Protein 2OVQ (pdb70)

Structure (mmCIF, N/CA/C/O backbone):
data_2OVQ
#
_entry.id   2OVQ
#
_cell.length_a   233.066
_cell.length_b   233.066
_cell.length_c   107.563
_cell.angle_alpha   90.000
_cell.angle_beta   90.000
_cell.angle_gamma   90.000
#
_symmetry.space_group_name_H-M   'I 41 2 2'
#
loop_
_entity.id
_entity.type
_entity.pdbx_description
1 polymer 'S-phase kinase-associated protein 1A'
2 polymer 'F-box/WD repeat protein 7'
3 polymer 'cyclinE C-terminal degron'
4 non-polymer 'SULFATE ION'
5 water water
#
loop_
_atom_site.group_PDB
_atom_site.id
_atom_site.type_symbol
_atom_site.label_atom_id
_atom_site.label_alt_id
_atom_site.label_comp_id
_atom_site.label_asym_id
_atom_site.label_entity_id
_atom_site.label_seq_id
_atom_site.pdbx_PDB_ins_code
_atom_site.Cartn_x
_atom_site.Cartn_y
_atom_site.Cartn_z
_atom_site.occupancy
_atom_site.B_iso_or_equiv
_atom_site.auth_seq_id
_atom_site.auth_comp_id
_atom_site.auth_asym_id
_atom_site.auth_atom_id
_atom_site.pdbx_PDB_model_num
ATOM 1 N N . PRO A 1 2 ? 37.266 -13.967 49.869 1.00 89.23 1002 PRO A N 1
ATOM 2 C CA . PRO A 1 2 ? 36.189 -14.835 50.396 1.00 88.76 1002 PRO A CA 1
ATOM 3 C C . PRO A 1 2 ? 34.975 -14.796 49.476 1.00 88.12 1002 PRO A C 1
ATOM 4 O O . PRO A 1 2 ? 35.056 -14.299 48.351 1.00 88.07 1002 PRO A O 1
ATOM 8 N N . SER A 1 3 ? 33.848 -15.306 49.965 1.00 86.60 1003 SER A N 1
ATOM 9 C CA . SER A 1 3 ? 32.628 -15.343 49.169 1.00 84.91 1003 SER A CA 1
ATOM 10 C C . SER A 1 3 ? 31.388 -15.553 50.030 1.00 83.52 1003 SER A C 1
ATOM 11 O O . SER A 1 3 ? 31.370 -16.435 50.887 1.00 83.64 1003 SER A O 1
ATOM 14 N N . ILE A 1 4 ? 30.355 -14.745 49.802 1.00 81.23 1004 ILE A N 1
ATOM 15 C CA . ILE A 1 4 ? 29.111 -14.881 50.556 1.00 79.13 1004 ILE A CA 1
ATOM 16 C C . ILE A 1 4 ? 27.980 -15.356 49.657 1.00 77.89 1004 ILE A C 1
ATOM 17 O O . ILE A 1 4 ? 28.026 -15.195 48.435 1.00 77.65 1004 ILE A O 1
ATOM 22 N N . LYS A 1 5 ? 26.959 -15.938 50.274 1.00 76.26 1005 LYS A N 1
ATOM 23 C CA . LYS A 1 5 ? 25.819 -16.455 49.531 1.00 75.06 1005 LYS A CA 1
ATOM 24 C C . LYS A 1 5 ? 24.529 -15.700 49.820 1.00 73.00 1005 LYS A C 1
ATOM 25 O O . LYS A 1 5 ? 24.213 -15.391 50.970 1.00 72.45 1005 LYS A O 1
ATOM 31 N N . LEU A 1 6 ? 23.793 -15.390 48.760 1.00 71.15 1006 LEU A N 1
ATOM 32 C CA . LEU A 1 6 ? 22.533 -14.681 48.900 1.00 70.08 1006 LEU A CA 1
ATOM 33 C C . LEU A 1 6 ? 21.398 -15.366 48.123 1.00 69.19 1006 LEU A C 1
ATOM 34 O O . LEU A 1 6 ? 21.569 -15.794 46.982 1.00 69.38 1006 LEU A O 1
ATOM 39 N N . GLN A 1 7 ? 20.243 -15.467 48.778 1.00 67.42 1007 GLN A N 1
ATOM 40 C CA . GLN A 1 7 ? 19.048 -16.119 48.247 1.00 64.47 1007 GLN A CA 1
ATOM 41 C C . GLN A 1 7 ? 18.008 -15.156 47.697 1.00 63.06 1007 GLN A C 1
ATOM 42 O O . GLN A 1 7 ? 17.490 -14.316 48.428 1.00 62.21 1007 GLN A O 1
ATOM 48 N N . SER A 1 8 ? 17.689 -15.289 46.414 1.00 63.03 1008 SER A N 1
ATOM 49 C CA . SER A 1 8 ? 16.689 -14.424 45.792 1.00 63.34 1008 SER A CA 1
ATOM 50 C C . SER A 1 8 ? 15.317 -14.770 46.362 1.00 63.26 1008 SER A C 1
ATOM 51 O O . SER A 1 8 ? 15.194 -15.668 47.195 1.00 63.68 1008 SER A O 1
ATOM 54 N N . SER A 1 9 ? 14.288 -14.057 45.918 1.00 62.92 1009 SER A N 1
ATOM 55 C CA . SER A 1 9 ? 12.933 -14.315 46.391 1.00 63.16 1009 SER A CA 1
ATOM 56 C C . SER A 1 9 ? 12.473 -15.651 45.818 1.00 64.09 1009 SER A C 1
ATOM 57 O O . SER A 1 9 ? 11.737 -16.393 46.467 1.00 62.90 1009 SER A O 1
ATOM 60 N N . ASP A 1 10 ? 12.928 -15.936 44.597 1.00 65.54 1010 ASP A N 1
ATOM 61 C CA . ASP A 1 10 ? 12.615 -17.171 43.881 1.00 66.71 1010 ASP A CA 1
ATOM 62 C C . ASP A 1 10 ? 12.955 -18.404 44.700 1.00 67.41 1010 ASP A C 1
ATOM 63 O O . ASP A 1 10 ? 12.256 -19.413 44.635 1.00 68.84 1010 ASP A O 1
ATOM 68 N N . GLY A 1 11 ? 14.051 -18.319 45.449 1.00 67.24 1011 GLY A N 1
ATOM 69 C CA . GLY A 1 11 ? 14.495 -19.432 46.265 1.00 66.18 1011 GLY A CA 1
ATOM 70 C C . GLY A 1 11 ? 15.843 -19.923 45.774 1.00 66.01 1011 GLY A C 1
ATOM 71 O O . GLY A 1 11 ? 16.392 -20.890 46.301 1.00 65.32 1011 GLY A O 1
ATOM 72 N N . GLU A 1 12 ? 16.371 -19.239 44.762 1.00 65.82 1012 GLU A N 1
ATOM 73 C CA . GLU A 1 12 ? 17.656 -19.577 44.160 1.00 67.01 1012 GLU A CA 1
ATOM 74 C C . GLU A 1 12 ? 18.834 -18.945 44.909 1.00 68.03 1012 GLU A C 1
ATOM 75 O O . GLU A 1 12 ? 18.816 -17.754 45.221 1.00 68.80 1012 GLU A O 1
ATOM 81 N N . ILE A 1 13 ? 19.856 -19.750 45.193 1.00 68.62 1013 ILE A N 1
ATOM 82 C CA . ILE A 1 13 ? 21.048 -19.278 45.895 1.00 68.73 1013 ILE A CA 1
ATOM 83 C C . ILE A 1 13 ? 22.145 -18.817 44.941 1.00 69.83 1013 ILE A C 1
ATOM 84 O O . ILE A 1 13 ? 22.447 -19.481 43.947 1.00 69.70 1013 ILE A O 1
ATOM 89 N N . PHE A 1 14 ? 22.734 -17.668 45.254 1.00 70.99 1014 PHE A N 1
ATOM 90 C CA . PHE A 1 14 ? 23.809 -17.108 44.449 1.00 72.31 1014 PHE A CA 1
ATOM 91 C C . PHE A 1 14 ? 25.083 -16.982 45.265 1.00 74.65 1014 PHE A C 1
ATOM 92 O O . PHE A 1 14 ? 25.051 -16.570 46.428 1.00 74.32 1014 PHE A O 1
ATOM 100 N N . GLU A 1 15 ? 26.201 -17.346 44.644 1.00 77.51 1015 GLU A N 1
ATOM 101 C CA . GLU A 1 15 ? 27.513 -17.252 45.270 1.00 79.60 1015 GLU A CA 1
ATOM 102 C C . GLU A 1 15 ? 28.140 -16.020 44.654 1.00 80.66 1015 GLU A C 1
ATOM 103 O O . GLU A 1 15 ? 28.211 -15.904 43.431 1.00 80.74 1015 GLU A O 1
ATOM 109 N N . VAL A 1 16 ? 28.575 -15.088 45.488 1.00 81.73 1016 VAL A N 1
ATOM 110 C CA . VAL A 1 16 ? 29.191 -13.881 44.966 1.00 83.54 1016 VAL A CA 1
ATOM 111 C C . VAL A 1 16 ? 30.322 -13.413 45.864 1.00 84.32 1016 VAL A C 1
ATOM 112 O O . VAL A 1 16 ? 30.217 -13.460 47.092 1.00 84.23 1016 VAL A O 1
ATOM 116 N N . ASP A 1 17 ? 31.411 -12.978 45.241 1.00 85.42 1017 ASP A N 1
ATOM 117 C CA . ASP A 1 17 ? 32.563 -12.491 45.981 1.00 86.08 1017 ASP A CA 1
ATOM 118 C C . ASP A 1 17 ? 32.129 -11.276 46.776 1.00 85.81 1017 ASP A C 1
ATOM 119 O O . ASP A 1 17 ? 31.562 -10.329 46.219 1.00 85.23 1017 ASP A O 1
ATOM 124 N N . VAL A 1 18 ? 32.374 -11.307 48.080 1.00 85.70 1018 VAL A N 1
ATOM 125 C CA . VAL A 1 18 ? 32.031 -10.169 48.913 1.00 85.59 1018 VAL A CA 1
ATOM 126 C C . VAL A 1 18 ? 32.741 -9.000 48.230 1.00 85.95 1018 VAL A C 1
ATOM 127 O O . VAL A 1 18 ? 33.616 -9.219 47.389 1.00 86.98 1018 VAL A O 1
ATOM 131 N N . GLU A 1 19 ? 32.372 -7.773 48.575 1.00 85.27 1019 GLU A N 1
ATOM 132 C CA . GLU A 1 19 ? 32.976 -6.591 47.963 1.00 84.87 1019 GLU A CA 1
ATOM 133 C C . GLU A 1 19 ? 32.218 -6.288 46.683 1.00 83.76 1019 GLU A C 1
ATOM 134 O O . GLU A 1 19 ? 31.910 -5.131 46.396 1.00 84.56 1019 GLU A O 1
ATOM 140 N N . ILE A 1 20 ? 31.926 -7.322 45.902 1.00 81.55 1020 ILE A N 1
ATOM 141 C CA . ILE A 1 20 ? 31.151 -7.109 44.692 1.00 79.86 1020 ILE A CA 1
ATOM 142 C C . ILE A 1 20 ? 29.726 -6.991 45.209 1.00 78.62 1020 ILE A C 1
ATOM 143 O O . ILE A 1 20 ? 28.949 -6.138 44.777 1.00 78.27 1020 ILE A O 1
ATOM 148 N N . ALA A 1 21 ? 29.404 -7.866 46.155 1.00 76.24 1021 ALA A N 1
ATOM 149 C CA . ALA A 1 21 ? 28.089 -7.891 46.762 1.00 74.42 1021 ALA A CA 1
ATOM 150 C C . ALA A 1 21 ? 27.914 -6.702 47.694 1.00 73.20 1021 ALA A C 1
ATOM 151 O O . ALA A 1 21 ? 26.824 -6.135 47.786 1.00 73.36 1021 ALA A O 1
ATOM 153 N N . LYS A 1 22 ? 28.986 -6.319 48.381 1.00 71.63 1022 LYS A N 1
ATOM 154 C CA . LYS A 1 22 ? 28.906 -5.198 49.306 1.00 69.50 1022 LYS A CA 1
ATOM 155 C C . LYS A 1 22 ? 28.717 -3.860 48.604 1.00 68.53 1022 LYS A C 1
ATOM 156 O O . LYS A 1 22 ? 28.706 -2.813 49.246 1.00 68.44 1022 LYS A O 1
ATOM 162 N N . GLN A 1 23 ? 28.568 -3.895 47.284 1.00 67.79 1023 GLN A N 1
ATOM 163 C CA . GLN A 1 23 ? 28.321 -2.672 46.535 1.00 68.06 1023 GLN A CA 1
ATOM 164 C C . GLN A 1 23 ? 26.883 -2.287 46.847 1.00 67.79 1023 GLN A C 1
ATOM 165 O O . GLN A 1 23 ? 26.457 -1.156 46.619 1.00 68.45 1023 GLN A O 1
ATOM 171 N N . SER A 1 24 ? 26.136 -3.265 47.350 1.00 67.44 1024 SER A N 1
ATOM 172 C CA . SER A 1 24 ? 24.746 -3.083 47.753 1.00 65.50 1024 SER A CA 1
ATOM 173 C C . SER A 1 24 ? 24.814 -2.862 49.257 1.00 64.04 1024 SER A C 1
ATOM 174 O O . SER A 1 24 ? 25.168 -3.777 50.008 1.00 62.83 1024 SER A O 1
ATOM 177 N N . VAL A 1 25 ? 24.497 -1.652 49.704 1.00 62.38 1025 VAL A N 1
ATOM 178 C CA . VAL A 1 25 ? 24.567 -1.372 51.130 1.00 62.04 1025 VAL A CA 1
ATOM 179 C C . VAL A 1 25 ? 23.532 -2.160 51.923 1.00 60.70 1025 VAL A C 1
ATOM 180 O O . VAL A 1 25 ? 23.740 -2.447 53.105 1.00 60.01 1025 VAL A O 1
ATOM 184 N N . THR A 1 26 ? 22.428 -2.531 51.280 1.00 60.16 1026 THR A N 1
ATOM 185 C CA . THR A 1 26 ? 21.412 -3.327 51.965 1.00 59.02 1026 THR A CA 1
ATOM 186 C C . THR A 1 26 ? 22.039 -4.681 52.290 1.00 59.14 1026 THR A C 1
ATOM 187 O O . THR A 1 26 ? 21.974 -5.148 53.430 1.00 59.18 1026 THR A O 1
ATOM 191 N N . ILE A 1 27 ? 22.653 -5.302 51.285 1.00 59.05 1027 ILE A N 1
ATOM 192 C CA . ILE A 1 27 ? 23.306 -6.597 51.471 1.00 60.35 1027 ILE A CA 1
ATOM 193 C C . ILE A 1 27 ? 24.463 -6.440 52.457 1.00 62.09 1027 ILE A C 1
ATOM 194 O O . ILE A 1 27 ? 24.681 -7.284 53.333 1.00 62.00 1027 ILE A O 1
ATOM 199 N N . LYS A 1 28 ? 25.201 -5.346 52.301 1.00 64.04 1028 LYS A N 1
ATOM 200 C CA . LYS A 1 28 ? 26.336 -5.049 53.163 1.00 65.34 1028 LYS A CA 1
ATOM 201 C C . LYS A 1 28 ? 25.888 -5.021 54.622 1.00 64.89 1028 LYS A C 1
ATOM 202 O O . LYS A 1 28 ? 26.497 -5.660 55.478 1.00 64.13 1028 LYS A O 1
ATOM 208 N N . THR A 1 29 ? 24.809 -4.290 54.893 1.00 65.12 1029 THR A N 1
ATOM 209 C CA . THR A 1 29 ? 24.275 -4.162 56.246 1.00 65.57 1029 THR A CA 1
ATOM 210 C C . THR A 1 29 ? 23.911 -5.504 56.881 1.00 67.24 1029 THR A C 1
ATOM 211 O O . THR A 1 29 ? 24.262 -5.775 58.029 1.00 66.75 1029 THR A O 1
ATOM 215 N N . MET A 1 30 ? 23.205 -6.346 56.136 1.00 69.27 1030 MET A N 1
ATOM 216 C CA . MET A 1 30 ? 22.796 -7.637 56.671 1.00 71.09 1030 MET A CA 1
ATOM 217 C C . MET A 1 30 ? 23.961 -8.580 56.912 1.00 71.37 1030 MET A C 1
ATOM 218 O O . MET A 1 30 ? 23.916 -9.402 57.826 1.00 71.76 1030 MET A O 1
ATOM 223 N N . LEU A 1 31 ? 25.007 -8.455 56.101 1.00 71.47 1031 LEU A N 1
ATOM 224 C CA . LEU A 1 31 ? 26.196 -9.290 56.253 1.00 71.27 1031 LEU A CA 1
ATOM 225 C C . LEU A 1 31 ? 27.041 -8.888 57.465 1.00 72.34 1031 LEU A C 1
ATOM 226 O O . LEU A 1 31 ? 27.326 -9.708 58.339 1.00 71.76 1031 LEU A O 1
ATOM 231 N N . GLU A 1 32 ? 27.428 -7.618 57.516 1.00 73.42 1032 GLU A N 1
ATOM 232 C CA . GLU A 1 32 ? 28.272 -7.117 58.594 1.00 74.77 1032 GLU A CA 1
ATOM 233 C C . GLU A 1 32 ? 27.563 -6.809 59.907 1.00 74.90 1032 GLU A C 1
ATOM 234 O O . GLU A 1 32 ? 28.176 -6.892 60.973 1.00 75.18 1032 GLU A O 1
ATOM 240 N N . ASP A 1 33 ? 26.281 -6.462 59.841 1.00 75.14 1033 ASP A N 1
ATOM 241 C CA . ASP A 1 33 ? 25.529 -6.111 61.046 1.00 74.97 1033 ASP A CA 1
ATOM 242 C C . ASP A 1 33 ? 24.623 -7.200 61.611 1.00 74.79 1033 ASP A C 1
ATOM 243 O O . ASP A 1 33 ? 24.772 -7.601 62.766 1.00 74.96 1033 ASP A O 1
ATOM 248 N N . LEU A 1 34 ? 23.677 -7.673 60.807 1.00 74.42 1034 LEU A N 1
ATOM 249 C CA . LEU A 1 34 ? 22.759 -8.704 61.270 1.00 73.43 1034 LEU A CA 1
ATOM 250 C C . LEU A 1 34 ? 23.365 -10.102 61.178 1.00 73.45 1034 LEU A C 1
ATOM 251 O O . LEU A 1 34 ? 23.002 -10.990 61.945 1.00 73.64 1034 LEU A O 1
ATOM 256 N N . GLY A 1 35 ? 24.288 -10.290 60.240 1.00 73.12 1035 GLY A N 1
ATOM 257 C CA . GLY A 1 35 ? 24.941 -11.579 60.083 1.00 73.19 1035 GLY A CA 1
ATOM 258 C C . GLY A 1 35 ? 24.084 -12.697 59.518 1.00 73.07 1035 GLY A C 1
ATOM 259 O O . GLY A 1 35 ? 23.973 -13.767 60.120 1.00 73.17 1035 GLY A O 1
ATOM 260 N N . MET A 1 36 ? 23.489 -12.458 58.356 1.00 73.04 1036 MET A N 1
ATOM 261 C CA . MET A 1 36 ? 22.637 -13.449 57.710 1.00 73.75 1036 MET A CA 1
ATOM 262 C C . MET A 1 36 ? 23.491 -14.436 56.917 1.00 74.43 1036 MET A C 1
ATOM 263 O O . MET A 1 36 ? 24.148 -14.038 55.954 1.00 74.95 1036 MET A O 1
ATOM 268 N N . ASP A 1 37 ? 23.486 -15.711 57.324 1.00 75.39 1037 ASP A N 1
ATOM 269 C CA . ASP A 1 37 ? 24.270 -16.755 56.644 1.00 75.66 1037 ASP A CA 1
ATOM 270 C C . ASP A 1 37 ? 23.897 -16.655 55.174 1.00 74.27 1037 ASP A C 1
ATOM 271 O O . ASP A 1 37 ? 24.743 -16.325 54.339 1.00 77.07 1037 ASP A O 1
ATOM 276 N N . PRO A 1 38 ? 22.639 -16.977 54.827 1.00 70.61 1044 PRO A N 1
ATOM 277 C CA . PRO A 1 38 ? 22.270 -16.852 53.417 1.00 67.04 1044 PRO A CA 1
ATOM 278 C C . PRO A 1 38 ? 21.505 -15.534 53.452 1.00 64.41 1044 PRO A C 1
ATOM 279 O O . PRO A 1 38 ? 20.636 -15.357 54.303 1.00 63.87 1044 PRO A O 1
ATOM 283 N N . VAL A 1 39 ? 21.830 -14.596 52.574 1.00 61.98 1045 VAL A N 1
ATOM 284 C CA . VAL A 1 39 ? 21.132 -13.316 52.592 1.00 59.74 1045 VAL A CA 1
ATOM 285 C C . VAL A 1 39 ? 19.815 -13.351 51.822 1.00 58.53 1045 VAL A C 1
ATOM 286 O O . VAL A 1 39 ? 19.805 -13.400 50.594 1.00 58.93 1045 VAL A O 1
ATOM 290 N N . PRO A 1 40 ? 18.681 -13.324 52.541 1.00 56.54 1046 PRO A N 1
ATOM 291 C CA . PRO A 1 40 ? 17.360 -13.352 51.905 1.00 54.76 1046 PRO A CA 1
ATOM 292 C C . PRO A 1 40 ? 16.997 -12.026 51.243 1.00 53.41 1046 PRO A C 1
ATOM 293 O O . PRO A 1 40 ? 17.011 -10.978 51.888 1.00 52.62 1046 PRO A O 1
ATOM 297 N N . LEU A 1 41 ? 16.664 -12.081 49.956 1.00 53.09 1047 LEU A N 1
ATOM 298 C CA . LEU A 1 41 ? 16.297 -10.888 49.195 1.00 52.45 1047 LEU A CA 1
ATOM 299 C C . LEU A 1 41 ? 14.882 -11.005 48.624 1.00 52.07 1047 LEU A C 1
ATOM 300 O O . LEU A 1 41 ? 14.695 -11.094 47.408 1.00 52.74 1047 LEU A O 1
ATOM 305 N N . PRO A 1 42 ? 13.865 -10.972 49.500 1.00 50.76 1048 PRO A N 1
ATOM 306 C CA . PRO A 1 42 ? 12.447 -11.078 49.139 1.00 51.93 1048 PRO A CA 1
ATOM 307 C C . PRO A 1 42 ? 11.936 -10.217 47.990 1.00 53.63 1048 PRO A C 1
ATOM 308 O O . PRO A 1 42 ? 11.007 -10.615 47.284 1.00 54.73 1048 PRO A O 1
ATOM 312 N N . ASN A 1 43 ? 12.527 -9.047 47.785 1.00 54.72 1049 ASN A N 1
ATOM 313 C CA . ASN A 1 43 ? 12.054 -8.182 46.713 1.00 55.71 1049 ASN A CA 1
ATOM 314 C C . ASN A 1 43 ? 12.797 -8.326 45.391 1.00 55.65 1049 ASN A C 1
ATOM 315 O O . ASN A 1 43 ? 12.526 -7.589 44.444 1.00 54.75 1049 ASN A O 1
ATOM 320 N N . VAL A 1 44 ? 13.721 -9.276 45.314 1.00 55.71 1050 VAL A N 1
ATOM 321 C CA . VAL A 1 44 ? 14.480 -9.464 44.083 1.00 56.63 1050 VAL A CA 1
ATOM 322 C C . VAL A 1 44 ? 14.475 -10.926 43.684 1.00 57.08 1050 VAL A C 1
ATOM 323 O O . VAL A 1 44 ? 14.853 -11.792 44.471 1.00 57.24 1050 VAL A O 1
ATOM 327 N N . ASN A 1 45 ? 14.055 -11.204 42.457 1.00 58.36 1051 ASN A N 1
ATOM 328 C CA . ASN A 1 45 ? 14.012 -12.581 41.988 1.00 60.42 1051 ASN A CA 1
ATOM 329 C C . ASN A 1 45 ? 15.281 -12.975 41.247 1.00 61.36 1051 ASN A C 1
ATOM 330 O O . ASN A 1 45 ? 15.975 -12.130 40.680 1.00 62.72 1051 ASN A O 1
ATOM 335 N N . ALA A 1 46 ? 15.564 -14.273 41.255 1.00 62.07 1052 ALA A N 1
ATOM 336 C CA . ALA A 1 46 ? 16.739 -14.833 40.599 1.00 61.67 1052 ALA A CA 1
ATOM 337 C C . ALA A 1 46 ? 17.098 -14.133 39.299 1.00 61.15 1052 ALA A C 1
ATOM 338 O O . ALA A 1 46 ? 18.266 -13.847 39.049 1.00 61.36 1052 ALA A O 1
ATOM 340 N N . ALA A 1 47 ? 16.096 -13.859 38.472 1.00 60.64 1053 ALA A N 1
ATOM 341 C CA . ALA A 1 47 ? 16.334 -13.213 37.186 1.00 61.14 1053 ALA A CA 1
ATOM 342 C C . ALA A 1 47 ? 16.999 -11.853 37.318 1.00 62.14 1053 ALA A C 1
ATOM 343 O O . ALA A 1 47 ? 18.090 -11.634 36.793 1.00 63.14 1053 ALA A O 1
ATOM 345 N N . ILE A 1 48 ? 16.344 -10.932 38.012 1.00 62.32 1054 ILE A N 1
ATOM 346 C CA . ILE A 1 48 ? 16.912 -9.606 38.178 1.00 62.80 1054 ILE A CA 1
ATOM 347 C C . ILE A 1 48 ? 18.180 -9.645 39.029 1.00 63.00 1054 ILE A C 1
ATOM 348 O O . ILE A 1 48 ? 19.184 -9.038 38.665 1.00 62.62 1054 ILE A O 1
ATOM 353 N N . LEU A 1 49 ? 18.145 -10.361 40.149 1.00 63.12 1055 LEU A N 1
ATOM 354 C CA . LEU A 1 49 ? 19.318 -10.441 41.013 1.00 64.87 1055 LEU A CA 1
ATOM 355 C C . LEU A 1 49 ? 20.534 -10.813 40.179 1.00 66.97 1055 LEU A C 1
ATOM 356 O O . LEU A 1 49 ? 21.612 -10.244 40.334 1.00 68.05 1055 LEU A O 1
ATOM 361 N N . LYS A 1 50 ? 20.348 -11.778 39.290 1.00 68.96 1056 LYS A N 1
ATOM 362 C CA . LYS A 1 50 ? 21.418 -12.253 38.422 1.00 70.55 1056 LYS A CA 1
ATOM 363 C C . LYS A 1 50 ? 21.962 -11.119 37.555 1.00 70.29 1056 LYS A C 1
ATOM 364 O O . LYS A 1 50 ? 23.140 -11.105 37.194 1.00 70.67 1056 LYS A O 1
ATOM 370 N N . LYS A 1 51 ? 21.095 -10.165 37.240 1.00 69.97 1057 LYS A N 1
ATOM 371 C CA . LYS A 1 51 ? 21.460 -9.024 36.413 1.00 69.31 1057 LYS A CA 1
ATOM 372 C C . LYS A 1 51 ? 22.270 -7.987 37.201 1.00 68.80 1057 LYS A C 1
ATOM 373 O O . LYS A 1 51 ? 23.287 -7.494 36.714 1.00 69.29 1057 LYS A O 1
ATOM 379 N N . VAL A 1 52 ? 21.827 -7.657 38.413 1.00 67.88 1058 VAL A N 1
ATOM 380 C CA . VAL A 1 52 ? 22.541 -6.675 39.224 1.00 67.15 1058 VAL A CA 1
ATOM 381 C C . VAL A 1 52 ? 23.933 -7.185 39.556 1.00 67.28 1058 VAL A C 1
ATOM 382 O O . VAL A 1 52 ? 24.893 -6.424 39.533 1.00 68.07 1058 VAL A O 1
ATOM 386 N N . ILE A 1 53 ? 24.042 -8.474 39.861 1.00 68.05 1059 ILE A N 1
ATOM 387 C CA . ILE A 1 53 ? 25.332 -9.077 40.176 1.00 68.61 1059 ILE A CA 1
ATOM 388 C C . ILE A 1 53 ? 26.262 -8.846 38.990 1.00 69.90 1059 ILE A C 1
ATOM 389 O O . ILE A 1 53 ? 27.437 -8.519 39.153 1.00 69.86 1059 ILE A O 1
ATOM 394 N N . GLN A 1 54 ? 25.716 -9.022 37.793 1.00 70.76 1060 GLN A N 1
ATOM 395 C CA . GLN A 1 54 ? 26.464 -8.833 36.560 1.00 71.78 1060 GLN A CA 1
ATOM 396 C C . GLN A 1 54 ? 26.925 -7.382 36.437 1.00 72.26 1060 GLN A C 1
ATOM 397 O O . GLN A 1 54 ? 28.054 -7.110 36.031 1.00 72.35 1060 GLN A O 1
ATOM 403 N N . TRP A 1 55 ? 26.047 -6.450 36.789 1.00 72.29 1061 TRP A N 1
ATOM 404 C CA . TRP A 1 55 ? 26.385 -5.037 36.714 1.00 72.35 1061 TRP A CA 1
ATOM 405 C C . TRP A 1 55 ? 27.454 -4.690 37.747 1.00 73.21 1061 TRP A C 1
ATOM 406 O O . TRP A 1 55 ? 28.397 -3.961 37.451 1.00 73.34 1061 TRP A O 1
ATOM 417 N N . CYS A 1 56 ? 27.303 -5.213 38.959 1.00 73.70 1062 CYS A N 1
ATOM 418 C CA . CYS A 1 56 ? 28.253 -4.941 40.028 1.00 75.21 1062 CYS A CA 1
ATOM 419 C C . CYS A 1 56 ? 29.641 -5.505 39.780 1.00 76.72 1062 CYS A C 1
ATOM 420 O O . CYS A 1 56 ? 30.636 -4.813 39.988 1.00 77.48 1062 CYS A O 1
ATOM 423 N N . THR A 1 57 ? 29.713 -6.760 39.345 1.00 78.10 1063 THR A N 1
ATOM 424 C CA . THR A 1 57 ? 31.003 -7.391 39.077 1.00 79.82 1063 THR A CA 1
ATOM 425 C C . THR A 1 57 ? 31.750 -6.652 37.969 1.00 80.06 1063 THR A C 1
ATOM 426 O O . THR A 1 57 ? 32.910 -6.940 37.689 1.00 80.93 1063 THR A O 1
ATOM 430 N N . HIS A 1 58 ? 31.075 -5.694 37.345 1.00 79.81 1064 HIS A N 1
ATOM 431 C CA . HIS A 1 58 ? 31.666 -4.908 36.274 1.00 79.42 1064 HIS A CA 1
ATOM 432 C C . HIS A 1 58 ? 32.224 -3.585 36.809 1.00 79.12 1064 HIS A C 1
ATOM 433 O O . HIS A 1 58 ? 32.862 -2.833 36.076 1.00 79.45 1064 HIS A O 1
ATOM 440 N N . HIS A 1 59 ? 31.970 -3.299 38.083 1.00 78.12 1065 HIS A N 1
ATOM 441 C CA . HIS A 1 59 ? 32.445 -2.070 38.710 1.00 77.18 1065 HIS A CA 1
ATOM 442 C C . HIS A 1 59 ? 33.189 -2.394 39.998 1.00 76.35 1065 HIS A C 1
ATOM 443 O O . HIS A 1 59 ? 33.792 -3.461 40.122 1.00 75.01 1065 HIS A O 1
ATOM 450 N N . ASP A 1 70 ? 26.301 11.676 32.730 1.00 100.24 1084 ASP A N 1
ATOM 451 C CA . ASP A 1 70 ? 27.122 11.127 31.656 1.00 100.49 1084 ASP A CA 1
ATOM 452 C C . ASP A 1 70 ? 27.122 9.597 31.737 1.00 100.47 1084 ASP A C 1
ATOM 453 O O . ASP A 1 70 ? 27.893 9.010 32.498 1.00 100.41 1084 ASP A O 1
ATOM 458 N N . ILE A 1 71 ? 26.258 8.960 30.946 1.00 100.19 1085 ILE A N 1
ATOM 459 C CA . ILE A 1 71 ? 26.133 7.501 30.944 1.00 99.59 1085 ILE A CA 1
ATOM 460 C C . ILE A 1 71 ? 27.240 6.765 30.212 1.00 99.23 1085 ILE A C 1
ATOM 461 O O . ILE A 1 71 ? 27.359 6.854 28.991 1.00 98.94 1085 ILE A O 1
ATOM 466 N N . PRO A 1 72 ? 28.049 5.998 30.955 1.00 99.33 1086 PRO A N 1
ATOM 467 C CA . PRO A 1 72 ? 29.155 5.234 30.375 1.00 99.57 1086 PRO A CA 1
ATOM 468 C C . PRO A 1 72 ? 28.704 4.366 29.207 1.00 99.88 1086 PRO A C 1
ATOM 469 O O . PRO A 1 72 ? 27.529 4.015 29.095 1.00 100.14 1086 PRO A O 1
ATOM 473 N N . VAL A 1 73 ? 29.646 4.036 28.332 1.00 100.41 1087 VAL A N 1
ATOM 474 C CA . VAL A 1 73 ? 29.356 3.185 27.190 1.00 100.46 1087 VAL A CA 1
ATOM 475 C C . VAL A 1 73 ? 29.546 1.744 27.645 1.00 100.28 1087 VAL A C 1
ATOM 476 O O . VAL A 1 73 ? 30.668 1.276 27.844 1.00 100.00 1087 VAL A O 1
ATOM 480 N N . TRP A 1 74 ? 28.419 1.068 27.833 1.00 99.96 1088 TRP A N 1
ATOM 481 C CA . TRP A 1 74 ? 28.348 -0.321 28.274 1.00 99.60 1088 TRP A CA 1
ATOM 482 C C . TRP A 1 74 ? 27.075 -0.409 29.084 1.00 99.28 1088 TRP A C 1
ATOM 483 O O . TRP A 1 74 ? 26.208 -1.238 28.815 1.00 99.87 1088 TRP A O 1
ATOM 494 N N . ASP A 1 75 ? 26.980 0.454 30.093 1.00 98.02 1089 ASP A N 1
ATOM 495 C CA . ASP A 1 75 ? 25.801 0.511 30.941 1.00 96.52 1089 ASP A CA 1
ATOM 496 C C . ASP A 1 75 ? 24.676 0.900 29.995 1.00 95.98 1089 ASP A C 1
ATOM 497 O O . ASP A 1 75 ? 23.510 0.577 30.217 1.00 96.63 1089 ASP A O 1
ATOM 502 N N . GLN A 1 76 ? 25.057 1.586 28.923 1.00 95.15 1090 GLN A N 1
ATOM 503 C CA . GLN A 1 76 ? 24.124 2.043 27.906 1.00 94.47 1090 GLN A CA 1
ATOM 504 C C . GLN A 1 76 ? 23.696 0.849 27.060 1.00 93.38 1090 GLN A C 1
ATOM 505 O O . GLN A 1 76 ? 22.572 0.791 26.566 1.00 93.29 1090 GLN A O 1
ATOM 511 N N . GLU A 1 77 ? 24.608 -0.102 26.903 1.00 92.24 1091 GLU A N 1
ATOM 512 C CA . GLU A 1 77 ? 24.341 -1.310 26.134 1.00 91.54 1091 GLU A CA 1
ATOM 513 C C . GLU A 1 77 ? 23.682 -2.338 27.053 1.00 89.93 1091 GLU A C 1
ATOM 514 O O . GLU A 1 77 ? 22.753 -3.045 26.664 1.00 89.38 1091 GLU A O 1
ATOM 520 N N . PHE A 1 78 ? 24.182 -2.406 28.281 1.00 87.90 1092 PHE A N 1
ATOM 521 C CA . PHE A 1 78 ? 23.680 -3.325 29.290 1.00 85.98 1092 PHE A CA 1
ATOM 522 C C . PHE A 1 78 ? 22.223 -3.044 29.625 1.00 85.34 1092 PHE A C 1
ATOM 523 O O . PHE A 1 78 ? 21.483 -3.949 30.006 1.00 85.07 1092 PHE A O 1
ATOM 531 N N . LEU A 1 79 ? 21.811 -1.789 29.478 1.00 84.63 1093 LEU A N 1
ATOM 532 C CA . LEU A 1 79 ? 20.438 -1.403 29.773 1.00 84.12 1093 LEU A CA 1
ATOM 533 C C . LEU A 1 79 ? 19.611 -1.278 28.504 1.00 84.43 1093 LEU A C 1
ATOM 534 O O . LEU A 1 79 ? 18.532 -0.691 28.516 1.00 84.23 1093 LEU A O 1
ATOM 539 N N . LYS A 1 80 ? 20.120 -1.833 27.408 1.00 85.25 1094 LYS A N 1
ATOM 540 C CA . LYS A 1 80 ? 19.416 -1.780 26.131 1.00 86.13 1094 LYS A CA 1
ATOM 541 C C . LYS A 1 80 ? 18.228 -2.747 26.181 1.00 85.98 1094 LYS A C 1
ATOM 542 O O . LYS A 1 80 ? 17.663 -3.118 25.153 1.00 86.27 1094 LYS A O 1
ATOM 548 N N . VAL A 1 81 ? 17.851 -3.139 27.394 1.00 85.57 1095 VAL A N 1
ATOM 549 C CA . VAL A 1 81 ? 16.742 -4.063 27.612 1.00 84.37 1095 VAL A CA 1
ATOM 550 C C . VAL A 1 81 ? 15.401 -3.371 27.384 1.00 83.87 1095 VAL A C 1
ATOM 551 O O . VAL A 1 81 ? 15.357 -2.197 27.014 1.00 83.61 1095 VAL A O 1
ATOM 555 N N . ASP A 1 82 ? 14.314 -4.106 27.611 1.00 83.33 1096 ASP A N 1
ATOM 556 C CA . ASP A 1 82 ? 12.962 -3.578 27.450 1.00 82.82 1096 ASP A CA 1
ATOM 557 C C . ASP A 1 82 ? 12.502 -2.921 28.746 1.00 81.57 1096 ASP A C 1
ATOM 558 O O . ASP A 1 82 ? 13.011 -3.233 29.824 1.00 81.70 1096 ASP A O 1
ATOM 563 N N . GLN A 1 83 ? 11.526 -2.025 28.632 1.00 79.99 1097 GLN A N 1
ATOM 564 C CA . GLN A 1 83 ? 11.006 -1.284 29.778 1.00 78.15 1097 GLN A CA 1
ATOM 565 C C . GLN A 1 83 ? 10.733 -2.121 31.019 1.00 76.09 1097 GLN A C 1
ATOM 566 O O . GLN A 1 83 ? 11.118 -1.741 32.125 1.00 75.15 1097 GLN A O 1
ATOM 572 N N . GLY A 1 84 ? 10.065 -3.254 30.841 1.00 74.01 1098 GLY A N 1
ATOM 573 C CA . GLY A 1 84 ? 9.765 -4.103 31.979 1.00 72.86 1098 GLY A CA 1
ATOM 574 C C . GLY A 1 84 ? 10.979 -4.363 32.852 1.00 71.71 1098 GLY A C 1
ATOM 575 O O . GLY A 1 84 ? 10.916 -4.269 34.079 1.00 71.63 1098 GLY A O 1
ATOM 576 N N . THR A 1 85 ? 12.093 -4.687 32.211 1.00 70.33 1099 THR A N 1
ATOM 577 C CA . THR A 1 85 ? 13.331 -4.968 32.921 1.00 70.11 1099 THR A CA 1
ATOM 578 C C . THR A 1 85 ? 13.887 -3.731 33.616 1.00 69.96 1099 THR A C 1
ATOM 579 O O . THR A 1 85 ? 14.270 -3.779 34.785 1.00 69.96 1099 THR A O 1
ATOM 583 N N . LEU A 1 86 ? 13.941 -2.627 32.881 1.00 69.25 1100 LEU A N 1
ATOM 584 C CA . LEU A 1 86 ? 14.452 -1.373 33.409 1.00 68.59 1100 LEU A CA 1
ATOM 585 C C . LEU A 1 86 ? 13.721 -1.027 34.704 1.00 68.19 1100 LEU A C 1
ATOM 586 O O . LEU A 1 86 ? 14.343 -0.686 35.715 1.00 67.80 1100 LEU A O 1
ATOM 591 N N . PHE A 1 87 ? 12.396 -1.129 34.656 1.00 67.77 1101 PHE A N 1
ATOM 592 C CA . PHE A 1 87 ? 11.526 -0.862 35.801 1.00 66.63 1101 PHE A CA 1
ATOM 593 C C . PHE A 1 87 ? 11.957 -1.762 36.967 1.00 66.11 1101 PHE A C 1
ATOM 594 O O . PHE A 1 87 ? 11.974 -1.346 38.128 1.00 65.77 1101 PHE A O 1
ATOM 602 N N . GLU A 1 88 ? 12.308 -3.001 36.639 1.00 65.42 1102 GLU A N 1
ATOM 603 C CA . GLU A 1 88 ? 12.749 -3.976 37.629 1.00 65.00 1102 GLU A CA 1
ATOM 604 C C . GLU A 1 88 ? 14.069 -3.554 38.257 1.00 62.48 1102 GLU A C 1
ATOM 605 O O . GLU A 1 88 ? 14.243 -3.615 39.476 1.00 62.12 1102 GLU A O 1
ATOM 611 N N . LEU A 1 89 ? 15.001 -3.136 37.408 1.00 59.77 1103 LEU A N 1
ATOM 612 C CA . LEU A 1 89 ? 16.314 -2.700 37.859 1.00 56.79 1103 LEU A CA 1
ATOM 613 C C . LEU A 1 89 ? 16.243 -1.466 38.756 1.00 55.05 1103 LEU A C 1
ATOM 614 O O . LEU A 1 89 ? 16.992 -1.358 39.727 1.00 52.72 1103 LEU A O 1
ATOM 619 N N . ILE A 1 90 ? 15.339 -0.544 38.432 1.00 53.81 1104 ILE A N 1
ATOM 620 C CA . ILE A 1 90 ? 15.164 0.663 39.230 1.00 53.87 1104 ILE A CA 1
ATOM 621 C C . ILE A 1 90 ? 14.882 0.239 40.666 1.00 55.35 1104 ILE A C 1
ATOM 622 O O . ILE A 1 90 ? 15.524 0.697 41.614 1.00 56.45 1104 ILE A O 1
ATOM 627 N N . LEU A 1 91 ? 13.911 -0.653 40.814 1.00 56.05 1105 LEU A N 1
ATOM 628 C CA . LEU A 1 91 ? 13.504 -1.134 42.126 1.00 55.61 1105 LEU A CA 1
ATOM 629 C C . LEU A 1 91 ? 14.537 -2.000 42.830 1.00 55.34 1105 LEU A C 1
ATOM 630 O O . LEU A 1 91 ? 14.755 -1.842 44.029 1.00 55.83 1105 LEU A O 1
ATOM 635 N N . ALA A 1 92 ? 15.171 -2.917 42.106 1.00 54.65 1106 ALA A N 1
ATOM 636 C CA . ALA A 1 92 ? 16.173 -3.778 42.728 1.00 54.76 1106 ALA A CA 1
ATOM 637 C C . ALA A 1 92 ? 17.289 -2.899 43.267 1.00 55.26 1106 ALA A C 1
ATOM 638 O O . ALA A 1 92 ? 17.786 -3.102 44.378 1.00 54.64 1106 ALA A O 1
ATOM 640 N N . ALA A 1 93 ? 17.668 -1.909 42.465 1.00 55.37 1107 ALA A N 1
ATOM 641 C CA . ALA A 1 93 ? 18.724 -0.982 42.840 1.00 55.57 1107 ALA A CA 1
ATOM 642 C C . ALA A 1 93 ? 18.308 -0.190 44.076 1.00 56.00 1107 ALA A C 1
ATOM 643 O O . ALA A 1 93 ? 19.076 -0.071 45.028 1.00 55.92 1107 ALA A O 1
ATOM 645 N N . ASN A 1 94 ? 17.091 0.345 44.066 1.00 55.67 1108 ASN A N 1
ATOM 646 C CA . ASN A 1 94 ? 16.612 1.109 45.209 1.00 56.02 1108 ASN A CA 1
ATOM 647 C C . ASN A 1 94 ? 16.527 0.218 46.449 1.00 56.66 1108 ASN A C 1
ATOM 648 O O . ASN A 1 94 ? 17.024 0.576 47.521 1.00 56.46 1108 ASN A O 1
ATOM 653 N N . TYR A 1 95 ? 15.893 -0.944 46.296 1.00 56.41 1109 TYR A N 1
ATOM 654 C CA . TYR A 1 95 ? 15.740 -1.897 47.392 1.00 54.15 1109 TYR A CA 1
ATOM 655 C C . TYR A 1 95 ? 17.101 -2.348 47.918 1.00 53.43 1109 TYR A C 1
ATOM 656 O O . TYR A 1 95 ? 17.325 -2.382 49.126 1.00 51.42 1109 TYR A O 1
ATOM 665 N N . LEU A 1 96 ? 18.000 -2.700 47.003 1.00 54.42 1110 LEU A N 1
ATOM 666 C CA . LEU A 1 96 ? 19.349 -3.141 47.361 1.00 57.28 1110 LEU A CA 1
ATOM 667 C C . LEU A 1 96 ? 20.232 -1.957 47.747 1.00 58.62 1110 LEU A C 1
ATOM 668 O O . LEU A 1 96 ? 21.271 -2.128 48.384 1.00 58.45 1110 LEU A O 1
ATOM 673 N N . ASP A 1 97 ? 19.795 -0.763 47.357 1.00 60.14 1111 ASP A N 1
ATOM 674 C CA . ASP A 1 97 ? 20.516 0.485 47.605 1.00 62.22 1111 ASP A CA 1
ATOM 675 C C . ASP A 1 97 ? 21.892 0.475 46.940 1.00 61.41 1111 ASP A C 1
ATOM 676 O O . ASP A 1 97 ? 22.930 0.354 47.593 1.00 60.47 1111 ASP A O 1
ATOM 681 N N . ILE A 1 98 ? 21.872 0.600 45.622 1.00 61.59 1112 ILE A N 1
ATOM 682 C CA . ILE A 1 98 ? 23.076 0.617 44.812 1.00 62.55 1112 ILE A CA 1
ATOM 683 C C . ILE A 1 98 ? 23.007 1.912 44.011 1.00 62.13 1112 ILE A C 1
ATOM 684 O O . ILE A 1 98 ? 22.543 1.925 42.866 1.00 59.88 1112 ILE A O 1
ATOM 689 N N . LYS A 1 99 ? 23.455 2.997 44.646 1.00 63.07 1113 LYS A N 1
ATOM 690 C CA . LYS A 1 99 ? 23.451 4.341 44.058 1.00 64.16 1113 LYS A CA 1
ATOM 691 C C . LYS A 1 99 ? 23.894 4.386 42.602 1.00 62.78 1113 LYS A C 1
ATOM 692 O O . LYS A 1 99 ? 23.287 5.076 41.781 1.00 61.22 1113 LYS A O 1
ATOM 698 N N . GLY A 1 100 ? 24.951 3.652 42.283 1.00 61.79 1114 GLY A N 1
ATOM 699 C CA . GLY A 1 100 ? 25.429 3.637 40.919 1.00 62.60 1114 GLY A CA 1
ATOM 700 C C . GLY A 1 100 ? 24.356 3.143 39.972 1.00 63.05 1114 GLY A C 1
ATOM 701 O O . GLY A 1 100 ? 23.878 3.879 39.105 1.00 64.20 1114 GLY A O 1
ATOM 702 N N . LEU A 1 101 ? 23.966 1.887 40.149 1.00 62.71 1115 LEU A N 1
ATOM 703 C CA . LEU A 1 101 ? 22.954 1.267 39.307 1.00 61.66 1115 LEU A CA 1
ATOM 704 C C . LEU A 1 101 ? 21.680 2.102 39.241 1.00 60.52 1115 LEU A C 1
ATOM 705 O O . LEU A 1 101 ? 21.135 2.331 38.162 1.00 60.71 1115 LEU A O 1
ATOM 710 N N . LEU A 1 102 ? 21.205 2.549 40.400 1.00 59.69 1116 LEU A N 1
ATOM 711 C CA . LEU A 1 102 ? 19.997 3.358 40.472 1.00 60.01 1116 LEU A CA 1
ATOM 712 C C . LEU A 1 102 ? 20.064 4.562 39.540 1.00 61.15 1116 LEU A C 1
ATOM 713 O O . LEU A 1 102 ? 19.136 4.796 38.753 1.00 60.51 1116 LEU A O 1
ATOM 718 N N . ASP A 1 103 ? 21.159 5.320 39.638 1.00 62.35 1117 ASP A N 1
ATOM 719 C CA . ASP A 1 103 ? 21.381 6.523 38.831 1.00 63.88 1117 ASP A CA 1
ATOM 720 C C . ASP A 1 103 ? 21.340 6.261 37.359 1.00 63.66 1117 ASP A C 1
ATOM 721 O O . ASP A 1 103 ? 20.605 6.921 36.621 1.00 64.02 1117 ASP A O 1
ATOM 726 N N . VAL A 1 104 ? 22.144 5.291 36.945 1.00 62.51 1118 VAL A N 1
ATOM 727 C CA . VAL A 1 104 ? 22.261 4.911 35.554 1.00 62.09 1118 VAL A CA 1
ATOM 728 C C . VAL A 1 104 ? 20.948 4.500 34.903 1.00 62.36 1118 VAL A C 1
ATOM 729 O O . VAL A 1 104 ? 20.671 4.887 33.766 1.00 62.05 1118 VAL A O 1
ATOM 733 N N . THR A 1 105 ? 20.150 3.707 35.613 1.00 61.47 1119 THR A N 1
ATOM 734 C CA . THR A 1 105 ? 18.877 3.239 35.079 1.00 60.56 1119 THR A CA 1
ATOM 735 C C . THR A 1 105 ? 17.839 4.348 35.057 1.00 58.60 1119 THR A C 1
ATOM 736 O O . THR A 1 105 ? 17.136 4.525 34.068 1.00 56.49 1119 THR A O 1
ATOM 740 N N . CYS A 1 106 ? 17.744 5.099 36.148 1.00 58.96 1120 CYS A N 1
ATOM 741 C CA . CYS A 1 106 ? 16.781 6.193 36.210 1.00 61.16 1120 CYS A CA 1
ATOM 742 C C . CYS A 1 106 ? 17.133 7.218 35.150 1.00 62.34 1120 CYS A C 1
ATOM 743 O O . CYS A 1 106 ? 16.253 7.801 34.517 1.00 63.06 1120 CYS A O 1
ATOM 746 N N . LYS A 1 107 ? 18.431 7.424 34.957 1.00 63.52 1121 LYS A N 1
ATOM 747 C CA . LYS A 1 107 ? 18.916 8.375 33.969 1.00 64.35 1121 LYS A CA 1
ATOM 748 C C . LYS A 1 107 ? 18.542 7.878 32.573 1.00 63.85 1121 LYS A C 1
ATOM 749 O O . LYS A 1 107 ? 18.178 8.666 31.700 1.00 63.34 1121 LYS A O 1
ATOM 755 N N . THR A 1 108 ? 18.617 6.566 32.371 1.00 63.13 1122 THR A N 1
ATOM 756 C CA . THR A 1 108 ? 18.282 5.987 31.079 1.00 62.80 1122 THR A CA 1
ATOM 757 C C . THR A 1 108 ? 16.816 6.233 30.744 1.00 63.51 1122 THR A C 1
ATOM 758 O O . THR A 1 108 ? 16.453 6.368 29.572 1.00 63.78 1122 THR A O 1
ATOM 762 N N . VAL A 1 109 ? 15.975 6.289 31.772 1.00 63.71 1123 VAL A N 1
ATOM 763 C CA . VAL A 1 109 ? 14.552 6.531 31.566 1.00 63.69 1123 VAL A CA 1
ATOM 764 C C . VAL A 1 109 ? 14.354 8.005 31.251 1.00 64.50 1123 VAL A C 1
ATOM 765 O O . VAL A 1 109 ? 13.597 8.363 30.349 1.00 64.30 1123 VAL A O 1
ATOM 769 N N . ALA A 1 110 ? 15.047 8.859 31.997 1.00 65.90 1124 ALA A N 1
ATOM 770 C CA . ALA A 1 110 ? 14.956 10.299 31.791 1.00 67.29 1124 ALA A CA 1
ATOM 771 C C . ALA A 1 110 ? 15.281 10.632 30.342 1.00 68.30 1124 ALA A C 1
ATOM 772 O O . ALA A 1 110 ? 14.536 11.357 29.684 1.00 68.24 1124 ALA A O 1
ATOM 774 N N . ASN A 1 111 ? 16.392 10.091 29.847 1.00 69.45 1125 ASN A N 1
ATOM 775 C CA . ASN A 1 111 ? 16.810 10.335 28.469 1.00 71.58 1125 ASN A CA 1
ATOM 776 C C . ASN A 1 111 ? 15.718 9.971 27.469 1.00 72.09 1125 ASN A C 1
ATOM 777 O O . ASN A 1 111 ? 15.714 10.452 26.336 1.00 72.16 1125 ASN A O 1
ATOM 782 N N . MET A 1 112 ? 14.787 9.125 27.890 1.00 73.20 1126 MET A N 1
ATOM 783 C CA . MET A 1 112 ? 13.696 8.722 27.016 1.00 73.91 1126 MET A CA 1
ATOM 784 C C . MET A 1 112 ? 12.683 9.859 26.882 1.00 74.10 1126 MET A C 1
ATOM 785 O O . MET A 1 112 ? 11.882 9.878 25.945 1.00 73.26 1126 MET A O 1
ATOM 790 N N . ILE A 1 113 ? 12.724 10.804 27.822 1.00 73.61 1127 ILE A N 1
ATOM 791 C CA . ILE A 1 113 ? 11.811 11.947 27.811 1.00 72.73 1127 ILE A CA 1
ATOM 792 C C . ILE A 1 113 ? 12.448 13.162 27.127 1.00 73.03 1127 ILE A C 1
ATOM 793 O O . ILE A 1 113 ? 11.788 13.864 26.355 1.00 72.40 1127 ILE A O 1
ATOM 798 N N . LYS A 1 114 ? 13.726 13.409 27.418 1.00 73.69 1128 LYS A N 1
ATOM 799 C CA . LYS A 1 114 ? 14.459 14.523 26.809 1.00 74.03 1128 LYS A CA 1
ATOM 800 C C . LYS A 1 114 ? 14.209 14.445 25.315 1.00 75.63 1128 LYS A C 1
ATOM 801 O O . LYS A 1 114 ? 14.730 13.556 24.647 1.00 77.41 1128 LYS A O 1
ATOM 807 N N . GLY A 1 115 ? 13.417 15.362 24.782 1.00 76.33 1129 GLY A N 1
ATOM 808 C CA . GLY A 1 115 ? 13.137 15.306 23.364 1.00 77.97 1129 GLY A CA 1
ATOM 809 C C . GLY A 1 115 ? 11.907 16.119 23.083 1.00 79.26 1129 GLY A C 1
ATOM 810 O O . GLY A 1 115 ? 11.476 16.248 21.940 1.00 79.32 1129 GLY A O 1
ATOM 811 N N . LYS A 1 116 ? 11.319 16.640 24.152 1.00 81.27 1130 LYS A N 1
ATOM 812 C CA . LYS A 1 116 ? 10.154 17.499 24.033 1.00 83.04 1130 LYS A CA 1
ATOM 813 C C . LYS A 1 116 ? 8.940 16.820 23.396 1.00 81.76 1130 LYS A C 1
ATOM 814 O O . LYS A 1 116 ? 8.986 15.651 23.013 1.00 80.50 1130 LYS A O 1
ATOM 820 N N . THR A 1 117 ? 7.859 17.592 23.307 1.00 82.04 1131 THR A N 1
ATOM 821 C CA . THR A 1 117 ? 6.580 17.183 22.731 1.00 82.01 1131 THR A CA 1
ATOM 822 C C . THR A 1 117 ? 5.760 16.252 23.596 1.00 82.16 1131 THR A C 1
ATOM 823 O O . THR A 1 117 ? 6.108 15.087 23.779 1.00 81.76 1131 THR A O 1
ATOM 827 N N . PRO A 1 118 ? 4.647 16.758 24.137 1.00 82.61 1132 PRO A N 1
ATOM 828 C CA . PRO A 1 118 ? 3.775 15.946 24.984 1.00 83.16 1132 PRO A CA 1
ATOM 829 C C . PRO A 1 118 ? 3.324 14.701 24.221 1.00 84.02 1132 PRO A C 1
ATOM 830 O O . PRO A 1 118 ? 3.459 13.577 24.703 1.00 84.54 1132 PRO A O 1
ATOM 834 N N . GLU A 1 119 ? 2.805 14.919 23.016 1.00 84.84 1133 GLU A N 1
ATOM 835 C CA . GLU A 1 119 ? 2.313 13.837 22.173 1.00 86.11 1133 GLU A CA 1
ATOM 836 C C . GLU A 1 119 ? 3.357 12.751 21.918 1.00 85.30 1133 GLU A C 1
ATOM 837 O O . GLU A 1 119 ? 3.023 11.568 21.841 1.00 85.62 1133 GLU A O 1
ATOM 843 N N . GLU A 1 120 ? 4.617 13.151 21.786 1.00 84.17 1134 GLU A N 1
ATOM 844 C CA . GLU A 1 120 ? 5.689 12.196 21.525 1.00 82.89 1134 GLU A CA 1
ATOM 845 C C . GLU A 1 120 ? 6.090 11.412 22.765 1.00 81.07 1134 GLU A C 1
ATOM 846 O O . GLU A 1 120 ? 6.472 10.247 22.674 1.00 80.19 1134 GLU A O 1
ATOM 852 N N . ILE A 1 121 ? 6.008 12.054 23.924 1.00 79.86 1135 ILE A N 1
ATOM 853 C CA . ILE A 1 121 ? 6.374 11.398 25.172 1.00 78.88 1135 ILE A CA 1
ATOM 854 C C . ILE A 1 121 ? 5.381 10.286 25.475 1.00 78.71 1135 ILE A C 1
ATOM 855 O O . ILE A 1 121 ? 5.716 9.305 26.142 1.00 78.68 1135 ILE A O 1
ATOM 860 N N . ARG A 1 122 ? 4.159 10.443 24.976 1.00 77.88 1136 ARG A N 1
ATOM 861 C CA . ARG A 1 122 ? 3.118 9.449 25.186 1.00 77.75 1136 ARG A CA 1
ATOM 862 C C . ARG A 1 122 ? 3.414 8.203 24.362 1.00 79.05 1136 ARG A C 1
ATOM 863 O O . ARG A 1 122 ? 3.479 7.102 24.899 1.00 79.68 1136 ARG A O 1
ATOM 871 N N . LYS A 1 123 ? 3.605 8.378 23.060 1.00 79.71 1137 LYS A N 1
ATOM 872 C CA . LYS A 1 123 ? 3.904 7.253 22.182 1.00 80.21 1137 LYS A CA 1
ATOM 873 C C . LYS A 1 123 ? 5.008 6.375 22.764 1.00 79.78 1137 LYS A C 1
ATOM 874 O O . LYS A 1 123 ? 5.068 5.180 22.483 1.00 80.14 1137 LYS A O 1
ATOM 880 N N . THR A 1 124 ? 5.870 6.967 23.585 1.00 79.15 1138 THR A N 1
ATOM 881 C CA . THR A 1 124 ? 6.977 6.235 24.195 1.00 79.23 1138 THR A CA 1
ATOM 882 C C . THR A 1 124 ? 6.604 5.538 25.504 1.00 79.23 1138 THR A C 1
ATOM 883 O O . THR A 1 124 ? 7.130 4.470 25.815 1.00 79.41 1138 THR A O 1
ATOM 887 N N . PHE A 1 125 ? 5.700 6.142 26.268 1.00 79.28 1139 PHE A N 1
ATOM 888 C CA . PHE A 1 125 ? 5.269 5.586 27.553 1.00 79.67 1139 PHE A CA 1
ATOM 889 C C . PHE A 1 125 ? 3.787 5.211 27.527 1.00 80.81 1139 PHE A C 1
ATOM 890 O O . PHE A 1 125 ? 3.190 4.923 28.565 1.00 80.83 1139 PHE A O 1
ATOM 898 N N . ASN A 1 126 ? 3.212 5.198 26.329 1.00 82.06 1140 ASN A N 1
ATOM 899 C CA . ASN A 1 126 ? 1.793 4.924 26.130 1.00 83.08 1140 ASN A CA 1
ATOM 900 C C . ASN A 1 126 ? 1.070 6.178 26.625 1.00 82.87 1140 ASN A C 1
ATOM 901 O O . ASN A 1 126 ? 1.019 7.188 25.918 1.00 84.31 1140 ASN A O 1
ATOM 906 N N . ILE A 1 127 ? 0.528 6.128 27.835 1.00 81.05 1141 ILE A N 1
ATOM 907 C CA . ILE A 1 127 ? -0.157 7.286 28.405 1.00 79.80 1141 ILE A CA 1
ATOM 908 C C . ILE A 1 127 ? -1.319 7.810 27.569 1.00 79.45 1141 ILE A C 1
ATOM 909 O O . ILE A 1 127 ? -1.194 8.013 26.363 1.00 79.03 1141 ILE A O 1
ATOM 914 N N . LYS A 1 128 ? -2.450 8.042 28.219 1.00 79.55 1142 LYS A N 1
ATOM 915 C CA . LYS A 1 128 ? -3.607 8.574 27.523 1.00 80.52 1142 LYS A CA 1
ATOM 916 C C . LYS A 1 128 ? -3.791 10.021 27.939 1.00 79.50 1142 LYS A C 1
ATOM 917 O O . LYS A 1 128 ? -3.612 10.366 29.107 1.00 79.35 1142 LYS A O 1
ATOM 923 N N . ASN A 1 129 ? -4.136 10.864 26.974 1.00 78.06 1143 ASN A N 1
ATOM 924 C CA . ASN A 1 129 ? -4.357 12.280 27.235 1.00 77.37 1143 ASN A CA 1
ATOM 925 C C . ASN A 1 129 ? -5.679 12.463 27.978 1.00 76.71 1143 ASN A C 1
ATOM 926 O O . ASN A 1 129 ? -6.717 12.701 27.363 1.00 77.24 1143 ASN A O 1
ATOM 931 N N . ASP A 1 130 ? -5.637 12.363 29.301 1.00 75.91 1144 ASP A N 1
ATOM 932 C CA . ASP A 1 130 ? -6.840 12.504 30.108 1.00 75.50 1144 ASP A CA 1
ATOM 933 C C . ASP A 1 130 ? -7.182 13.942 30.466 1.00 76.00 1144 ASP A C 1
ATOM 934 O O . ASP A 1 130 ? -7.782 14.202 31.507 1.00 76.09 1144 ASP A O 1
ATOM 939 N N . PHE A 1 131 ? -6.803 14.877 29.603 1.00 76.38 1145 PHE A N 1
ATOM 940 C CA . PHE A 1 131 ? -7.090 16.287 29.847 1.00 77.34 1145 PHE A CA 1
ATOM 941 C C . PHE A 1 131 ? -8.343 16.703 29.088 1.00 78.72 1145 PHE A C 1
ATOM 942 O O . PHE A 1 131 ? -8.519 16.339 27.925 1.00 78.35 1145 PHE A O 1
ATOM 950 N N . THR A 1 132 ? -9.210 17.466 29.747 1.00 80.48 1146 THR A N 1
ATOM 951 C CA . THR A 1 132 ? -10.436 17.940 29.117 1.00 83.25 1146 THR A CA 1
ATOM 952 C C . THR A 1 132 ? -10.139 19.204 28.317 1.00 85.85 1146 THR A C 1
ATOM 953 O O . THR A 1 132 ? -9.161 19.896 28.590 1.00 87.10 1146 THR A O 1
ATOM 957 N N . GLU A 1 133 ? -10.982 19.496 27.330 1.00 88.45 1147 GLU A N 1
ATOM 958 C CA . GLU A 1 133 ? -10.828 20.680 26.484 1.00 90.71 1147 GLU A CA 1
ATOM 959 C C . GLU A 1 133 ? -10.076 21.827 27.153 1.00 91.30 1147 GLU A C 1
ATOM 960 O O . GLU A 1 133 ? -8.945 22.143 26.781 1.00 90.49 1147 GLU A O 1
ATOM 966 N N . GLU A 1 134 ? -10.713 22.443 28.144 1.00 92.40 1148 GLU A N 1
ATOM 967 C CA . GLU A 1 134 ? -10.123 23.567 28.863 1.00 93.95 1148 GLU A CA 1
ATOM 968 C C . GLU A 1 134 ? -8.836 23.223 29.606 1.00 93.81 1148 GLU A C 1
ATOM 969 O O . GLU A 1 134 ? -7.872 23.987 29.565 1.00 93.74 1148 GLU A O 1
ATOM 975 N N . GLU A 1 135 ? -8.821 22.081 30.287 1.00 93.33 1149 GLU A N 1
ATOM 976 C CA . GLU A 1 135 ? -7.640 21.670 31.036 1.00 92.88 1149 GLU A CA 1
ATOM 977 C C . GLU A 1 135 ? -6.367 21.652 30.199 1.00 91.76 1149 GLU A C 1
ATOM 978 O O . GLU A 1 135 ? -5.362 22.238 30.592 1.00 91.77 1149 GLU A O 1
ATOM 984 N N . GLU A 1 136 ? -6.400 20.983 29.052 1.00 90.93 1150 GLU A N 1
ATOM 985 C CA . GLU A 1 136 ? -5.215 20.915 28.208 1.00 90.29 1150 GLU A CA 1
ATOM 986 C C . GLU A 1 136 ? -4.782 22.302 27.756 1.00 90.84 1150 GLU A C 1
ATOM 987 O O . GLU A 1 136 ? -3.595 22.633 27.791 1.00 91.11 1150 GLU A O 1
ATOM 993 N N . ALA A 1 137 ? -5.745 23.114 27.334 1.00 91.08 1151 ALA A N 1
ATOM 994 C CA . ALA A 1 137 ? -5.449 24.469 26.889 1.00 90.92 1151 ALA A CA 1
ATOM 995 C C . ALA A 1 137 ? -4.721 25.217 28.005 1.00 90.68 1151 ALA A C 1
ATOM 996 O O . ALA A 1 137 ? -3.703 25.868 27.771 1.00 90.73 1151 ALA A O 1
ATOM 998 N N . GLN A 1 138 ? -5.248 25.110 29.221 1.00 90.16 1152 GLN A N 1
ATOM 999 C CA . GLN A 1 138 ? -4.652 25.762 30.379 1.00 90.12 1152 GLN A CA 1
ATOM 1000 C C . GLN A 1 138 ? -3.252 25.215 30.657 1.00 89.50 1152 GLN A C 1
ATOM 1001 O O . GLN A 1 138 ? -2.323 25.977 30.918 1.00 89.83 1152 GLN A O 1
ATOM 1007 N N . VAL A 1 139 ? -3.101 23.897 30.598 1.00 88.61 1153 VAL A N 1
ATOM 1008 C CA . VAL A 1 139 ? -1.809 23.278 30.860 1.00 88.41 1153 VAL A CA 1
ATOM 1009 C C . VAL A 1 139 ? -0.743 23.739 29.875 1.00 88.63 1153 VAL A C 1
ATOM 1010 O O . VAL A 1 139 ? 0.424 23.878 30.239 1.00 88.66 1153 VAL A O 1
ATOM 1014 N N . ARG A 1 140 ? -1.140 23.976 28.629 1.00 88.74 1154 ARG A N 1
ATOM 1015 C CA . ARG A 1 140 ? -0.196 24.427 27.613 1.00 88.98 1154 ARG A CA 1
ATOM 1016 C C . ARG A 1 140 ? 0.209 25.876 27.876 1.00 88.17 1154 ARG A C 1
ATOM 1017 O O . ARG A 1 140 ? 1.339 26.278 27.595 1.00 87.56 1154 ARG A O 1
ATOM 1025 N N . LYS A 1 141 ? -0.725 26.648 28.424 1.00 87.37 1155 LYS A N 1
ATOM 1026 C CA . LYS A 1 141 ? -0.496 28.057 28.724 1.00 86.03 1155 LYS A CA 1
ATOM 1027 C C . LYS A 1 141 ? 0.506 28.224 29.856 1.00 85.65 1155 LYS A C 1
ATOM 1028 O O . LYS A 1 141 ? 1.430 29.027 29.758 1.00 86.50 1155 LYS A O 1
ATOM 1034 N N . GLU A 1 142 ? 0.320 27.456 30.925 1.00 84.43 1156 GLU A N 1
ATOM 1035 C CA . GLU A 1 142 ? 1.198 27.517 32.088 1.00 83.77 1156 GLU A CA 1
ATOM 1036 C C . GLU A 1 142 ? 2.629 27.081 31.827 1.00 82.76 1156 GLU A C 1
ATOM 1037 O O . GLU A 1 142 ? 3.570 27.704 32.310 1.00 82.49 1156 GLU A O 1
ATOM 1043 N N . ASN A 1 143 ? 2.786 25.998 31.077 1.00 82.37 1157 ASN A N 1
ATOM 1044 C CA . ASN A 1 143 ? 4.104 25.460 30.784 1.00 82.36 1157 ASN A CA 1
ATOM 1045 C C . ASN A 1 143 ? 4.630 25.854 29.405 1.00 83.19 1157 ASN A C 1
ATOM 1046 O O . ASN A 1 143 ? 5.367 25.099 28.767 1.00 83.63 1157 ASN A O 1
ATOM 1051 N N . GLN A 1 144 ? 4.244 27.048 28.962 1.00 83.98 1158 GLN A N 1
ATOM 1052 C CA . GLN A 1 144 ? 4.666 27.607 27.677 1.00 83.93 1158 GLN A CA 1
ATOM 1053 C C . GLN A 1 144 ? 6.172 27.904 27.744 1.00 83.97 1158 GLN A C 1
ATOM 1054 O O . GLN A 1 144 ? 6.681 28.253 28.810 1.00 84.01 1158 GLN A O 1
ATOM 1060 N N . TRP A 1 145 ? 6.884 27.784 26.623 1.00 83.13 1159 TRP A N 1
ATOM 1061 C CA . TRP A 1 145 ? 8.332 28.036 26.620 1.00 83.12 1159 TRP A CA 1
ATOM 1062 C C . TRP A 1 145 ? 8.787 29.072 25.582 1.00 84.15 1159 TRP A C 1
ATOM 1063 O O . TRP A 1 145 ? 8.180 29.130 24.499 1.00 84.58 1159 TRP A O 1
ATOM 1074 N N . THR B 2 1 ? 4.087 14.532 50.689 1.00 92.34 2263 THR B N 1
ATOM 1075 C CA . THR B 2 1 ? 3.067 15.590 50.966 1.00 92.56 2263 THR B CA 1
ATOM 1076 C C . THR B 2 1 ? 2.912 16.486 49.739 1.00 92.60 2263 THR B C 1
ATOM 1077 O O . THR B 2 1 ? 3.770 16.489 48.857 1.00 92.62 2263 THR B O 1
ATOM 1081 N N . GLN B 2 2 ? 1.817 17.240 49.693 1.00 92.46 2264 GLN B N 1
ATOM 1082 C CA . GLN B 2 2 ? 1.536 18.157 48.591 1.00 92.63 2264 GLN B CA 1
ATOM 1083 C C . GLN B 2 2 ? 1.296 17.419 47.278 1.00 91.79 2264 GLN B C 1
ATOM 1084 O O . GLN B 2 2 ? 0.312 17.682 46.587 1.00 91.29 2264 GLN B O 1
ATOM 1090 N N . VAL B 2 3 ? 2.196 16.506 46.923 1.00 90.94 2265 VAL B N 1
ATOM 1091 C CA . VAL B 2 3 ? 2.033 15.725 45.702 1.00 90.08 2265 VAL B CA 1
ATOM 1092 C C . VAL B 2 3 ? 1.101 14.570 46.045 1.00 89.76 2265 VAL B C 1
ATOM 1093 O O . VAL B 2 3 ? 0.365 14.066 45.194 1.00 89.48 2265 VAL B O 1
ATOM 1097 N N . LYS B 2 4 ? 1.144 14.158 47.308 1.00 89.08 2266 LYS B N 1
ATOM 1098 C CA . LYS B 2 4 ? 0.290 13.088 47.797 1.00 88.51 2266 LYS B CA 1
ATOM 1099 C C . LYS B 2 4 ? -1.114 13.658 47.891 1.00 87.78 2266 LYS B C 1
ATOM 1100 O O . LYS B 2 4 ? -2.082 13.068 47.408 1.00 87.47 2266 LYS B O 1
ATOM 1106 N N . HIS B 2 5 ? -1.200 14.825 48.517 1.00 86.88 2267 HIS B N 1
ATOM 1107 C CA . HIS B 2 5 ? -2.458 15.528 48.710 1.00 85.71 2267 HIS B CA 1
ATOM 1108 C C . HIS B 2 5 ? -3.177 15.744 47.378 1.00 85.13 2267 HIS B C 1
ATOM 1109 O O . HIS B 2 5 ? -4.399 15.821 47.333 1.00 84.94 2267 HIS B O 1
ATOM 1116 N N . MET B 2 6 ? -2.411 15.828 46.295 1.00 85.31 2268 MET B N 1
ATOM 1117 C CA . MET B 2 6 ? -2.964 16.040 44.957 1.00 85.35 2268 MET B CA 1
ATOM 1118 C C . MET B 2 6 ? -3.541 14.772 44.341 1.00 84.66 2268 MET B C 1
ATOM 1119 O O . MET B 2 6 ? -4.577 14.803 43.673 1.00 83.83 2268 MET B O 1
ATOM 1124 N N . MET B 2 7 ? -2.854 13.658 44.559 1.00 84.27 2269 MET B N 1
ATOM 1125 C CA . MET B 2 7 ? -3.282 12.373 44.029 1.00 84.18 2269 MET B CA 1
ATOM 1126 C C . MET B 2 7 ? -4.608 11.929 44.645 1.00 85.04 2269 MET B C 1
ATOM 1127 O O . MET B 2 7 ? -5.467 11.373 43.959 1.00 85.14 2269 MET B O 1
ATOM 1132 N N . GLN B 2 8 ? -4.771 12.197 45.937 1.00 85.76 2270 GLN B N 1
ATOM 1133 C CA . GLN B 2 8 ? -5.967 11.803 46.671 1.00 86.98 2270 GLN B CA 1
ATOM 1134 C C . GLN B 2 8 ? -7.149 12.748 46.558 1.00 87.05 2270 GLN B C 1
ATOM 1135 O O . GLN B 2 8 ? -8.150 12.570 47.252 1.00 87.15 2270 GLN B O 1
ATOM 1141 N N . VAL B 2 9 ? -7.040 13.751 45.696 1.00 87.41 2271 VAL B N 1
ATOM 1142 C CA . VAL B 2 9 ? -8.122 14.713 45.524 1.00 87.68 2271 VAL B CA 1
ATOM 1143 C C . VAL B 2 9 ? -8.545 14.796 44.069 1.00 87.87 2271 VAL B C 1
ATOM 1144 O O . VAL B 2 9 ? -9.715 15.015 43.770 1.00 87.77 2271 VAL B O 1
ATOM 1148 N N . ILE B 2 10 ? -7.593 14.625 43.164 1.00 88.92 2272 ILE B N 1
ATOM 1149 C CA . ILE B 2 10 ? -7.906 14.666 41.746 1.00 90.77 2272 ILE B CA 1
ATOM 1150 C C . ILE B 2 10 ? -8.229 13.241 41.302 1.00 92.19 2272 ILE B C 1
ATOM 1151 O O . ILE B 2 10 ? -9.060 13.027 40.418 1.00 91.99 2272 ILE B O 1
ATOM 1156 N N . GLU B 2 11 ? -7.572 12.272 41.935 1.00 93.93 2273 GLU B N 1
ATOM 1157 C CA . GLU B 2 11 ? -7.779 10.855 41.639 1.00 95.84 2273 GLU B CA 1
ATOM 1158 C C . GLU B 2 11 ? -7.458 10.417 40.205 1.00 96.46 2273 GLU B C 1
ATOM 1159 O O . GLU B 2 11 ? -8.330 9.919 39.493 1.00 96.92 2273 GLU B O 1
ATOM 1165 N N . PRO B 2 12 ? -6.203 10.600 39.760 1.00 96.93 2274 PRO B N 1
ATOM 1166 C CA . PRO B 2 12 ? -5.826 10.195 38.397 1.00 97.02 2274 PRO B CA 1
ATOM 1167 C C . PRO B 2 12 ? -5.556 8.683 38.381 1.00 97.34 2274 PRO B C 1
ATOM 1168 O O . PRO B 2 12 ? -4.443 8.241 38.683 1.00 98.04 2274 PRO B O 1
ATOM 1172 N N . GLN B 2 13 ? -6.559 7.886 38.026 1.00 96.42 2275 GLN B N 1
ATOM 1173 C CA . GLN B 2 13 ? -6.377 6.438 38.036 1.00 95.33 2275 GLN B CA 1
ATOM 1174 C C . GLN B 2 13 ? -6.257 5.719 36.695 1.00 94.88 2275 GLN B C 1
ATOM 1175 O O . GLN B 2 13 ? -6.721 6.195 35.655 1.00 94.71 2275 GLN B O 1
ATOM 1181 N N . PHE B 2 14 ? -5.612 4.557 36.762 1.00 93.95 2276 PHE B N 1
ATOM 1182 C CA . PHE B 2 14 ? -5.358 3.685 35.623 1.00 93.24 2276 PHE B CA 1
ATOM 1183 C C . PHE B 2 14 ? -4.474 4.281 34.543 1.00 92.19 2276 PHE B C 1
ATOM 1184 O O . PHE B 2 14 ? -4.962 4.842 33.561 1.00 91.91 2276 PHE B O 1
ATOM 1192 N N . GLN B 2 15 ? -3.169 4.155 34.731 1.00 90.69 2277 GLN B N 1
ATOM 1193 C CA . GLN B 2 15 ? -2.213 4.640 33.753 1.00 89.54 2277 GLN B CA 1
ATOM 1194 C C . GLN B 2 15 ? -1.308 3.473 33.401 1.00 88.22 2277 GLN B C 1
ATOM 1195 O O . GLN B 2 15 ? -0.763 2.800 34.277 1.00 87.78 2277 GLN B O 1
ATOM 1201 N N . ARG B 2 16 ? -1.163 3.235 32.107 1.00 86.62 2278 ARG B N 1
ATOM 1202 C CA . ARG B 2 16 ? -0.357 2.135 31.611 1.00 85.27 2278 ARG B CA 1
ATOM 1203 C C . ARG B 2 16 ? 1.048 2.616 31.266 1.00 83.41 2278 ARG B C 1
ATOM 1204 O O . ARG B 2 16 ? 1.601 2.218 30.238 1.00 84.12 2278 ARG B O 1
ATOM 1212 N N . ASP B 2 17 ? 1.628 3.465 32.115 1.00 79.91 2279 ASP B N 1
ATOM 1213 C CA . ASP B 2 17 ? 2.966 3.988 31.846 1.00 76.05 2279 ASP B CA 1
ATOM 1214 C C . ASP B 2 17 ? 3.988 3.756 32.946 1.00 73.89 2279 ASP B C 1
ATOM 1215 O O . ASP B 2 17 ? 3.654 3.606 34.115 1.00 73.74 2279 ASP B O 1
ATOM 1220 N N . PHE B 2 18 ? 5.248 3.772 32.535 1.00 72.28 2280 PHE B N 1
ATOM 1221 C CA . PHE B 2 18 ? 6.405 3.556 33.397 1.00 70.58 2280 PHE B CA 1
ATOM 1222 C C . PHE B 2 18 ? 6.481 4.381 34.691 1.00 70.29 2280 PHE B C 1
ATOM 1223 O O . PHE B 2 18 ? 6.626 3.818 35.779 1.00 69.68 2280 PHE B O 1
ATOM 1231 N N . ILE B 2 19 ? 6.395 5.705 34.585 1.00 69.51 2281 ILE B N 1
ATOM 1232 C CA . ILE B 2 19 ? 6.525 6.538 35.776 1.00 68.69 2281 ILE B CA 1
ATOM 1233 C C . ILE B 2 19 ? 5.300 6.579 36.680 1.00 67.61 2281 ILE B C 1
ATOM 1234 O O . ILE B 2 19 ? 5.425 6.796 37.886 1.00 67.90 2281 ILE B O 1
ATOM 1239 N N . SER B 2 20 ? 4.117 6.382 36.113 1.00 65.97 2282 SER B N 1
ATOM 1240 C CA . SER B 2 20 ? 2.908 6.398 36.923 1.00 64.40 2282 SER B CA 1
ATOM 1241 C C . SER B 2 20 ? 2.864 5.195 37.859 1.00 63.66 2282 SER B C 1
ATOM 1242 O O . SER B 2 20 ? 2.186 5.223 38.887 1.00 63.14 2282 SER B O 1
ATOM 1245 N N . LEU B 2 21 ? 3.600 4.147 37.502 1.00 62.25 2283 LEU B N 1
ATOM 1246 C CA . LEU B 2 21 ? 3.626 2.920 38.289 1.00 61.60 2283 LEU B CA 1
ATOM 1247 C C . LEU B 2 21 ? 4.765 2.844 39.293 1.00 60.66 2283 LEU B C 1
ATOM 1248 O O . LEU B 2 21 ? 4.713 2.053 40.233 1.00 59.75 2283 LEU B O 1
ATOM 1253 N N . LEU B 2 22 ? 5.796 3.656 39.088 1.00 60.96 2284 LEU B N 1
ATOM 1254 C CA . LEU B 2 22 ? 6.942 3.674 39.991 1.00 60.43 2284 LEU B CA 1
ATOM 1255 C C . LEU B 2 22 ? 6.578 4.338 41.302 1.00 59.92 2284 LEU B C 1
ATOM 1256 O O . LEU B 2 22 ? 5.718 5.218 41.342 1.00 60.00 2284 LEU B O 1
ATOM 1261 N N . PRO B 2 23 ? 7.220 3.922 42.398 1.00 60.02 2285 PRO B N 1
ATOM 1262 C CA . PRO B 2 23 ? 6.901 4.561 43.676 1.00 61.35 2285 PRO B CA 1
ATOM 1263 C C . PRO B 2 23 ? 7.125 6.065 43.481 1.00 62.80 2285 PRO B C 1
ATOM 1264 O O . PRO B 2 23 ? 8.076 6.465 42.806 1.00 62.41 2285 PRO B O 1
ATOM 1268 N N . LYS B 2 24 ? 6.248 6.889 44.047 1.00 64.80 2286 LYS B N 1
ATOM 1269 C CA . LYS B 2 24 ? 6.362 8.339 43.913 1.00 66.31 2286 LYS B CA 1
ATOM 1270 C C . LYS B 2 24 ? 7.810 8.832 43.891 1.00 66.56 2286 LYS B C 1
ATOM 1271 O O . LYS B 2 24 ? 8.252 9.431 42.913 1.00 66.28 2286 LYS B O 1
ATOM 1277 N N . GLU B 2 25 ? 8.542 8.565 44.970 1.00 66.90 2287 GLU B N 1
ATOM 1278 C CA . GLU B 2 25 ? 9.927 9.003 45.101 1.00 67.92 2287 GLU B CA 1
ATOM 1279 C C . GLU B 2 25 ? 10.817 8.681 43.911 1.00 67.35 2287 GLU B C 1
ATOM 1280 O O . GLU B 2 25 ? 11.503 9.564 43.380 1.00 68.07 2287 GLU B O 1
ATOM 1286 N N . LEU B 2 26 ? 10.826 7.422 43.492 1.00 64.98 2288 LEU B N 1
ATOM 1287 C CA . LEU B 2 26 ? 11.655 7.036 42.369 1.00 62.85 2288 LEU B CA 1
ATOM 1288 C C . LEU B 2 26 ? 11.254 7.746 41.078 1.00 60.47 2288 LEU B C 1
ATOM 1289 O O . LEU B 2 26 ? 12.070 7.908 40.179 1.00 60.74 2288 LEU B O 1
ATOM 1294 N N . ALA B 2 27 ? 10.007 8.167 40.960 1.00 58.16 2289 ALA B N 1
ATOM 1295 C CA . ALA B 2 27 ? 9.598 8.876 39.764 1.00 57.61 2289 ALA B CA 1
ATOM 1296 C C . ALA B 2 27 ? 10.244 10.253 39.859 1.00 57.93 2289 ALA B C 1
ATOM 1297 O O . ALA B 2 27 ? 10.696 10.827 38.869 1.00 57.45 2289 ALA B O 1
ATOM 1299 N N . LEU B 2 28 ? 10.301 10.776 41.065 1.00 57.52 2290 LEU B N 1
ATOM 1300 C CA . LEU B 2 28 ? 10.859 12.087 41.239 1.00 58.24 2290 LEU B CA 1
ATOM 1301 C C . LEU B 2 28 ? 12.356 12.088 41.048 1.00 58.06 2290 LEU B C 1
ATOM 1302 O O . LEU B 2 28 ? 12.927 13.072 40.571 1.00 58.08 2290 LEU B O 1
ATOM 1307 N N . TYR B 2 29 ? 12.998 11.005 41.454 1.00 58.19 2291 TYR B N 1
ATOM 1308 C CA . TYR B 2 29 ? 14.425 10.890 41.292 1.00 57.98 2291 TYR B CA 1
ATOM 1309 C C . TYR B 2 29 ? 14.675 10.913 39.799 1.00 58.32 2291 TYR B C 1
ATOM 1310 O O . TYR B 2 29 ? 15.624 11.543 39.338 1.00 58.98 2291 TYR B O 1
ATOM 1319 N N . VAL B 2 30 ? 13.813 10.237 39.047 1.00 58.22 2292 VAL B N 1
ATOM 1320 C CA . VAL B 2 30 ? 13.949 10.190 37.598 1.00 59.20 2292 VAL B CA 1
ATOM 1321 C C . VAL B 2 30 ? 13.716 11.532 36.903 1.00 59.75 2292 VAL B C 1
ATOM 1322 O O . VAL B 2 30 ? 14.541 11.978 36.091 1.00 59.93 2292 VAL B O 1
ATOM 1326 N N . LEU B 2 31 ? 12.604 12.184 37.235 1.00 60.19 2293 LEU B N 1
ATOM 1327 C CA . LEU B 2 31 ? 12.285 13.480 36.633 1.00 61.24 2293 LEU B CA 1
ATOM 1328 C C . LEU B 2 31 ? 13.359 14.536 36.896 1.00 62.34 2293 LEU B C 1
ATOM 1329 O O . LEU B 2 31 ? 13.542 15.473 36.123 1.00 62.43 2293 LEU B O 1
ATOM 1334 N N . SER B 2 32 ? 14.122 14.330 37.958 1.00 62.71 2294 SER B N 1
ATOM 1335 C CA . SER B 2 32 ? 15.141 15.302 38.326 1.00 62.88 2294 SER B CA 1
ATOM 1336 C C . SER B 2 32 ? 16.253 15.377 37.301 1.00 63.13 2294 SER B C 1
ATOM 1337 O O . SER B 2 32 ? 16.917 16.406 37.169 1.00 64.90 2294 SER B O 1
ATOM 1340 N N . PHE B 2 33 ? 16.472 14.293 36.569 1.00 62.81 2295 PHE B N 1
ATOM 1341 C CA . PHE B 2 33 ? 17.512 14.265 35.553 1.00 62.80 2295 PHE B CA 1
ATOM 1342 C C . PHE B 2 33 ? 17.143 15.081 34.328 1.00 62.80 2295 PHE B C 1
ATOM 1343 O O . PHE B 2 33 ? 17.948 15.203 33.414 1.00 62.56 2295 PHE B O 1
ATOM 1351 N N . LEU B 2 34 ? 15.932 15.628 34.293 1.00 62.61 2296 LEU B N 1
ATOM 1352 C CA . LEU B 2 34 ? 15.500 16.422 33.148 1.00 64.24 2296 LEU B CA 1
ATOM 1353 C C . LEU B 2 34 ? 15.804 17.908 33.342 1.00 66.24 2296 LEU B C 1
ATOM 1354 O O . LEU B 2 34 ? 15.970 18.376 34.471 1.00 66.68 2296 LEU B O 1
ATOM 1359 N N . GLU B 2 35 ? 15.895 18.641 32.234 1.00 67.26 2297 GLU B N 1
ATOM 1360 C CA . GLU B 2 35 ? 16.150 20.074 32.289 1.00 67.59 2297 GLU B CA 1
ATOM 1361 C C . GLU B 2 35 ? 14.781 20.732 32.294 1.00 66.40 2297 GLU B C 1
ATOM 1362 O O . GLU B 2 35 ? 13.815 20.165 31.781 1.00 66.82 2297 GLU B O 1
ATOM 1368 N N . PRO B 2 36 ? 14.677 21.934 32.872 1.00 65.05 2298 PRO B N 1
ATOM 1369 C CA . PRO B 2 36 ? 13.399 22.646 32.927 1.00 64.72 2298 PRO B CA 1
ATOM 1370 C C . PRO B 2 36 ? 12.590 22.603 31.627 1.00 64.66 2298 PRO B C 1
ATOM 1371 O O . PRO B 2 36 ? 11.373 22.422 31.651 1.00 65.02 2298 PRO B O 1
ATOM 1375 N N . LYS B 2 37 ? 13.262 22.762 30.495 1.00 64.81 2299 LYS B N 1
ATOM 1376 C CA . LYS B 2 37 ? 12.572 22.742 29.212 1.00 65.75 2299 LYS B CA 1
ATOM 1377 C C . LYS B 2 37 ? 11.795 21.440 29.048 1.00 65.79 2299 LYS B C 1
ATOM 1378 O O . LYS B 2 37 ? 10.727 21.405 28.432 1.00 65.66 2299 LYS B O 1
ATOM 1384 N N . ASP B 2 38 ? 12.338 20.367 29.608 1.00 65.29 2300 ASP B N 1
ATOM 1385 C CA . ASP B 2 38 ? 11.701 19.065 29.518 1.00 64.49 2300 ASP B CA 1
ATOM 1386 C C . ASP B 2 38 ? 10.595 18.904 30.553 1.00 62.46 2300 ASP B C 1
ATOM 1387 O O . ASP B 2 38 ? 9.473 18.538 30.214 1.00 60.93 2300 ASP B O 1
ATOM 1392 N N . LEU B 2 39 ? 10.911 19.183 31.813 1.00 60.70 2301 LEU B N 1
ATOM 1393 C CA . LEU B 2 39 ? 9.916 19.078 32.865 1.00 59.18 2301 LEU B CA 1
ATOM 1394 C C . LEU B 2 39 ? 8.641 19.791 32.441 1.00 58.96 2301 LEU B C 1
ATOM 1395 O O . LEU B 2 39 ? 7.543 19.401 32.832 1.00 60.41 2301 LEU B O 1
ATOM 1400 N N . LEU B 2 40 ? 8.780 20.833 31.633 1.00 58.07 2302 LEU B N 1
ATOM 1401 C CA . LEU B 2 40 ? 7.614 21.583 31.200 1.00 58.08 2302 LEU B CA 1
ATOM 1402 C C . LEU B 2 40 ? 6.808 20.854 30.138 1.00 58.32 2302 LEU B C 1
ATOM 1403 O O . LEU B 2 40 ? 5.592 21.030 30.044 1.00 58.28 2302 LEU B O 1
ATOM 1408 N N . GLN B 2 41 ? 7.480 20.042 29.332 1.00 58.42 2303 GLN B N 1
ATOM 1409 C CA . GLN B 2 41 ? 6.786 19.282 28.303 1.00 59.68 2303 GLN B CA 1
ATOM 1410 C C . GLN B 2 41 ? 6.164 18.053 28.965 1.00 59.33 2303 GLN B C 1
ATOM 1411 O O . GLN B 2 41 ? 5.000 17.721 28.727 1.00 58.20 2303 GLN B O 1
ATOM 1417 N N . ALA B 2 42 ? 6.955 17.398 29.809 1.00 58.49 2304 ALA B N 1
ATOM 1418 C CA . ALA B 2 42 ? 6.518 16.211 30.529 1.00 58.22 2304 ALA B CA 1
ATOM 1419 C C . ALA B 2 42 ? 5.268 16.531 31.327 1.00 58.84 2304 ALA B C 1
ATOM 1420 O O . ALA B 2 42 ? 4.403 15.681 31.510 1.00 59.04 2304 ALA B O 1
ATOM 1422 N N . ALA B 2 43 ? 5.175 17.770 31.792 1.00 59.79 2305 ALA B N 1
ATOM 1423 C CA . ALA B 2 43 ? 4.036 18.201 32.587 1.00 60.66 2305 ALA B CA 1
ATOM 1424 C C . ALA B 2 43 ? 2.745 18.279 31.783 1.00 60.96 2305 ALA B C 1
ATOM 1425 O O . ALA B 2 43 ? 1.657 18.355 32.355 1.00 61.16 2305 ALA B O 1
ATOM 1427 N N . GLN B 2 44 ? 2.859 18.259 30.459 1.00 61.97 2306 GLN B N 1
ATOM 1428 C CA . GLN B 2 44 ? 1.678 18.342 29.606 1.00 63.55 2306 GLN B CA 1
ATOM 1429 C C . GLN B 2 44 ? 1.247 16.970 29.103 1.00 64.18 2306 GLN B C 1
ATOM 1430 O O . GLN B 2 44 ? 0.314 16.846 28.309 1.00 64.73 2306 GLN B O 1
ATOM 1436 N N . THR B 2 45 ? 1.936 15.941 29.579 1.00 64.03 2307 THR B N 1
ATOM 1437 C CA . THR B 2 45 ? 1.651 14.565 29.202 1.00 63.81 2307 THR B CA 1
ATOM 1438 C C . THR B 2 45 ? 0.253 14.123 29.646 1.00 62.78 2307 THR B C 1
ATOM 1439 O O . THR B 2 45 ? -0.580 13.750 28.821 1.00 61.79 2307 THR B O 1
ATOM 1443 N N . CYS B 2 46 ? 0.008 14.171 30.952 1.00 61.88 2308 CYS B N 1
ATOM 1444 C CA . CYS B 2 46 ? -1.275 13.764 31.522 1.00 61.43 2308 CYS B CA 1
ATOM 1445 C C . CYS B 2 46 ? -1.363 14.292 32.948 1.00 61.68 2308 CYS B C 1
ATOM 1446 O O . CYS B 2 46 ? -0.351 14.687 33.527 1.00 62.25 2308 CYS B O 1
ATOM 1449 N N . ARG B 2 47 ? -2.562 14.276 33.522 1.00 60.81 2309 ARG B N 1
ATOM 1450 C CA . ARG B 2 47 ? -2.758 14.775 34.879 1.00 61.32 2309 ARG B CA 1
ATOM 1451 C C . ARG B 2 47 ? -1.810 14.176 35.905 1.00 60.55 2309 ARG B C 1
ATOM 1452 O O . ARG B 2 47 ? -1.322 14.877 36.793 1.00 60.29 2309 ARG B O 1
ATOM 1460 N N . TYR B 2 48 ? -1.557 12.878 35.808 1.00 59.90 2310 TYR B N 1
ATOM 1461 C CA . TYR B 2 48 ? -0.677 12.259 36.781 1.00 58.69 2310 TYR B CA 1
ATOM 1462 C C . TYR B 2 48 ? 0.693 12.920 36.691 1.00 59.17 2310 TYR B C 1
ATOM 1463 O O . TYR B 2 48 ? 1.211 13.431 37.690 1.00 58.87 2310 TYR B O 1
ATOM 1472 N N . TRP B 2 49 ? 1.268 12.919 35.488 1.00 58.43 2311 TRP B N 1
ATOM 1473 C CA . TRP B 2 49 ? 2.576 13.530 35.261 1.00 56.93 2311 TRP B CA 1
ATOM 1474 C C . TRP B 2 49 ? 2.610 14.989 35.717 1.00 55.88 2311 TRP B C 1
ATOM 1475 O O . TRP B 2 49 ? 3.493 15.390 36.477 1.00 54.86 2311 TRP B O 1
ATOM 1486 N N . ARG B 2 50 ? 1.641 15.776 35.263 1.00 55.29 2312 ARG B N 1
ATOM 1487 C CA . ARG B 2 50 ? 1.574 17.181 35.639 1.00 55.55 2312 ARG B CA 1
ATOM 1488 C C . ARG B 2 50 ? 1.767 17.342 37.146 1.00 56.41 2312 ARG B C 1
ATOM 1489 O O . ARG B 2 50 ? 2.600 18.133 37.596 1.00 58.75 2312 ARG B O 1
ATOM 1497 N N . ILE B 2 51 ? 1.006 16.577 37.923 1.00 55.93 2313 ILE B N 1
ATOM 1498 C CA . ILE B 2 51 ? 1.085 16.637 39.379 1.00 54.51 2313 ILE B CA 1
ATOM 1499 C C . ILE B 2 51 ? 2.494 16.321 39.889 1.00 53.70 2313 ILE B C 1
ATOM 1500 O O . ILE B 2 51 ? 2.979 16.948 40.833 1.00 52.48 2313 ILE B O 1
ATOM 1505 N N . LEU B 2 52 ? 3.155 15.358 39.260 1.00 53.13 2314 LEU B N 1
ATOM 1506 C CA . LEU B 2 52 ? 4.501 15.000 39.675 1.00 54.21 2314 LEU B CA 1
ATOM 1507 C C . LEU B 2 52 ? 5.479 16.125 39.368 1.00 55.00 2314 LEU B C 1
ATOM 1508 O O . LEU B 2 52 ? 6.244 16.549 40.240 1.00 54.50 2314 LEU B O 1
ATOM 1513 N N . ALA B 2 53 ? 5.444 16.598 38.122 1.00 54.80 2315 ALA B N 1
ATOM 1514 C CA . ALA B 2 53 ? 6.323 17.663 37.662 1.00 53.80 2315 ALA B CA 1
ATOM 1515 C C . ALA B 2 53 ? 6.200 18.925 38.508 1.00 53.85 2315 ALA B C 1
ATOM 1516 O O . ALA B 2 53 ? 7.065 19.791 38.436 1.00 55.17 2315 ALA B O 1
ATOM 1518 N N . GLU B 2 54 ? 5.137 19.031 39.305 1.00 53.48 2316 GLU B N 1
ATOM 1519 C CA . GLU B 2 54 ? 4.937 20.205 40.155 1.00 53.86 2316 GLU B CA 1
ATOM 1520 C C . GLU B 2 54 ? 5.502 20.045 41.547 1.00 55.32 2316 GLU B C 1
ATOM 1521 O O . GLU B 2 54 ? 5.174 20.820 42.444 1.00 54.96 2316 GLU B O 1
ATOM 1527 N N . ASP B 2 55 ? 6.337 19.033 41.740 1.00 58.32 2317 ASP B N 1
ATOM 1528 C CA . ASP B 2 55 ? 6.942 18.823 43.043 1.00 62.07 2317 ASP B CA 1
ATOM 1529 C C . ASP B 2 55 ? 7.779 20.046 43.384 1.00 64.31 2317 ASP B C 1
ATOM 1530 O O . ASP B 2 55 ? 8.825 20.290 42.782 1.00 63.93 2317 ASP B O 1
ATOM 1535 N N . ASN B 2 56 ? 7.307 20.809 44.359 1.00 66.36 2318 ASN B N 1
ATOM 1536 C CA . ASN B 2 56 ? 7.978 22.025 44.790 1.00 67.92 2318 ASN B CA 1
ATOM 1537 C C . ASN B 2 56 ? 9.495 21.904 44.928 1.00 68.80 2318 ASN B C 1
ATOM 1538 O O . ASN B 2 56 ? 10.233 22.747 44.428 1.00 69.80 2318 ASN B O 1
ATOM 1543 N N . LEU B 2 57 ? 9.961 20.860 45.602 1.00 70.45 2319 LEU B N 1
ATOM 1544 C CA . LEU B 2 57 ? 11.395 20.678 45.815 1.00 72.38 2319 LEU B CA 1
ATOM 1545 C C . LEU B 2 57 ? 12.216 20.350 44.569 1.00 72.46 2319 LEU B C 1
ATOM 1546 O O . LEU B 2 57 ? 13.435 20.510 44.566 1.00 72.78 2319 LEU B O 1
ATOM 1551 N N . LEU B 2 58 ? 11.556 19.887 43.514 1.00 72.78 2320 LEU B N 1
ATOM 1552 C CA . LEU B 2 58 ? 12.248 19.567 42.270 1.00 72.38 2320 LEU B CA 1
ATOM 1553 C C . LEU B 2 58 ? 12.680 20.875 41.624 1.00 73.12 2320 LEU B C 1
ATOM 1554 O O . LEU B 2 58 ? 13.734 20.953 40.985 1.00 73.56 2320 LEU B O 1
ATOM 1559 N N . TRP B 2 59 ? 11.851 21.902 41.800 1.00 72.85 2321 TRP B N 1
ATOM 1560 C CA . TRP B 2 59 ? 12.119 23.216 41.238 1.00 73.18 2321 TRP B CA 1
ATOM 1561 C C . TRP B 2 59 ? 13.000 24.104 42.110 1.00 74.75 2321 TRP B C 1
ATOM 1562 O O . TRP B 2 59 ? 13.811 24.868 41.592 1.00 74.51 2321 TRP B O 1
ATOM 1573 N N . ARG B 2 60 ? 12.840 24.015 43.427 1.00 76.96 2322 ARG B N 1
ATOM 1574 C CA . ARG B 2 60 ? 13.656 24.822 44.329 1.00 79.01 2322 ARG B CA 1
ATOM 1575 C C . ARG B 2 60 ? 15.115 24.627 43.947 1.00 79.42 2322 ARG B C 1
ATOM 1576 O O . ARG B 2 60 ? 15.909 25.564 43.997 1.00 79.23 2322 ARG B O 1
ATOM 1584 N N . GLU B 2 61 ? 15.462 23.407 43.551 1.00 80.31 2323 GLU B N 1
ATOM 1585 C CA . GLU B 2 61 ? 16.830 23.118 43.158 1.00 81.74 2323 GLU B CA 1
ATOM 1586 C C . GLU B 2 61 ? 17.089 23.561 41.721 1.00 81.29 2323 GLU B C 1
ATOM 1587 O O . GLU B 2 61 ? 18.235 23.790 41.338 1.00 81.57 2323 GLU B O 1
ATOM 1593 N N . LYS B 2 62 ? 16.034 23.680 40.920 1.00 80.27 2324 LYS B N 1
ATOM 1594 C CA . LYS B 2 62 ? 16.208 24.121 39.541 1.00 79.40 2324 LYS B CA 1
ATOM 1595 C C . LYS B 2 62 ? 16.293 25.641 39.491 1.00 79.05 2324 LYS B C 1
ATOM 1596 O O . LYS B 2 62 ? 16.746 26.215 38.500 1.00 79.13 2324 LYS B O 1
ATOM 1602 N N . CYS B 2 63 ? 15.859 26.288 40.567 1.00 78.36 2325 CYS B N 1
ATOM 1603 C CA . CYS B 2 63 ? 15.910 27.738 40.651 1.00 78.28 2325 CYS B CA 1
ATOM 1604 C C . CYS B 2 63 ? 17.292 28.155 41.124 1.00 79.92 2325 CYS B C 1
ATOM 1605 O O . CYS B 2 63 ? 17.797 29.206 40.736 1.00 79.69 2325 CYS B O 1
ATOM 1608 N N . LYS B 2 64 ? 17.900 27.325 41.965 1.00 81.91 2326 LYS B N 1
ATOM 1609 C CA . LYS B 2 64 ? 19.240 27.599 42.470 1.00 83.55 2326 LYS B CA 1
ATOM 1610 C C . LYS B 2 64 ? 20.162 27.506 41.255 1.00 83.97 2326 LYS B C 1
ATOM 1611 O O . LYS B 2 64 ? 21.235 28.107 41.214 1.00 83.51 2326 LYS B O 1
ATOM 1617 N N . GLU B 2 65 ? 19.707 26.745 40.264 1.00 84.90 2327 GLU B N 1
ATOM 1618 C CA . GLU B 2 65 ? 20.430 26.536 39.015 1.00 85.95 2327 GLU B CA 1
ATOM 1619 C C . GLU B 2 65 ? 20.562 27.874 38.287 1.00 85.35 2327 GLU B C 1
ATOM 1620 O O . GLU B 2 65 ? 21.651 28.268 37.880 1.00 85.79 2327 GLU B O 1
ATOM 1626 N N . GLU B 2 66 ? 19.440 28.565 38.124 1.00 84.68 2328 GLU B N 1
ATOM 1627 C CA . GLU B 2 66 ? 19.421 29.862 37.456 1.00 83.97 2328 GLU B CA 1
ATOM 1628 C C . GLU B 2 66 ? 19.607 30.986 38.470 1.00 83.08 2328 GLU B C 1
ATOM 1629 O O . GLU B 2 66 ? 19.475 32.162 38.133 1.00 82.28 2328 GLU B O 1
ATOM 1635 N N . GLY B 2 67 ? 19.907 30.616 39.713 1.00 82.53 2329 GLY B N 1
ATOM 1636 C CA . GLY B 2 67 ? 20.099 31.603 40.763 1.00 81.27 2329 GLY B CA 1
ATOM 1637 C C . GLY B 2 67 ? 18.874 32.466 41.018 1.00 80.77 2329 GLY B C 1
ATOM 1638 O O . GLY B 2 67 ? 18.864 33.653 40.689 1.00 80.24 2329 GLY B O 1
ATOM 1639 N N . ILE B 2 68 ? 17.839 31.873 41.608 1.00 80.34 2330 ILE B N 1
ATOM 1640 C CA . ILE B 2 68 ? 16.609 32.595 41.905 1.00 79.51 2330 ILE B CA 1
ATOM 1641 C C . ILE B 2 68 ? 16.547 32.958 43.390 1.00 80.77 2330 ILE B C 1
ATOM 1642 O O . ILE B 2 68 ? 16.262 34.106 43.750 1.00 81.55 2330 ILE B O 1
ATOM 1647 N N . ASP B 2 69 ? 16.815 31.977 44.247 1.00 81.38 2331 ASP B N 1
ATOM 1648 C CA . ASP B 2 69 ? 16.831 32.185 45.696 1.00 82.28 2331 ASP B CA 1
ATOM 1649 C C . ASP B 2 69 ? 15.496 32.608 46.306 1.00 82.35 2331 ASP B C 1
ATOM 1650 O O . ASP B 2 69 ? 15.289 32.462 47.511 1.00 82.84 2331 ASP B O 1
ATOM 1655 N N . GLU B 2 70 ? 14.592 33.129 45.485 1.00 82.27 2332 GLU B N 1
ATOM 1656 C CA . GLU B 2 70 ? 13.308 33.592 45.989 1.00 82.17 2332 GLU B CA 1
ATOM 1657 C C . GLU B 2 70 ? 12.128 33.088 45.165 1.00 80.68 2332 GLU B C 1
ATOM 1658 O O . GLU B 2 70 ? 12.008 33.410 43.984 1.00 80.47 2332 GLU B O 1
ATOM 1664 N N . PRO B 2 71 ? 11.237 32.293 45.781 1.00 79.40 2333 PRO B N 1
ATOM 1665 C CA . PRO B 2 71 ? 10.060 31.752 45.097 1.00 78.34 2333 PRO B CA 1
ATOM 1666 C C . PRO B 2 71 ? 8.941 32.783 45.169 1.00 78.27 2333 PRO B C 1
ATOM 1667 O O . PRO B 2 71 ? 8.851 33.516 46.150 1.00 78.05 2333 PRO B O 1
ATOM 1671 N N . LEU B 2 72 ? 8.096 32.859 44.146 1.00 78.38 2334 LEU B N 1
ATOM 1672 C CA . LEU B 2 72 ? 7.006 33.821 44.203 1.00 78.91 2334 LEU B CA 1
ATOM 1673 C C . LEU B 2 72 ? 5.677 33.166 44.553 1.00 80.05 2334 LEU B C 1
ATOM 1674 O O . LEU B 2 72 ? 5.320 32.119 44.021 1.00 79.98 2334 LEU B O 1
ATOM 1679 N N . HIS B 2 73 ? 4.966 33.786 45.485 1.00 81.87 2335 HIS B N 1
ATOM 1680 C CA . HIS B 2 73 ? 3.666 33.306 45.930 1.00 84.38 2335 HIS B CA 1
ATOM 1681 C C . HIS B 2 73 ? 2.658 34.259 45.297 1.00 85.40 2335 HIS B C 1
ATOM 1682 O O . HIS B 2 73 ? 2.450 35.370 45.779 1.00 85.53 2335 HIS B O 1
ATOM 1689 N N . ILE B 2 74 ? 2.025 33.806 44.220 1.00 87.25 2336 ILE B N 1
ATOM 1690 C CA . ILE B 2 74 ? 1.107 34.648 43.463 1.00 89.82 2336 ILE B CA 1
ATOM 1691 C C . ILE B 2 74 ? -0.358 34.888 43.816 1.00 91.83 2336 ILE B C 1
ATOM 1692 O O . ILE B 2 74 ? -0.825 34.703 44.945 1.00 91.47 2336 ILE B O 1
ATOM 1697 N N . LYS B 2 75 ? -1.041 35.334 42.764 1.00 94.61 2337 LYS B N 1
ATOM 1698 C CA . LYS B 2 75 ? -2.446 35.710 42.717 1.00 97.17 2337 LYS B CA 1
ATOM 1699 C C . LYS B 2 75 ? -3.503 34.719 43.194 1.00 98.07 2337 LYS B C 1
ATOM 1700 O O . LYS B 2 75 ? -3.672 33.637 42.627 1.00 98.54 2337 LYS B O 1
ATOM 1706 N N . ARG B 2 76 ? -4.242 35.148 44.215 1.00 98.87 2338 ARG B N 1
ATOM 1707 C CA . ARG B 2 76 ? -5.334 34.396 44.855 1.00 99.78 2338 ARG B CA 1
ATOM 1708 C C . ARG B 2 76 ? -6.623 34.416 44.015 1.00 100.47 2338 ARG B C 1
ATOM 1709 O O . ARG B 2 76 ? -6.671 35.009 42.934 1.00 100.73 2338 ARG B O 1
ATOM 1717 N N . ARG B 2 77 ? -7.656 33.751 44.544 1.00 100.73 2339 ARG B N 1
ATOM 1718 C CA . ARG B 2 77 ? -9.024 33.749 44.007 1.00 100.73 2339 ARG B CA 1
ATOM 1719 C C . ARG B 2 77 ? -9.856 32.637 43.368 1.00 100.73 2339 ARG B C 1
ATOM 1720 O O . ARG B 2 77 ? -9.353 31.634 42.843 1.00 100.73 2339 ARG B O 1
ATOM 1728 N N . LYS B 2 78 ? -11.173 32.883 43.439 1.00 100.73 2340 LYS B N 1
ATOM 1729 C CA . LYS B 2 78 ? -12.220 31.974 42.972 1.00 100.73 2340 LYS B CA 1
ATOM 1730 C C . LYS B 2 78 ? -11.695 31.027 41.906 1.00 100.73 2340 LYS B C 1
ATOM 1731 O O . LYS B 2 78 ? -11.663 31.308 40.706 1.00 100.73 2340 LYS B O 1
ATOM 1737 N N . VAL B 2 79 ? -11.251 29.896 42.437 1.00 100.41 2341 VAL B N 1
ATOM 1738 C CA . VAL B 2 79 ? -10.664 28.767 41.740 1.00 99.93 2341 VAL B CA 1
ATOM 1739 C C . VAL B 2 79 ? -11.436 28.240 40.535 1.00 99.98 2341 VAL B C 1
ATOM 1740 O O . VAL B 2 79 ? -12.648 28.430 40.428 1.00 100.73 2341 VAL B O 1
ATOM 1744 N N . ILE B 2 80 ? -10.729 27.597 39.611 1.00 99.56 2342 ILE B N 1
ATOM 1745 C CA . ILE B 2 80 ? -11.427 26.959 38.505 1.00 99.37 2342 ILE B CA 1
ATOM 1746 C C . ILE B 2 80 ? -11.659 25.647 39.252 1.00 98.89 2342 ILE B C 1
ATOM 1747 O O . ILE B 2 80 ? -10.960 25.384 40.227 1.00 99.02 2342 ILE B O 1
ATOM 1752 N N . LYS B 2 81 ? -12.630 24.852 38.821 1.00 97.54 2343 LYS B N 1
ATOM 1753 C CA . LYS B 2 81 ? -12.981 23.587 39.467 1.00 95.59 2343 LYS B CA 1
ATOM 175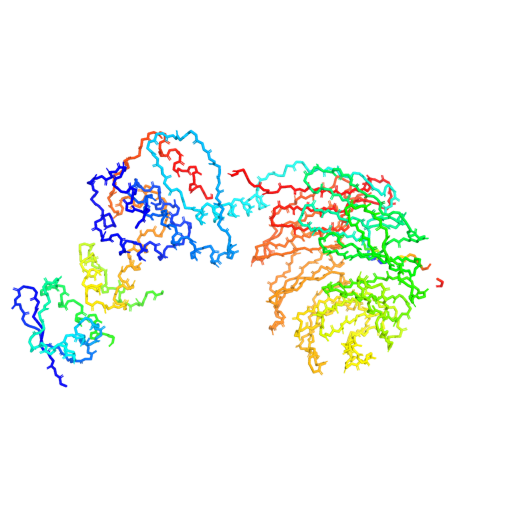4 C C . LYS B 2 81 ? -11.772 22.746 39.969 1.00 93.36 2343 LYS B C 1
ATOM 1755 O O . LYS B 2 81 ? -10.889 23.302 40.613 1.00 94.57 2343 LYS B O 1
ATOM 1761 N N . PRO B 2 82 ? -11.711 21.417 39.708 1.00 90.19 2344 PRO B N 1
ATOM 1762 C CA . PRO B 2 82 ? -10.543 20.682 40.215 1.00 87.30 2344 PRO B CA 1
ATOM 1763 C C . PRO B 2 82 ? -9.296 21.517 40.497 1.00 85.24 2344 PRO B C 1
ATOM 1764 O O . PRO B 2 82 ? -8.584 21.935 39.581 1.00 84.79 2344 PRO B O 1
ATOM 1768 N N . GLY B 2 83 ? -9.055 21.758 41.784 1.00 82.99 2345 GLY B N 1
ATOM 1769 C CA . GLY B 2 83 ? -7.920 22.555 42.209 1.00 79.96 2345 GLY B CA 1
ATOM 1770 C C . GLY B 2 83 ? -6.564 21.989 41.843 1.00 77.70 2345 GLY B C 1
ATOM 1771 O O . GLY B 2 83 ? -6.439 20.842 41.411 1.00 77.53 2345 GLY B O 1
ATOM 1772 N N . PHE B 2 84 ? -5.538 22.807 42.030 1.00 74.87 2346 PHE B N 1
ATOM 1773 C CA . PHE B 2 84 ? -4.180 22.408 41.714 1.00 72.05 2346 PHE B CA 1
ATOM 1774 C C . PHE B 2 84 ? -3.248 23.154 42.659 1.00 69.58 2346 PHE B C 1
ATOM 1775 O O . PHE B 2 84 ? -3.378 24.363 42.823 1.00 70.02 2346 PHE B O 1
ATOM 1783 N N . ILE B 2 85 ? -2.322 22.446 43.293 1.00 66.55 2347 ILE B N 1
ATOM 1784 C CA . ILE B 2 85 ? -1.390 23.105 44.198 1.00 64.77 2347 ILE B CA 1
ATOM 1785 C C . ILE B 2 85 ? -0.130 23.495 43.432 1.00 63.67 2347 ILE B C 1
ATOM 1786 O O . ILE B 2 85 ? 0.778 22.686 43.246 1.00 62.39 2347 ILE B O 1
ATOM 1791 N N . HIS B 2 86 ? -0.090 24.745 42.984 1.00 62.70 2348 HIS B N 1
ATOM 1792 C CA . HIS B 2 86 ? 1.048 25.252 42.231 1.00 61.98 2348 HIS B CA 1
ATOM 1793 C C . HIS B 2 86 ? 2.311 25.327 43.068 1.00 61.19 2348 HIS B C 1
ATOM 1794 O O . HIS B 2 86 ? 2.263 25.487 44.290 1.00 60.42 2348 HIS B O 1
ATOM 1801 N N . SER B 2 87 ? 3.447 25.202 42.395 1.00 60.43 2349 SER B N 1
ATOM 1802 C CA . SER B 2 87 ? 4.733 25.272 43.063 1.00 60.58 2349 SER B CA 1
ATOM 1803 C C . SER B 2 87 ? 5.285 26.687 42.968 1.00 60.51 2349 SER B C 1
ATOM 1804 O O . SER B 2 87 ? 5.497 27.209 41.871 1.00 60.55 2349 SER B O 1
ATOM 1807 N N . PRO B 2 88 ? 5.510 27.335 44.118 1.00 60.22 2350 PRO B N 1
ATOM 1808 C CA . PRO B 2 88 ? 6.044 28.699 44.140 1.00 60.89 2350 PRO B CA 1
ATOM 1809 C C . PRO B 2 88 ? 7.389 28.769 43.413 1.00 60.29 2350 PRO B C 1
ATOM 1810 O O . PRO B 2 88 ? 7.661 29.714 42.671 1.00 59.88 2350 PRO B O 1
ATOM 1814 N N . TRP B 2 89 ? 8.225 27.760 43.628 1.00 59.16 2351 TRP B N 1
ATOM 1815 C CA . TRP B 2 89 ? 9.520 27.729 42.974 1.00 58.37 2351 TRP B CA 1
ATOM 1816 C C . TRP B 2 89 ? 9.361 27.566 41.473 1.00 56.48 2351 TRP B C 1
ATOM 1817 O O . TRP B 2 89 ? 10.122 28.147 40.707 1.00 57.14 2351 TRP B O 1
ATOM 1828 N N . LYS B 2 90 ? 8.369 26.796 41.040 1.00 54.91 2352 LYS B N 1
ATOM 1829 C CA . LYS B 2 90 ? 8.186 26.617 39.606 1.00 53.35 2352 LYS B CA 1
ATOM 1830 C C . LYS B 2 90 ? 7.731 27.920 38.974 1.00 51.57 2352 LYS B C 1
ATOM 1831 O O . LYS B 2 90 ? 8.288 28.353 37.972 1.00 51.63 2352 LYS B O 1
ATOM 1837 N N . SER B 2 91 ? 6.718 28.549 39.553 1.00 49.99 2353 SER B N 1
ATOM 1838 C CA . SER B 2 91 ? 6.223 29.795 38.991 1.00 50.27 2353 SER B CA 1
ATOM 1839 C C . SER B 2 91 ? 7.322 30.856 39.025 1.00 49.56 2353 SER B C 1
ATOM 1840 O O . SER B 2 91 ? 7.412 31.703 38.135 1.00 48.73 2353 SER B O 1
ATOM 1843 N N . ALA B 2 92 ? 8.169 30.794 40.048 1.00 48.03 2354 ALA B N 1
ATOM 1844 C CA . ALA B 2 92 ? 9.273 31.729 40.165 1.00 45.95 2354 ALA B CA 1
ATOM 1845 C C . ALA B 2 92 ? 10.215 31.501 38.982 1.00 46.33 2354 ALA B C 1
ATOM 1846 O O . ALA B 2 92 ? 10.692 32.451 38.366 1.00 47.55 2354 ALA B O 1
ATOM 1848 N N . TYR B 2 93 ? 10.477 30.238 38.665 1.00 45.23 2355 TYR B N 1
ATOM 1849 C CA . TYR B 2 93 ? 11.353 29.906 37.549 1.00 44.86 2355 TYR B CA 1
ATOM 1850 C C . TYR B 2 93 ? 10.766 30.384 36.230 1.00 45.82 2355 TYR B C 1
ATOM 1851 O O . TYR B 2 93 ? 11.472 30.927 35.384 1.00 47.94 2355 TYR B O 1
ATOM 1860 N N . ILE B 2 94 ? 9.471 30.162 36.053 1.00 46.71 2356 ILE B N 1
ATOM 1861 C CA . ILE B 2 94 ? 8.791 30.551 34.829 1.00 47.20 2356 ILE B CA 1
ATOM 1862 C C . ILE B 2 94 ? 8.752 32.059 34.671 1.00 46.70 2356 ILE B C 1
ATOM 1863 O O . ILE B 2 94 ? 8.921 32.570 33.568 1.00 47.08 2356 ILE B O 1
ATOM 1868 N N . ARG B 2 95 ? 8.525 32.767 35.773 1.00 46.97 2357 ARG B N 1
ATOM 1869 C CA . ARG B 2 95 ? 8.479 34.224 35.740 1.00 47.73 2357 ARG B CA 1
ATOM 1870 C C . ARG B 2 95 ? 9.757 34.739 35.082 1.00 47.91 2357 ARG B C 1
ATOM 1871 O O . ARG B 2 95 ? 9.705 35.512 34.121 1.00 47.58 2357 ARG B O 1
ATOM 1879 N N . GLN B 2 96 ? 10.898 34.284 35.595 1.00 46.67 2358 GLN B N 1
ATOM 1880 C CA . GLN B 2 96 ? 12.198 34.694 35.079 1.00 46.57 2358 GLN B CA 1
ATOM 1881 C C . GLN B 2 96 ? 12.362 34.347 33.600 1.00 46.59 2358 GLN B C 1
ATOM 1882 O O . GLN B 2 96 ? 12.866 35.150 32.819 1.00 47.61 2358 GLN B O 1
ATOM 1888 N N . HIS B 2 97 ? 11.933 33.153 33.216 1.00 46.38 2359 HIS B N 1
ATOM 1889 C CA . HIS B 2 97 ? 12.034 32.728 31.827 1.00 46.57 2359 HIS B CA 1
ATOM 1890 C C . HIS B 2 97 ? 11.241 33.683 30.939 1.00 46.62 2359 HIS B C 1
ATOM 1891 O O . HIS B 2 97 ? 11.688 34.056 29.858 1.00 48.50 2359 HIS B O 1
ATOM 1898 N N . ARG B 2 98 ? 10.059 34.076 31.391 1.00 45.70 2360 ARG B N 1
ATOM 1899 C CA . ARG B 2 98 ? 9.240 34.985 30.606 1.00 45.75 2360 ARG B CA 1
ATOM 1900 C C . ARG B 2 98 ? 9.865 36.369 30.556 1.00 44.07 2360 ARG B C 1
ATOM 1901 O O . ARG B 2 98 ? 9.816 37.043 29.526 1.00 44.26 2360 ARG B O 1
ATOM 1909 N N . ILE B 2 99 ? 10.456 36.790 31.669 1.00 41.29 2361 ILE B N 1
ATOM 1910 C CA . ILE B 2 99 ? 11.117 38.080 31.718 1.00 38.02 2361 ILE B CA 1
ATOM 1911 C C . ILE B 2 99 ? 12.282 38.048 30.722 1.00 39.54 2361 ILE 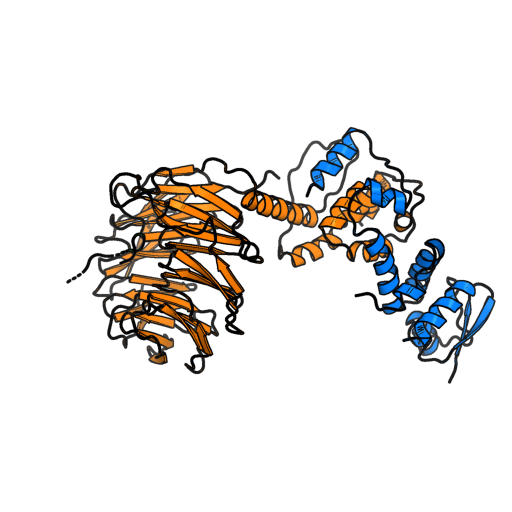B C 1
ATOM 1912 O O . ILE B 2 99 ? 12.417 38.934 29.880 1.00 39.39 2361 ILE B O 1
ATOM 1917 N N . ASP B 2 100 ? 13.116 37.018 30.799 1.00 39.03 2362 ASP B N 1
ATOM 1918 C CA . ASP B 2 100 ? 14.229 36.925 29.873 1.00 40.09 2362 ASP B CA 1
ATOM 1919 C C . ASP B 2 100 ? 13.703 36.996 28.450 1.00 39.79 2362 ASP B C 1
ATOM 1920 O O . ASP B 2 100 ? 14.249 37.699 27.603 1.00 40.96 2362 ASP B O 1
ATOM 1925 N N . THR B 2 101 ? 12.626 36.273 28.192 1.00 38.50 2363 THR B N 1
ATOM 1926 C CA . THR B 2 101 ? 12.044 36.260 26.865 1.00 37.70 2363 THR B CA 1
ATOM 1927 C C . THR B 2 101 ? 11.483 37.630 26.508 1.00 36.66 2363 THR B C 1
ATOM 1928 O O . THR B 2 101 ? 11.493 38.039 25.352 1.00 35.00 2363 THR B O 1
ATOM 1932 N N . ASN B 2 102 ? 11.006 38.358 27.502 1.00 37.19 2364 ASN B N 1
ATOM 1933 C CA . ASN B 2 102 ? 10.471 39.670 27.211 1.00 39.12 2364 ASN B CA 1
ATOM 1934 C C . ASN B 2 102 ? 11.608 40.574 26.695 1.00 39.72 2364 ASN B C 1
ATOM 1935 O O . ASN B 2 102 ? 11.462 41.234 25.663 1.00 39.84 2364 ASN B O 1
ATOM 1940 N N . TRP B 2 103 ? 12.742 40.585 27.398 1.00 37.92 2365 TRP B N 1
ATOM 1941 C CA . TRP B 2 103 ? 13.896 41.395 26.999 1.00 36.20 2365 TRP B CA 1
ATOM 1942 C C . TRP B 2 103 ? 14.367 41.024 25.604 1.00 37.52 2365 TRP B C 1
ATOM 1943 O O . TRP B 2 103 ? 14.595 41.876 24.749 1.00 38.43 2365 TRP B O 1
ATOM 1954 N N . ARG B 2 104 ? 14.528 39.725 25.399 1.00 39.39 2366 ARG B N 1
ATOM 1955 C CA . ARG B 2 104 ? 15.033 39.177 24.152 1.00 40.89 2366 ARG B CA 1
ATOM 1956 C C . ARG B 2 104 ? 14.204 39.441 22.901 1.00 42.64 2366 ARG B C 1
ATOM 1957 O O . ARG B 2 104 ? 14.725 39.960 21.918 1.00 43.67 2366 ARG B O 1
ATOM 1965 N N . ARG B 2 105 ? 12.922 39.101 22.924 1.00 44.66 2367 ARG B N 1
ATOM 1966 C CA . ARG B 2 105 ? 12.089 39.302 21.741 1.00 47.59 2367 ARG B CA 1
ATOM 1967 C C . ARG B 2 105 ? 10.699 39.777 22.088 1.00 47.71 2367 ARG B C 1
ATOM 1968 O O . ARG B 2 105 ? 9.828 39.795 21.234 1.00 46.92 2367 ARG B O 1
ATOM 1976 N N . GLY B 2 106 ? 10.506 40.160 23.345 1.00 50.44 2368 GLY B N 1
ATOM 1977 C CA . GLY B 2 106 ? 9.214 40.632 23.816 1.00 51.42 2368 GLY B CA 1
ATOM 1978 C C . GLY B 2 106 ? 8.377 41.432 22.837 1.00 53.05 2368 GLY B C 1
ATOM 1979 O O . GLY B 2 106 ? 7.652 40.866 22.031 1.00 56.51 2368 GLY B O 1
ATOM 1980 N N . GLU B 2 107 ? 8.464 42.751 22.917 1.00 53.12 2369 GLU B N 1
ATOM 1981 C CA . GLU B 2 107 ? 7.704 43.651 22.055 1.00 54.52 2369 GLU B CA 1
ATOM 1982 C C . GLU B 2 107 ? 7.773 44.963 22.799 1.00 54.95 2369 GLU B C 1
ATOM 1983 O O . GLU B 2 107 ? 7.027 45.189 23.752 1.00 55.23 2369 GLU B O 1
ATOM 1989 N N . LEU B 2 108 ? 8.678 45.826 22.368 1.00 54.16 2370 LEU B N 1
ATOM 1990 C CA . LEU B 2 108 ? 8.868 47.095 23.036 1.00 53.61 2370 LEU B CA 1
ATOM 1991 C C . LEU B 2 108 ? 7.595 47.879 23.336 1.00 53.68 2370 LEU B C 1
ATOM 1992 O O . LEU B 2 108 ? 6.921 48.361 22.428 1.00 53.87 2370 LEU B O 1
ATOM 1997 N N . LYS B 2 109 ? 7.268 47.990 24.620 1.00 53.45 2371 LYS B N 1
ATOM 1998 C CA . LYS B 2 109 ? 6.109 48.765 25.050 1.00 54.33 2371 LYS B CA 1
ATOM 1999 C C . LYS B 2 109 ? 6.648 50.195 25.138 1.00 53.28 2371 LYS B C 1
ATOM 2000 O O . LYS B 2 109 ? 7.684 50.419 25.765 1.00 53.31 2371 LYS B O 1
ATOM 2006 N N . SER B 2 110 ? 5.975 51.157 24.515 1.00 51.40 2372 SER B N 1
ATOM 2007 C CA . SER B 2 110 ? 6.458 52.540 24.567 1.00 50.92 2372 SER B CA 1
ATOM 2008 C C . SER B 2 110 ? 6.821 52.923 26.006 1.00 48.88 2372 SER B C 1
ATOM 2009 O O . SER B 2 110 ? 6.013 52.807 26.918 1.00 49.36 2372 SER B O 1
ATOM 2012 N N . PRO B 2 111 ? 8.054 53.394 26.219 1.00 47.57 2373 PRO B N 1
ATOM 2013 C CA . PRO B 2 111 ? 8.533 53.778 27.548 1.00 46.30 2373 PRO B CA 1
ATOM 2014 C C . PRO B 2 111 ? 7.985 55.059 28.149 1.00 45.48 2373 PRO B C 1
ATOM 2015 O O . PRO B 2 111 ? 7.590 55.978 27.434 1.00 45.57 2373 PRO B O 1
ATOM 2019 N N . LYS B 2 112 ? 7.980 55.106 29.476 1.00 43.73 2374 LYS B N 1
ATOM 2020 C CA . LYS B 2 112 ? 7.540 56.284 30.197 1.00 43.96 2374 LYS B CA 1
ATOM 2021 C C . LYS B 2 112 ? 8.595 57.338 29.916 1.00 45.12 2374 LYS B C 1
ATOM 2022 O O . LYS B 2 112 ? 9.790 57.085 30.066 1.00 47.32 2374 LYS B O 1
ATOM 2028 N N . VAL B 2 113 ? 8.156 58.512 29.492 1.00 43.90 2375 VAL B N 1
ATOM 2029 C CA . VAL B 2 113 ? 9.072 59.587 29.188 1.00 41.98 2375 VAL B CA 1
ATOM 2030 C C . VAL B 2 113 ? 9.101 60.515 30.380 1.00 42.45 2375 VAL B C 1
ATOM 2031 O O . VAL B 2 113 ? 8.054 60.929 30.860 1.00 44.93 2375 VAL B O 1
ATOM 2035 N N . LEU B 2 114 ? 10.295 60.820 30.878 1.00 42.98 2376 LEU B N 1
ATOM 2036 C CA . LEU B 2 114 ? 10.432 61.717 32.021 1.00 42.88 2376 LEU B CA 1
ATOM 2037 C C . LEU B 2 114 ? 11.220 62.950 31.588 1.00 43.77 2376 LEU B C 1
ATOM 2038 O O . LEU B 2 114 ? 12.447 62.922 31.550 1.00 44.55 2376 LEU B O 1
ATOM 2043 N N . LYS B 2 115 ? 10.511 64.026 31.255 1.00 44.20 2377 LYS B N 1
ATOM 2044 C CA . LYS B 2 115 ? 11.144 65.264 30.818 1.00 43.38 2377 LYS B CA 1
ATOM 2045 C C . LYS B 2 115 ? 11.786 65.990 31.983 1.00 43.03 2377 LYS B C 1
ATOM 2046 O O . LYS B 2 115 ? 11.193 66.106 33.049 1.00 43.63 2377 LYS B O 1
ATOM 2052 N N . GLY B 2 116 ? 13.001 66.484 31.775 1.00 42.59 2378 GLY B N 1
ATOM 2053 C CA . GLY B 2 116 ? 13.695 67.201 32.828 1.00 41.03 2378 GLY B CA 1
ATOM 2054 C C . GLY B 2 116 ? 15.091 67.604 32.399 1.00 42.71 2378 GLY B C 1
ATOM 2055 O O . GLY B 2 116 ? 15.630 67.056 31.440 1.00 43.87 2378 GLY B O 1
ATOM 2056 N N . HIS B 2 117 ? 15.676 68.567 33.103 1.00 42.39 2379 HIS B N 1
ATOM 2057 C CA . HIS B 2 117 ? 17.018 69.035 32.806 1.00 42.47 2379 HIS B CA 1
ATOM 2058 C C . HIS B 2 117 ? 17.116 69.714 31.445 1.00 43.24 2379 HIS B C 1
ATOM 2059 O O . HIS B 2 117 ? 18.154 69.664 30.786 1.00 43.19 2379 HIS B O 1
ATOM 2066 N N . ASP B 2 118 ? 16.035 70.377 31.049 1.00 44.75 2380 ASP B N 1
ATOM 2067 C CA . ASP B 2 118 ? 15.962 71.072 29.767 1.00 47.03 2380 ASP B CA 1
ATOM 2068 C C . ASP B 2 118 ? 17.275 71.679 29.274 1.00 46.89 2380 ASP B C 1
ATOM 2069 O O . ASP B 2 118 ? 18.001 72.333 30.024 1.00 46.38 2380 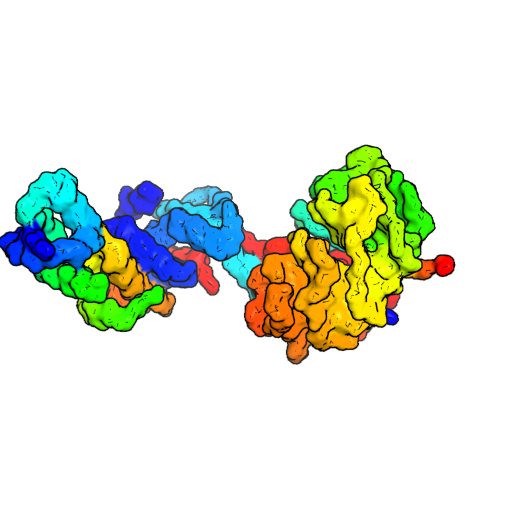ASP B O 1
ATOM 2074 N N . ASP B 2 119 ? 17.558 71.446 27.996 1.00 45.71 2381 ASP B N 1
ATOM 2075 C CA . ASP B 2 119 ? 18.750 71.958 27.330 1.00 45.74 2381 ASP B CA 1
ATOM 2076 C C . ASP B 2 119 ? 20.037 71.759 28.097 1.00 44.68 2381 ASP B C 1
ATOM 2077 O O . ASP B 2 119 ? 21.002 72.504 27.933 1.00 45.61 2381 ASP B O 1
ATOM 2082 N N . HIS B 2 120 ? 20.050 70.751 28.950 1.00 42.22 2382 HIS B N 1
ATOM 2083 C CA . HIS B 2 120 ? 21.245 70.446 29.700 1.00 40.05 2382 HIS B CA 1
ATOM 2084 C C . HIS B 2 120 ? 21.532 68.970 29.535 1.00 38.93 2382 HIS B C 1
ATOM 2085 O O . HIS B 2 120 ? 20.746 68.236 28.940 1.00 38.37 2382 HIS B O 1
ATOM 2092 N N . VAL B 2 121 ? 22.663 68.547 30.071 1.00 37.30 2383 VAL B N 1
ATOM 2093 C CA . VAL B 2 121 ? 23.113 67.176 29.971 1.00 37.13 2383 VAL B CA 1
ATOM 2094 C C . VAL B 2 121 ? 22.916 66.406 31.272 1.00 37.89 2383 VAL B C 1
ATOM 2095 O O . VAL B 2 121 ? 22.851 66.992 32.352 1.00 39.30 2383 VAL B O 1
ATOM 2099 N N . ILE B 2 122 ? 22.813 65.086 31.166 1.00 36.75 2384 ILE B N 1
ATOM 2100 C CA . ILE B 2 122 ? 22.685 64.243 32.347 1.00 33.51 2384 ILE B CA 1
ATOM 2101 C C . ILE B 2 122 ? 24.066 63.607 32.491 1.00 32.98 2384 ILE B C 1
ATOM 2102 O O . ILE B 2 122 ? 24.485 62.839 31.636 1.00 33.21 2384 ILE B O 1
ATOM 2107 N N . THR B 2 123 ? 24.774 63.959 33.561 1.00 32.12 2385 THR B N 1
ATOM 2108 C CA . THR B 2 123 ? 26.129 63.473 33.805 1.00 31.66 2385 THR B CA 1
ATOM 2109 C C . THR B 2 123 ? 26.255 62.168 34.573 1.00 31.66 2385 THR B C 1
ATOM 2110 O O . THR B 2 123 ? 27.271 61.484 34.482 1.00 31.37 2385 THR B O 1
ATOM 2114 N N . CYS B 2 124 ? 25.240 61.834 35.356 1.00 31.43 2386 CYS B N 1
ATOM 2115 C CA . CYS B 2 124 ? 25.276 60.613 36.137 1.00 29.53 2386 CYS B CA 1
ATOM 2116 C C . CYS B 2 124 ? 23.871 60.102 36.364 1.00 27.46 2386 CYS B C 1
ATOM 2117 O O . CYS B 2 124 ? 22.921 60.877 36.449 1.00 23.84 2386 CYS B O 1
ATOM 2120 N N . LEU B 2 125 ? 23.747 58.783 36.451 1.00 28.16 2387 LEU B N 1
ATOM 2121 C CA . LEU B 2 125 ? 22.446 58.152 36.638 1.00 29.43 2387 LEU B CA 1
ATOM 2122 C C . LEU B 2 125 ? 22.517 57.099 37.737 1.00 30.07 2387 LEU B C 1
ATOM 2123 O O . LEU B 2 125 ? 23.504 56.378 37.867 1.00 31.88 2387 LEU B O 1
ATOM 2128 N N . GLN B 2 126 ? 21.470 57.008 38.536 1.00 31.03 2388 GLN B N 1
ATOM 2129 C CA . GLN B 2 126 ? 21.460 56.028 39.612 1.00 33.01 2388 GLN B CA 1
ATOM 2130 C C . GLN B 2 126 ? 20.082 55.370 39.633 1.00 32.78 2388 GLN B C 1
ATOM 2131 O O . GLN B 2 126 ? 19.065 56.043 39.458 1.00 33.49 2388 GLN B O 1
ATOM 2137 N N . PHE B 2 127 ? 20.052 54.054 39.813 1.00 34.31 2389 PHE B N 1
ATOM 2138 C CA . PHE B 2 127 ? 18.793 53.301 39.836 1.00 36.09 2389 PHE B CA 1
ATOM 2139 C C . PHE B 2 127 ? 18.803 52.333 41.016 1.00 37.75 2389 PHE B C 1
ATOM 2140 O O . PHE B 2 127 ? 19.615 51.415 41.076 1.00 36.66 2389 PHE B O 1
ATOM 2148 N N . CYS B 2 128 ? 17.894 52.555 41.956 1.00 41.88 2390 CYS B N 1
ATOM 2149 C CA . CYS B 2 128 ? 17.820 51.734 43.165 1.00 46.96 2390 CYS B CA 1
ATOM 2150 C C . CYS B 2 128 ? 16.370 51.410 43.531 1.00 46.74 2390 CYS B C 1
ATOM 2151 O O . CYS B 2 128 ? 15.624 52.279 43.991 1.00 45.89 2390 CYS B O 1
ATOM 2154 N N . GLY B 2 129 ? 15.989 50.156 43.309 1.00 47.08 2391 GLY B N 1
ATOM 2155 C CA . GLY B 2 129 ? 14.642 49.698 43.594 1.00 47.71 2391 GLY B CA 1
ATOM 2156 C C . GLY B 2 129 ? 13.528 50.730 43.561 1.00 49.59 2391 GLY B C 1
ATOM 2157 O O . GLY B 2 129 ? 13.108 51.214 44.617 1.00 53.14 2391 GLY B O 1
ATOM 2158 N N . ASN B 2 130 ? 13.041 51.073 42.371 1.00 47.38 2392 ASN B N 1
ATOM 2159 C CA . ASN B 2 130 ? 11.940 52.044 42.230 1.00 46.55 2392 ASN B CA 1
ATOM 2160 C C . ASN B 2 130 ? 12.302 53.532 42.191 1.00 44.98 2392 ASN B C 1
ATOM 2161 O O . ASN B 2 130 ? 11.505 54.354 41.733 1.00 44.60 2392 ASN B O 1
ATOM 2166 N N . ARG B 2 131 ? 13.490 53.883 42.663 1.00 42.62 2393 ARG B N 1
ATOM 2167 C CA . ARG B 2 131 ? 13.912 55.272 42.630 1.00 41.88 2393 ARG B CA 1
ATOM 2168 C C . ARG B 2 131 ? 15.014 55.507 41.589 1.00 40.81 2393 ARG B C 1
ATOM 2169 O O . ARG B 2 131 ? 15.954 54.722 41.471 1.00 41.27 2393 ARG B O 1
ATOM 2177 N N . ILE B 2 132 ? 14.889 56.592 40.834 1.00 38.52 2394 ILE B N 1
ATOM 2178 C CA . ILE B 2 132 ? 15.877 56.946 39.820 1.00 35.75 2394 ILE B CA 1
ATOM 2179 C C . ILE B 2 132 ? 16.427 58.339 40.141 1.00 35.30 2394 ILE B C 1
ATOM 2180 O O . ILE B 2 132 ? 15.674 59.257 40.448 1.00 34.84 2394 ILE B O 1
ATOM 2185 N N . VAL B 2 133 ? 17.741 58.492 40.081 1.00 35.47 2395 VAL B N 1
ATOM 2186 C CA . VAL B 2 133 ? 18.345 59.789 40.335 1.00 35.39 2395 VAL B CA 1
ATOM 2187 C C . VAL B 2 133 ? 19.187 60.235 39.146 1.00 35.54 2395 VAL B C 1
ATOM 2188 O O . VAL B 2 133 ? 20.135 59.557 38.756 1.00 35.88 2395 VAL B O 1
ATOM 2192 N N . SER B 2 134 ? 18.831 61.377 38.569 1.00 36.33 2396 SER B N 1
ATOM 2193 C CA . SER B 2 134 ? 19.570 61.932 37.443 1.00 36.45 2396 SER B CA 1
ATOM 2194 C C . SER B 2 134 ? 20.406 63.113 37.915 1.00 36.95 2396 SER B C 1
ATOM 2195 O O . SER B 2 134 ? 19.960 63.907 38.738 1.00 38.51 2396 SER B O 1
ATOM 2198 N N . GLY B 2 135 ? 21.629 63.202 37.410 1.00 37.98 2397 GLY B N 1
ATOM 2199 C CA . GLY B 2 135 ? 22.529 64.286 37.769 1.00 38.35 2397 GLY B CA 1
ATOM 2200 C C . GLY B 2 135 ? 22.765 65.120 36.525 1.00 39.45 2397 GLY B C 1
ATOM 2201 O O . GLY B 2 135 ? 22.886 64.570 35.427 1.00 39.22 2397 GLY B O 1
ATOM 2202 N N . SER B 2 136 ? 22.843 66.439 36.679 1.00 40.68 2398 SER B N 1
ATOM 2203 C CA . SER B 2 136 ? 23.025 67.307 35.523 1.00 41.24 2398 SER B CA 1
ATOM 2204 C C . SER B 2 136 ? 23.985 68.480 35.712 1.00 42.56 2398 SER B C 1
ATOM 2205 O O . SER B 2 136 ? 24.369 68.823 36.835 1.00 42.22 2398 SER B O 1
ATOM 2208 N N . ASP B 2 137 ? 24.385 69.078 34.590 1.00 42.32 2399 ASP B N 1
ATOM 2209 C CA . ASP B 2 137 ? 25.259 70.233 34.625 1.00 41.32 2399 ASP B CA 1
ATOM 2210 C C . ASP B 2 137 ? 24.410 71.498 34.740 1.00 42.21 2399 ASP B C 1
ATOM 2211 O O . ASP B 2 137 ? 24.910 72.608 34.585 1.00 45.00 2399 ASP B O 1
ATOM 2216 N N . ASP B 2 138 ? 23.118 71.325 35.009 1.00 41.11 2400 ASP B N 1
ATOM 2217 C CA . ASP B 2 138 ? 22.232 72.462 35.207 1.00 42.50 2400 ASP B CA 1
ATOM 2218 C C . ASP B 2 138 ? 22.273 72.751 36.718 1.00 44.89 2400 ASP B C 1
ATOM 2219 O O . ASP B 2 138 ? 21.478 73.542 37.242 1.00 45.43 2400 ASP B O 1
ATOM 2224 N N . ASN B 2 139 ? 23.209 72.076 37.395 1.00 45.64 2401 ASN B N 1
ATOM 2225 C CA . ASN B 2 139 ? 23.456 72.190 38.840 1.00 46.56 2401 ASN B CA 1
ATOM 2226 C C . ASN B 2 139 ? 22.492 71.420 39.748 1.00 45.37 2401 ASN B C 1
ATOM 2227 O O . ASN B 2 139 ? 22.551 71.565 40.967 1.00 45.46 2401 ASN B O 1
ATOM 2232 N N . THR B 2 140 ? 21.622 70.597 39.179 1.00 42.07 2402 THR B N 1
ATOM 2233 C CA . THR B 2 140 ? 20.676 69.875 40.006 1.00 40.20 2402 THR B CA 1
ATOM 2234 C C . THR B 2 140 ? 20.661 68.370 39.799 1.00 40.80 2402 THR B C 1
ATOM 2235 O O . THR B 2 140 ? 21.339 67.834 38.926 1.00 42.03 2402 THR B O 1
ATOM 2239 N N . LEU B 2 141 ? 19.877 67.700 40.635 1.00 38.68 2403 LEU B N 1
ATOM 2240 C CA . LEU B 2 141 ? 19.692 66.262 40.564 1.00 37.37 2403 LEU B CA 1
ATOM 2241 C C . LEU B 2 141 ? 18.203 66.109 40.741 1.00 37.13 2403 LEU B C 1
ATOM 2242 O O . LEU B 2 141 ? 17.583 66.912 41.428 1.00 38.92 2403 LEU B O 1
ATOM 2247 N N . LYS B 2 142 ? 17.614 65.104 40.117 1.00 36.47 2404 LYS B N 1
ATOM 2248 C CA . LYS B 2 142 ? 16.192 64.898 40.290 1.00 37.83 2404 LYS B CA 1
ATOM 2249 C C . LYS B 2 142 ? 15.919 63.444 40.661 1.00 38.70 2404 LYS B C 1
ATOM 2250 O O . LYS B 2 142 ? 16.411 62.518 40.021 1.00 40.29 2404 LYS B O 1
ATOM 2256 N N . VAL B 2 143 ? 15.154 63.249 41.726 1.00 38.88 2405 VAL B N 1
ATOM 2257 C CA . VAL B 2 143 ? 14.814 61.909 42.171 1.00 37.89 2405 VAL B CA 1
ATOM 2258 C C . VAL B 2 143 ? 13.509 61.572 41.460 1.00 38.67 2405 VAL B C 1
ATOM 2259 O O . VAL B 2 143 ? 12.567 62.352 41.530 1.00 41.09 2405 VAL B O 1
ATOM 2263 N N . TRP B 2 144 ? 13.460 60.439 40.759 1.00 36.99 2406 TRP B N 1
ATOM 2264 C CA . TRP B 2 144 ? 12.250 60.041 40.040 1.00 37.06 2406 TRP B CA 1
ATOM 2265 C C . TRP B 2 144 ? 11.686 58.715 40.541 1.00 38.32 2406 TRP B C 1
ATOM 2266 O O . TRP B 2 144 ? 12.351 57.982 41.276 1.00 38.50 2406 TRP B O 1
ATOM 2277 N N . SER B 2 145 ? 10.458 58.411 40.135 1.00 38.27 2407 SER B N 1
ATOM 2278 C CA . SER B 2 145 ? 9.840 57.137 40.483 1.00 39.78 2407 SER B CA 1
ATOM 2279 C C . SER B 2 145 ? 9.817 56.298 39.219 1.00 40.59 2407 SER B C 1
ATOM 2280 O O . SER B 2 145 ? 9.147 56.657 38.245 1.00 39.49 2407 SER B O 1
ATOM 2283 N N . ALA B 2 146 ? 10.547 55.188 39.230 1.00 41.78 2408 ALA B N 1
ATOM 2284 C CA . ALA B 2 146 ? 10.595 54.309 38.062 1.00 43.58 2408 ALA B CA 1
ATOM 2285 C C . ALA B 2 146 ? 9.230 53.687 37.838 1.00 43.78 2408 ALA B C 1
ATOM 2286 O O . ALA B 2 146 ? 8.915 53.232 36.739 1.00 44.38 2408 ALA B O 1
ATOM 2288 N N . VAL B 2 147 ? 8.418 53.681 38.886 1.00 44.83 2409 VAL B N 1
ATOM 2289 C CA . VAL B 2 147 ? 7.094 53.090 38.804 1.00 47.11 2409 VAL B CA 1
ATOM 2290 C C . VAL B 2 147 ? 6.049 53.970 38.124 1.00 48.08 2409 VAL B C 1
ATOM 2291 O O . VAL B 2 147 ? 5.380 53.527 37.196 1.00 48.72 2409 VAL B O 1
ATOM 2295 N N . THR B 2 148 ? 5.904 55.210 38.576 1.00 49.34 2410 THR B N 1
ATOM 2296 C CA . THR B 2 148 ? 4.906 56.107 37.992 1.00 51.08 2410 THR B CA 1
ATOM 2297 C C . THR B 2 148 ? 5.463 56.849 36.794 1.00 51.87 2410 THR B C 1
ATOM 2298 O O . THR B 2 148 ? 4.976 56.720 35.676 1.00 54.06 2410 THR B O 1
ATOM 2302 N N . GLY B 2 149 ? 6.491 57.640 37.041 1.00 52.58 2411 GLY B N 1
ATOM 2303 C CA . GLY B 2 149 ? 7.100 58.397 35.974 1.00 53.27 2411 GLY B CA 1
ATOM 2304 C C . GLY B 2 149 ? 7.560 59.709 36.555 1.00 54.44 2411 GLY B C 1
ATOM 2305 O O . GLY B 2 149 ? 8.660 60.177 36.295 1.00 55.85 2411 GLY B O 1
ATOM 2306 N N . LYS B 2 150 ? 6.702 60.271 37.390 1.00 55.92 2412 LYS B N 1
ATOM 2307 C CA . LYS B 2 150 ? 6.914 61.549 38.065 1.00 56.10 2412 LYS B CA 1
ATOM 2308 C C . LYS B 2 150 ? 8.222 61.854 38.767 1.00 53.99 2412 LYS B C 1
ATOM 2309 O O . LYS B 2 150 ? 8.907 60.970 39.288 1.00 54.02 2412 LYS B O 1
ATOM 2315 N N . CYS B 2 151 ? 8.536 63.145 38.788 1.00 51.71 2413 CYS B N 1
ATOM 2316 C CA . CYS B 2 151 ? 9.712 63.639 39.471 1.00 50.95 2413 CYS B CA 1
ATOM 2317 C C . CYS B 2 151 ? 9.214 63.778 40.902 1.00 51.02 2413 CYS B C 1
ATOM 2318 O O . CYS B 2 151 ? 8.154 64.354 41.139 1.00 51.52 2413 CYS B O 1
ATOM 2321 N N . LEU B 2 152 ? 9.958 63.240 41.854 1.00 50.37 2414 LEU B N 1
ATOM 2322 C CA . LEU B 2 152 ? 9.543 63.315 43.242 1.00 50.31 2414 LEU B CA 1
ATOM 2323 C C . LEU B 2 152 ? 10.184 64.488 43.947 1.00 49.50 2414 LEU B C 1
ATOM 2324 O O . LEU B 2 152 ? 9.584 65.096 44.826 1.00 50.33 2414 LEU B O 1
ATOM 2329 N N . ARG B 2 153 ? 11.404 64.807 43.550 1.00 49.79 2415 ARG B N 1
ATOM 2330 C CA . ARG B 2 153 ? 12.147 65.893 44.169 1.00 50.64 2415 ARG B CA 1
ATOM 2331 C C . ARG B 2 153 ? 13.277 66.387 43.266 1.00 50.15 2415 ARG B C 1
ATOM 2332 O O . ARG B 2 153 ? 13.768 65.652 42.402 1.00 50.39 2415 ARG B O 1
ATOM 2340 N N . THR B 2 154 ? 13.683 67.633 43.475 1.00 47.89 2416 THR B N 1
ATOM 2341 C CA . THR B 2 154 ? 14.769 68.227 42.715 1.00 47.52 2416 THR B CA 1
ATOM 2342 C C . THR B 2 154 ? 15.740 68.789 43.737 1.00 48.28 2416 THR B C 1
ATOM 2343 O O . THR B 2 154 ? 15.426 69.739 44.440 1.00 50.04 2416 THR B O 1
ATOM 2347 N N . LEU B 2 155 ? 16.923 68.200 43.818 1.00 47.91 2417 LEU B N 1
ATOM 2348 C CA . LEU B 2 155 ? 17.910 68.634 44.782 1.00 47.24 2417 LEU B CA 1
ATOM 2349 C C . LEU B 2 155 ? 18.651 69.889 44.345 1.00 48.31 2417 LEU B C 1
ATOM 2350 O O . LEU B 2 155 ? 19.655 69.817 43.629 1.00 48.71 2417 LEU B O 1
ATOM 2355 N N . VAL B 2 156 ? 18.157 71.045 44.780 1.00 48.09 2418 VAL B N 1
ATOM 2356 C CA . VAL B 2 156 ? 18.797 72.312 44.436 1.00 46.86 2418 VAL B CA 1
ATOM 2357 C C . VAL B 2 156 ? 19.716 72.718 45.578 1.00 44.62 2418 VAL B C 1
ATOM 2358 O O . VAL B 2 156 ? 19.336 72.633 46.742 1.00 45.41 2418 VAL B O 1
ATOM 2362 N N . GLY B 2 157 ? 20.929 73.141 45.242 1.00 42.91 2419 GLY B N 1
ATOM 2363 C CA . GLY B 2 157 ? 21.871 73.540 46.264 1.00 42.45 2419 GLY B CA 1
ATOM 2364 C C . GLY B 2 157 ? 23.262 73.804 45.724 1.00 44.76 2419 GLY B C 1
ATOM 2365 O O . GLY B 2 157 ? 23.943 74.737 46.170 1.00 45.02 2419 GLY B O 1
ATOM 2366 N N . HIS B 2 158 ? 23.698 72.992 44.765 1.00 45.14 2420 HIS B N 1
ATOM 2367 C CA . HIS B 2 158 ? 25.024 73.168 44.178 1.00 45.46 2420 HIS B CA 1
ATOM 2368 C C . HIS B 2 158 ? 25.102 74.463 43.353 1.00 45.83 2420 HIS B C 1
ATOM 2369 O O . HIS B 2 158 ? 24.097 74.913 42.808 1.00 44.92 2420 HIS B O 1
ATOM 2376 N N . THR B 2 159 ? 26.288 75.062 43.265 1.00 46.65 2421 THR B N 1
ATOM 2377 C CA . THR B 2 159 ? 26.456 76.291 42.481 1.00 48.34 2421 THR B CA 1
ATOM 2378 C C . THR B 2 159 ? 27.300 76.034 41.241 1.00 49.49 2421 THR B C 1
ATOM 2379 O O . THR B 2 159 ? 27.816 76.962 40.622 1.00 50.43 2421 THR B O 1
ATOM 2383 N N . GLY B 2 160 ? 27.453 74.760 40.906 1.00 50.62 2422 GLY B N 1
ATOM 2384 C CA . GLY B 2 160 ? 28.212 74.366 39.735 1.00 50.76 2422 GLY B CA 1
ATOM 2385 C C . GLY B 2 160 ? 27.490 73.171 39.149 1.00 51.21 2422 GLY B C 1
ATOM 2386 O O . GLY B 2 160 ? 26.433 72.780 39.653 1.00 52.61 2422 GLY B O 1
ATOM 2387 N N . GLY B 2 161 ? 28.029 72.583 38.091 1.00 50.53 2423 GLY B N 1
ATOM 2388 C CA . GLY B 2 161 ? 27.364 71.428 37.518 1.00 48.86 2423 GLY B CA 1
ATOM 2389 C C . GLY B 2 161 ? 27.634 70.163 38.317 1.00 47.29 2423 GLY B C 1
ATOM 2390 O O . GLY B 2 161 ? 28.702 70.014 38.914 1.00 46.62 2423 GLY B O 1
ATOM 2391 N N . VAL B 2 162 ? 26.661 69.257 38.349 1.00 46.31 2424 VAL B N 1
ATOM 2392 C CA . VAL B 2 162 ? 26.830 67.988 39.053 1.00 44.39 2424 VAL B CA 1
ATOM 2393 C C . VAL B 2 162 ? 27.485 67.022 38.069 1.00 43.92 2424 VAL B C 1
ATOM 2394 O O . VAL B 2 162 ? 27.061 66.919 36.927 1.00 43.45 2424 VAL B O 1
ATOM 2398 N N . TRP B 2 163 ? 28.516 66.312 38.501 1.00 42.79 2425 TRP B N 1
ATOM 2399 C CA . TRP B 2 163 ? 29.176 65.392 37.600 1.00 41.39 2425 TRP B CA 1
ATOM 2400 C C . TRP B 2 163 ? 29.376 63.982 38.123 1.00 41.11 2425 TRP B C 1
ATOM 2401 O O . TRP B 2 163 ? 29.729 63.080 37.362 1.00 41.87 2425 TRP B O 1
ATOM 2412 N N . SER B 2 164 ? 29.165 63.789 39.419 1.00 41.14 2426 SER B N 1
ATOM 2413 C CA . SER B 2 164 ? 29.305 62.464 40.009 1.00 41.34 2426 SER B CA 1
ATOM 2414 C C . SER B 2 164 ? 28.129 62.189 40.936 1.00 40.13 2426 SER B C 1
ATOM 2415 O O . SER B 2 164 ? 27.472 63.104 41.435 1.00 39.33 2426 SER B O 1
ATOM 2418 N N . SER B 2 165 ? 27.863 60.916 41.165 1.00 40.40 2427 SER B N 1
ATOM 2419 C CA . SER B 2 165 ? 26.726 60.546 41.970 1.00 38.93 2427 SER B CA 1
ATOM 2420 C C . SER B 2 165 ? 26.877 59.145 42.544 1.00 38.34 2427 SER B C 1
ATOM 2421 O O . SER B 2 165 ? 27.652 58.343 42.039 1.00 37.64 2427 SER B O 1
ATOM 2424 N N . GLN B 2 166 ? 26.138 58.877 43.617 1.00 38.39 2428 GLN B N 1
ATOM 2425 C CA . GLN B 2 166 ? 26.118 57.582 44.293 1.00 38.05 2428 GLN B CA 1
ATOM 2426 C C . GLN B 2 166 ? 24.826 57.577 45.086 1.00 39.44 2428 GLN B C 1
ATOM 2427 O O . GLN B 2 166 ? 24.281 58.634 45.389 1.00 37.08 2428 GLN B O 1
ATOM 2433 N N . MET B 2 167 ? 24.339 56.385 45.421 1.00 42.46 2429 MET B N 1
ATOM 2434 C CA . MET B 2 167 ? 23.099 56.250 46.173 1.00 45.57 2429 MET B CA 1
ATOM 2435 C C . MET B 2 167 ? 22.958 54.880 46.835 1.00 47.10 2429 MET B C 1
ATOM 2436 O O . MET B 2 167 ? 23.541 53.895 46.383 1.00 48.92 2429 MET B O 1
ATOM 2441 N N . ARG B 2 168 ? 22.202 54.839 47.925 1.00 48.86 2430 ARG B N 1
ATOM 2442 C CA . ARG B 2 168 ? 21.919 53.600 48.645 1.00 51.46 2430 ARG B CA 1
ATOM 2443 C C . ARG B 2 168 ? 20.645 53.900 49.416 1.00 52.33 2430 ARG B C 1
ATOM 2444 O O . ARG B 2 168 ? 20.685 54.596 50.430 1.00 52.82 2430 ARG B O 1
ATOM 2452 N N . ASP B 2 169 ? 19.524 53.376 48.926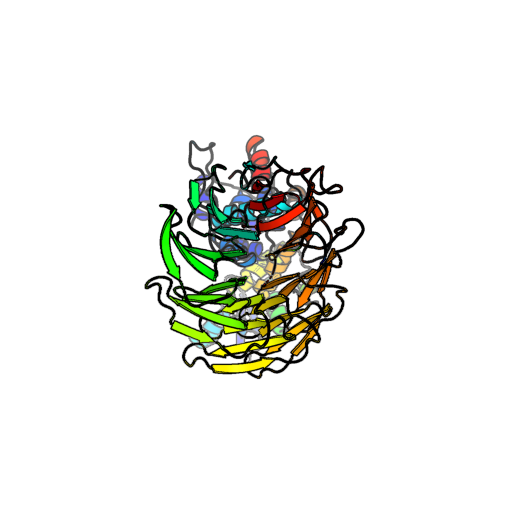 1.00 52.86 2431 ASP B N 1
ATOM 2453 C CA . ASP B 2 169 ? 18.212 53.617 49.519 1.00 54.86 2431 ASP B CA 1
ATOM 2454 C C . ASP B 2 169 ? 18.126 54.812 50.464 1.00 54.91 2431 ASP B C 1
ATOM 2455 O O . ASP B 2 169 ? 18.514 54.754 51.637 1.00 57.50 2431 ASP B O 1
ATOM 2460 N N . ASN B 2 170 ? 17.619 55.903 49.912 1.00 51.62 2432 ASN B N 1
ATOM 2461 C CA . ASN B 2 170 ? 17.416 57.160 50.618 1.00 50.46 2432 ASN B CA 1
ATOM 2462 C C . ASN B 2 170 ? 18.608 58.050 50.937 1.00 48.38 2432 ASN B C 1
ATOM 2463 O O . ASN B 2 170 ? 18.436 59.137 51.487 1.00 49.92 2432 ASN B O 1
ATOM 2468 N N . ILE B 2 171 ? 19.815 57.606 50.622 1.00 46.96 2433 ILE B N 1
ATOM 2469 C CA . ILE B 2 171 ? 20.976 58.463 50.834 1.00 44.28 2433 ILE B CA 1
ATOM 2470 C C . ILE B 2 171 ? 21.606 58.705 49.471 1.00 43.00 2433 ILE B C 1
ATOM 2471 O O . ILE B 2 171 ? 22.111 57.774 48.840 1.00 44.30 2433 ILE B O 1
ATOM 2476 N N . ILE B 2 172 ? 21.540 59.945 49.001 1.00 40.43 2434 ILE B N 1
ATOM 2477 C CA . ILE B 2 172 ? 22.123 60.305 47.717 1.00 36.83 2434 ILE B CA 1
ATOM 2478 C C . ILE B 2 172 ? 23.334 61.185 47.973 1.00 36.77 2434 ILE B C 1
ATOM 2479 O O . ILE B 2 172 ? 23.359 61.971 48.918 1.00 36.37 2434 ILE B O 1
ATOM 2484 N N . ILE B 2 173 ? 24.346 61.037 47.133 1.00 37.34 2435 ILE B N 1
ATOM 2485 C CA . ILE B 2 173 ? 25.560 61.816 47.265 1.00 37.18 2435 ILE B CA 1
ATOM 2486 C C . ILE B 2 173 ? 25.913 62.384 45.903 1.00 39.24 2435 ILE B C 1
ATOM 2487 O O . ILE B 2 173 ? 25.887 61.674 44.898 1.00 41.61 2435 ILE B O 1
ATOM 2492 N N . SER B 2 174 ? 26.225 63.675 45.872 1.00 40.25 2436 SER B N 1
ATOM 2493 C CA . SER B 2 174 ? 26.561 64.349 44.628 1.00 39.66 2436 SER B CA 1
ATOM 2494 C C . SER B 2 174 ? 27.923 65.006 44.704 1.00 39.43 2436 SER B C 1
ATOM 2495 O O . SER B 2 174 ? 28.389 65.352 45.786 1.00 38.32 2436 SER B O 1
ATOM 2498 N N . GLY B 2 175 ? 28.554 65.151 43.539 1.00 39.59 2437 GLY B N 1
ATOM 2499 C CA . GLY B 2 175 ? 29.865 65.773 43.426 1.00 39.74 2437 GLY B CA 1
ATOM 2500 C C . GLY B 2 175 ? 29.737 66.833 42.344 1.00 42.77 2437 GLY B C 1
ATOM 2501 O O . GLY B 2 175 ? 29.310 66.532 41.222 1.00 42.01 2437 GLY B O 1
ATOM 2502 N N . SER B 2 176 ? 30.112 68.070 42.670 1.00 42.63 2438 SER B N 1
ATOM 2503 C CA . SER B 2 176 ? 29.974 69.183 41.742 1.00 41.55 2438 SER B CA 1
ATOM 2504 C C . SER B 2 176 ? 31.251 69.917 41.373 1.00 42.92 2438 SER B C 1
ATOM 2505 O O . SER B 2 176 ? 32.305 69.726 41.989 1.00 41.52 2438 SER B O 1
ATOM 2508 N N . THR B 2 177 ? 31.139 70.750 40.338 1.00 44.37 2439 THR B N 1
ATOM 2509 C CA . THR B 2 177 ? 32.253 71.567 39.872 1.00 45.36 2439 THR B CA 1
ATOM 2510 C C . THR B 2 177 ? 32.472 72.659 40.919 1.00 45.34 2439 THR B C 1
ATOM 2511 O O . THR B 2 177 ? 33.558 73.244 41.003 1.00 45.62 2439 THR B O 1
ATOM 2515 N N . ASP B 2 178 ? 31.441 72.919 41.725 1.00 43.03 2440 ASP B N 1
ATOM 2516 C CA . ASP B 2 178 ? 31.545 73.918 42.779 1.00 43.20 2440 ASP B CA 1
ATOM 2517 C C . ASP B 2 178 ? 32.489 73.426 43.881 1.00 44.99 2440 ASP B C 1
ATOM 2518 O O . ASP B 2 178 ? 32.523 73.980 44.976 1.00 44.70 2440 ASP B O 1
ATOM 2523 N N . ARG B 2 179 ? 33.220 72.354 43.588 1.00 47.29 2441 ARG B N 1
ATOM 2524 C CA . ARG B 2 179 ? 34.209 71.781 44.503 1.00 48.24 2441 ARG B CA 1
ATOM 2525 C C . ARG B 2 179 ? 33.709 71.061 45.752 1.00 45.91 2441 ARG B C 1
ATOM 2526 O O . ARG B 2 179 ? 34.517 70.590 46.553 1.00 44.74 2441 ARG B O 1
ATOM 2534 N N . THR B 2 180 ? 32.398 70.964 45.927 1.00 42.77 2442 THR B N 1
ATOM 2535 C CA . THR B 2 180 ? 31.886 70.276 47.101 1.00 42.77 2442 THR B CA 1
ATOM 2536 C C . THR B 2 180 ? 31.094 69.010 46.766 1.00 44.32 2442 THR B C 1
ATOM 2537 O O . THR B 2 180 ? 30.718 68.771 45.616 1.00 44.04 2442 THR B O 1
ATOM 2541 N N . LEU B 2 181 ? 30.865 68.193 47.788 1.00 43.87 2443 LEU B N 1
ATOM 2542 C CA . LEU B 2 181 ? 30.053 66.997 47.652 1.00 42.06 2443 LEU B CA 1
ATOM 2543 C C . LEU B 2 181 ? 28.897 67.350 48.539 1.00 41.26 2443 LEU B C 1
ATOM 2544 O O . LEU B 2 181 ? 29.051 68.161 49.448 1.00 42.03 2443 LEU B O 1
ATOM 2549 N N . LYS B 2 182 ? 27.746 66.753 48.285 1.00 41.53 2444 LYS B N 1
ATOM 2550 C CA . LYS B 2 182 ? 26.593 66.995 49.125 1.00 43.34 2444 LYS B CA 1
ATOM 2551 C C . LYS B 2 182 ? 25.844 65.692 49.395 1.00 44.00 2444 LYS B C 1
ATOM 2552 O O . LYS B 2 182 ? 25.601 64.902 48.488 1.00 43.33 2444 LYS B O 1
ATOM 2558 N N . VAL B 2 183 ? 25.508 65.464 50.661 1.00 43.92 2445 VAL B N 1
ATOM 2559 C CA . VAL B 2 183 ? 24.769 64.277 51.047 1.00 41.88 2445 VAL B CA 1
ATOM 2560 C C . VAL B 2 183 ? 23.322 64.702 51.165 1.00 42.99 2445 VAL B C 1
ATOM 2561 O O . VAL B 2 183 ? 23.021 65.645 51.884 1.00 44.00 2445 VAL B O 1
ATOM 2565 N N . TRP B 2 184 ? 22.432 64.012 50.458 1.00 45.24 2446 TRP B N 1
ATOM 2566 C CA . TRP B 2 184 ? 21.013 64.354 50.469 1.00 46.07 2446 TRP B CA 1
ATOM 2567 C C . TRP B 2 184 ? 20.146 63.248 51.042 1.00 47.62 2446 TRP B C 1
ATOM 2568 O O . TRP B 2 184 ? 20.590 62.116 51.223 1.00 47.03 2446 TRP B O 1
ATOM 2579 N N . ASN B 2 185 ? 18.891 63.603 51.304 1.00 49.51 2447 ASN B N 1
ATOM 2580 C CA . ASN B 2 185 ? 17.880 62.682 51.810 1.00 50.26 2447 ASN B CA 1
ATOM 2581 C C . ASN B 2 185 ? 16.935 62.542 50.634 1.00 50.73 2447 ASN B C 1
ATOM 2582 O O . ASN B 2 185 ? 16.177 63.461 50.337 1.00 52.19 2447 ASN B O 1
ATOM 2587 N N . ALA B 2 186 ? 16.971 61.398 49.966 1.00 50.47 2448 ALA B N 1
ATOM 2588 C CA . ALA B 2 186 ? 16.131 61.184 48.796 1.00 50.41 2448 ALA B CA 1
ATOM 2589 C C . ALA B 2 186 ? 14.643 61.421 48.985 1.00 51.50 2448 ALA B C 1
ATOM 2590 O O . ALA B 2 186 ? 13.977 61.910 48.077 1.00 52.73 2448 ALA B O 1
ATOM 2592 N N . GLU B 2 187 ? 14.107 61.076 50.148 1.00 53.53 2449 GLU B N 1
ATOM 2593 C CA . GLU B 2 187 ? 12.676 61.253 50.375 1.00 55.90 2449 GLU B CA 1
ATOM 2594 C C . GLU B 2 187 ? 12.240 62.705 50.593 1.00 54.99 2449 GLU B C 1
ATOM 2595 O O . GLU B 2 187 ? 11.287 63.167 49.973 1.00 53.58 2449 GLU B O 1
ATOM 2601 N N . THR B 2 188 ? 12.938 63.413 51.477 1.00 54.79 2450 THR B N 1
ATOM 2602 C CA . THR B 2 188 ? 12.623 64.804 51.792 1.00 54.95 2450 THR B CA 1
ATOM 2603 C C . THR B 2 188 ? 13.353 65.748 50.855 1.00 55.11 2450 THR B C 1
ATOM 2604 O O . THR B 2 188 ? 13.009 66.922 50.747 1.00 54.37 2450 THR B O 1
ATOM 2608 N N . GLY B 2 189 ? 14.378 65.232 50.195 1.00 54.81 2451 GLY B N 1
ATOM 2609 C CA . GLY B 2 189 ? 15.140 66.047 49.275 1.00 54.58 2451 GLY B CA 1
ATOM 2610 C C . GLY B 2 189 ? 15.881 67.187 49.941 1.00 55.27 2451 GLY B C 1
ATOM 2611 O O . GLY B 2 189 ? 16.120 68.215 49.318 1.00 56.18 2451 GLY B O 1
ATOM 2612 N N . GLU B 2 190 ? 16.259 67.022 51.201 1.00 55.57 2452 GLU B N 1
ATOM 2613 C CA . GLU B 2 190 ? 16.976 68.091 51.875 1.00 57.24 2452 GLU B CA 1
ATOM 2614 C C . GLU B 2 190 ? 18.457 67.767 51.948 1.00 55.76 2452 GLU B C 1
ATOM 2615 O O . GLU B 2 190 ? 18.835 66.610 52.077 1.00 56.63 2452 GLU B O 1
ATOM 2621 N N . CYS B 2 191 ? 19.298 68.786 51.849 1.00 54.32 2453 CYS B N 1
ATOM 2622 C CA . CYS B 2 191 ? 20.729 68.567 51.951 1.00 54.10 2453 CYS B CA 1
ATOM 2623 C C . CYS B 2 191 ? 20.984 68.390 53.438 1.00 54.99 2453 CYS B C 1
ATOM 2624 O O . CYS B 2 191 ? 20.413 69.127 54.247 1.00 57.19 2453 CYS B O 1
ATOM 2627 N N . ILE B 2 192 ? 21.813 67.417 53.812 1.00 53.72 2454 ILE B N 1
ATOM 2628 C CA . ILE B 2 192 ? 22.098 67.188 55.225 1.00 52.31 2454 ILE B CA 1
ATOM 2629 C C . ILE B 2 192 ? 23.571 67.397 55.563 1.00 52.28 2454 ILE B C 1
ATOM 2630 O O . ILE B 2 192 ? 23.950 67.488 56.729 1.00 54.13 2454 ILE B O 1
ATOM 2635 N N . HIS B 2 193 ? 24.401 67.479 54.533 1.00 51.31 2455 HIS B N 1
ATOM 2636 C CA . HIS B 2 193 ? 25.826 67.720 54.708 1.00 49.87 2455 HIS B CA 1
ATOM 2637 C C . HIS B 2 193 ? 26.367 68.337 53.424 1.00 47.70 2455 HIS B C 1
ATOM 2638 O O . HIS B 2 193 ? 25.841 68.101 52.339 1.00 46.32 2455 HIS B O 1
ATOM 2645 N N . THR B 2 194 ? 27.411 69.139 53.566 1.00 43.87 2456 THR B N 1
ATOM 2646 C CA . THR B 2 194 ? 28.076 69.760 52.440 1.00 41.20 2456 THR B CA 1
ATOM 2647 C C . THR B 2 194 ? 29.520 69.493 52.815 1.00 41.29 2456 THR B C 1
ATOM 2648 O O . THR B 2 194 ? 29.961 69.872 53.899 1.00 41.58 2456 THR B O 1
ATOM 2652 N N . LEU B 2 195 ? 30.257 68.822 51.938 1.00 40.31 2457 LEU B N 1
ATOM 2653 C CA . LEU B 2 195 ? 31.627 68.472 52.268 1.00 39.70 2457 LEU B CA 1
ATOM 2654 C C . LEU B 2 195 ? 32.684 69.319 51.588 1.00 39.34 2457 LEU B C 1
ATOM 2655 O O . LEU B 2 195 ? 32.864 69.267 50.366 1.00 40.31 2457 LEU B O 1
ATOM 2660 N N . TYR B 2 196 ? 33.400 70.093 52.390 1.00 36.90 2458 TYR B N 1
ATOM 2661 C CA . TYR B 2 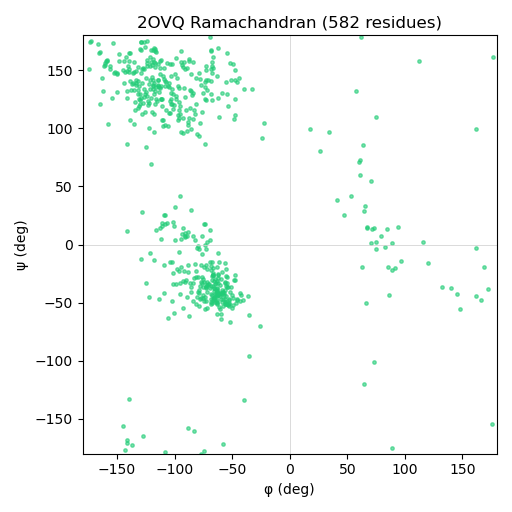196 ? 34.432 70.955 51.855 1.00 36.19 2458 TYR B CA 1
ATOM 2662 C C . TYR B 2 196 ? 35.782 70.300 52.037 1.00 36.65 2458 TYR B C 1
ATOM 2663 O O . TYR B 2 196 ? 36.007 69.607 53.026 1.00 39.57 2458 TYR B O 1
ATOM 2672 N N . GLY B 2 197 ? 36.687 70.526 51.093 1.00 35.43 2459 GLY B N 1
ATOM 2673 C CA . GLY B 2 197 ? 38.005 69.934 51.189 1.00 35.56 2459 GLY B CA 1
ATOM 2674 C C . GLY B 2 197 ? 38.666 69.965 49.833 1.00 37.57 2459 GLY B C 1
ATOM 2675 O O . GLY B 2 197 ? 39.846 70.294 49.708 1.00 37.43 2459 GLY B O 1
ATOM 2676 N N . HIS B 2 198 ? 37.906 69.598 48.808 1.00 40.12 2460 HIS B N 1
ATOM 2677 C CA . HIS B 2 198 ? 38.424 69.624 47.449 1.00 40.97 2460 HIS B CA 1
ATOM 2678 C C . HIS B 2 198 ? 38.392 71.085 46.996 1.00 43.76 2460 HIS B C 1
ATOM 2679 O O . HIS B 2 198 ? 37.470 71.849 47.342 1.00 41.51 2460 HIS B O 1
ATOM 2686 N N . THR B 2 199 ? 39.414 71.462 46.238 1.00 45.39 2461 THR B N 1
ATOM 2687 C CA . THR B 2 199 ? 39.556 72.819 45.730 1.00 48.34 2461 THR B CA 1
ATOM 2688 C C . THR B 2 199 ? 39.131 72.910 44.262 1.00 50.72 2461 THR B C 1
ATOM 2689 O O . THR B 2 199 ? 38.738 73.974 43.777 1.00 50.16 2461 THR B O 1
ATOM 2693 N N . SER B 2 200 ? 39.212 71.776 43.568 1.00 52.31 2462 SER B N 1
ATOM 2694 C CA . SER B 2 200 ? 38.846 71.680 42.156 1.00 50.33 2462 SER B CA 1
ATOM 2695 C C . SER B 2 200 ? 37.659 70.717 41.985 1.00 48.19 2462 SER B C 1
ATOM 2696 O O . SER B 2 200 ? 37.329 69.977 42.908 1.00 47.46 2462 SER B O 1
ATOM 2699 N N . THR B 2 201 ? 37.034 70.723 40.808 1.00 45.53 2463 THR B N 1
ATOM 2700 C CA . THR B 2 201 ? 35.873 69.869 40.515 1.00 42.56 2463 THR B CA 1
ATOM 2701 C C . THR B 2 201 ? 35.917 68.443 41.058 1.00 40.88 2463 THR B C 1
ATOM 2702 O O . THR B 2 201 ? 36.927 67.734 40.918 1.00 41.30 2463 THR B O 1
ATOM 2706 N N . VAL B 2 202 ? 34.806 68.026 41.662 1.00 37.27 2464 VAL B N 1
ATOM 2707 C CA . VAL B 2 202 ? 34.689 66.678 42.211 1.00 37.91 2464 VAL B CA 1
ATOM 2708 C C . VAL B 2 202 ? 34.244 65.807 41.047 1.00 38.55 2464 VAL B C 1
ATOM 2709 O O . VAL B 2 202 ? 33.062 65.768 40.697 1.00 40.42 2464 VAL B O 1
ATOM 2713 N N . ARG B 2 203 ? 35.214 65.113 40.458 1.00 38.18 2465 ARG B N 1
ATOM 2714 C CA . ARG B 2 203 ? 35.012 64.292 39.275 1.00 38.53 2465 ARG B CA 1
ATOM 2715 C C . ARG B 2 203 ? 34.361 62.928 39.440 1.00 39.62 2465 ARG B C 1
ATOM 2716 O O . ARG B 2 203 ? 33.469 62.575 38.673 1.00 40.06 2465 ARG B O 1
ATOM 2724 N N . CYS B 2 204 ? 34.821 62.156 40.420 1.00 40.03 2466 CYS B N 1
ATOM 2725 C CA . CYS B 2 204 ? 34.283 60.819 40.663 1.00 38.37 2466 CYS B CA 1
ATOM 2726 C C . CYS B 2 204 ? 34.106 60.487 42.142 1.00 39.18 2466 CYS B C 1
ATOM 2727 O O . CYS B 2 204 ? 34.656 61.153 43.019 1.00 39.19 2466 CYS B O 1
ATOM 2730 N N . MET B 2 205 ? 33.337 59.439 42.412 1.00 38.68 2467 MET B N 1
ATOM 2731 C CA . MET B 2 205 ? 33.106 59.003 43.782 1.00 36.93 2467 MET B CA 1
ATOM 2732 C C . MET B 2 205 ? 32.560 57.578 43.839 1.00 37.13 2467 MET B C 1
ATOM 2733 O O . MET B 2 205 ? 31.783 57.159 42.981 1.00 35.90 2467 MET B O 1
ATOM 2738 N N . HIS B 2 206 ? 32.985 56.828 44.848 1.00 37.46 2468 HIS B N 1
ATOM 2739 C CA . HIS B 2 206 ? 32.516 55.464 45.027 1.00 37.00 2468 HIS B CA 1
ATOM 2740 C C . HIS B 2 206 ? 32.096 55.313 46.486 1.00 36.83 2468 HIS B C 1
ATOM 2741 O O . HIS B 2 206 ? 32.851 55.665 47.399 1.00 34.15 2468 HIS B O 1
ATOM 2748 N N . LEU B 2 207 ? 30.886 54.797 46.691 1.00 34.66 2469 LEU B N 1
ATOM 2749 C CA . LEU B 2 207 ? 30.331 54.630 48.022 1.00 35.57 2469 LEU B CA 1
ATOM 2750 C C . LEU B 2 207 ? 30.352 53.207 48.548 1.00 37.20 2469 LEU B C 1
ATOM 2751 O O . LEU B 2 207 ? 29.945 52.280 47.865 1.00 39.18 2469 LEU B O 1
ATOM 2756 N N . HIS B 2 208 ? 30.839 53.030 49.765 1.00 38.74 2470 HIS B N 1
ATOM 2757 C CA . HIS B 2 208 ? 30.827 51.710 50.371 1.00 41.53 2470 HIS B CA 1
ATOM 2758 C C . HIS B 2 208 ? 30.343 51.828 51.802 1.00 42.88 2470 HIS B C 1
ATOM 2759 O O . HIS B 2 208 ? 31.086 52.264 52.683 1.00 43.10 2470 HIS B O 1
ATOM 2766 N N . GLU B 2 209 ? 29.093 51.439 52.023 1.00 44.53 2471 GLU B N 1
ATOM 2767 C CA . GLU B 2 209 ? 28.496 51.483 53.347 1.00 45.96 2471 GLU B CA 1
ATOM 2768 C C . GLU B 2 209 ? 28.367 52.899 53.883 1.00 47.30 2471 GLU B C 1
ATOM 2769 O O . GLU B 2 209 ? 27.702 53.724 53.272 1.00 49.07 2471 GLU B O 1
ATOM 2775 N N . LYS B 2 210 ? 29.002 53.197 55.007 1.00 48.80 2472 LYS B N 1
ATOM 2776 C CA . LYS B 2 210 ? 28.884 54.532 55.582 1.00 50.51 2472 LYS B CA 1
ATOM 2777 C C . LYS B 2 210 ? 29.998 55.505 55.153 1.00 50.28 2472 LYS B C 1
ATOM 2778 O O . LYS B 2 210 ? 30.110 56.606 55.698 1.00 50.73 2472 LYS B O 1
ATOM 2784 N N . ARG B 2 211 ? 30.821 55.108 54.186 1.00 47.73 2473 ARG B N 1
ATOM 2785 C CA . ARG B 2 211 ? 31.889 55.978 53.713 1.00 44.73 2473 ARG B CA 1
ATOM 2786 C C . ARG B 2 211 ? 31.876 56.156 52.212 1.00 44.39 2473 ARG B C 1
ATOM 2787 O O . ARG B 2 211 ? 31.427 55.280 51.483 1.00 46.03 2473 ARG B O 1
ATOM 2795 N N . VAL B 2 212 ? 32.371 57.303 51.756 1.00 43.66 2474 VAL B N 1
ATOM 2796 C CA . VAL B 2 212 ? 32.452 57.604 50.332 1.00 41.33 2474 VAL B CA 1
ATOM 2797 C C . VAL B 2 212 ? 33.792 58.213 50.003 1.00 40.67 2474 VAL B C 1
ATOM 2798 O O . VAL B 2 212 ? 34.295 59.048 50.752 1.00 41.02 2474 VAL B O 1
ATOM 2802 N N . VAL B 2 213 ? 34.368 57.802 48.882 1.00 38.74 2475 VAL B N 1
ATOM 2803 C CA . VAL B 2 213 ? 35.639 58.349 48.461 1.00 38.70 2475 VAL B CA 1
ATOM 2804 C C . VAL B 2 213 ? 35.394 59.155 47.196 1.00 40.13 2475 VAL B C 1
ATOM 2805 O O . VAL B 2 213 ? 34.696 58.699 46.284 1.00 39.94 2475 VAL B O 1
ATOM 2809 N N . SER B 2 214 ? 35.979 60.350 47.142 1.00 39.47 2476 SER B N 1
ATOM 2810 C CA . SER B 2 214 ? 35.820 61.226 45.994 1.00 36.09 2476 SER B CA 1
ATOM 2811 C C . SER B 2 214 ? 37.157 61.522 45.347 1.00 35.68 2476 SER B C 1
ATOM 2812 O O . SER B 2 214 ? 38.182 61.621 46.026 1.00 34.94 2476 SER B O 1
ATOM 2815 N N . GLY B 2 215 ? 37.131 61.626 44.019 1.00 35.98 2477 GLY B N 1
ATOM 2816 C CA . GLY B 2 215 ? 38.318 61.934 43.242 1.00 35.26 2477 GLY B CA 1
ATOM 2817 C C . GLY B 2 215 ? 38.060 63.298 42.632 1.00 36.48 2477 GLY B C 1
ATOM 2818 O O . GLY B 2 215 ? 36.945 63.573 42.166 1.00 34.82 2477 GLY B O 1
ATOM 2819 N N . SER B 2 216 ? 39.069 64.162 42.643 1.00 37.65 2478 SER B N 1
ATOM 2820 C CA . SER B 2 216 ? 38.905 65.513 42.111 1.00 39.44 2478 SER B CA 1
ATOM 2821 C C . SER B 2 216 ? 39.968 65.937 41.110 1.00 39.75 2478 SER B C 1
ATOM 2822 O O . SER B 2 216 ? 41.007 65.277 40.960 1.00 37.63 2478 SER B O 1
ATOM 2825 N N . ARG B 2 217 ? 39.700 67.049 40.426 1.00 41.03 2479 ARG B N 1
ATOM 2826 C CA . ARG B 2 217 ? 40.656 67.580 39.462 1.00 43.39 2479 ARG B CA 1
ATOM 2827 C C . ARG B 2 217 ? 41.846 68.229 40.167 1.00 43.34 2479 ARG B C 1
ATOM 2828 O O . ARG B 2 217 ? 42.756 68.722 39.509 1.00 44.61 2479 ARG B O 1
ATOM 2836 N N . ASP B 2 218 ? 41.838 68.220 41.503 1.00 43.23 2480 ASP B N 1
ATOM 2837 C CA . ASP B 2 218 ? 42.935 68.776 42.297 1.00 40.57 2480 ASP B CA 1
ATOM 2838 C C . ASP B 2 218 ? 43.994 67.718 42.557 1.00 39.60 2480 ASP B C 1
ATOM 2839 O O . ASP B 2 218 ? 44.920 67.937 43.322 1.00 39.81 2480 ASP B O 1
ATOM 2844 N N . ALA B 2 219 ? 43.838 66.562 41.922 1.00 40.93 2481 ALA B N 1
ATOM 2845 C CA . ALA B 2 219 ? 44.777 65.446 42.057 1.00 40.26 2481 ALA B CA 1
ATOM 2846 C C . ALA B 2 219 ? 44.720 64.696 43.398 1.00 40.54 2481 ALA B C 1
ATOM 2847 O O . ALA B 2 219 ? 45.616 63.907 43.715 1.00 41.20 2481 ALA B O 1
ATOM 2849 N N . THR B 2 220 ? 43.672 64.921 44.181 1.00 39.53 2482 THR B N 1
ATOM 2850 C CA . THR B 2 220 ? 43.560 64.228 45.459 1.00 41.21 2482 THR B CA 1
ATOM 2851 C C . THR B 2 220 ? 42.239 63.491 45.587 1.00 41.79 2482 THR B C 1
ATOM 2852 O O . THR B 2 220 ? 41.321 63.666 44.774 1.00 40.38 2482 THR B O 1
ATOM 2856 N N . LEU B 2 221 ? 42.157 62.668 46.630 1.00 40.54 2483 LEU B N 1
ATOM 2857 C CA . LEU B 2 221 ? 40.936 61.940 46.935 1.00 38.95 2483 LEU B CA 1
ATOM 2858 C C . LEU B 2 221 ? 40.624 62.205 48.400 1.00 37.69 2483 LEU B C 1
ATOM 2859 O O . LEU B 2 221 ? 41.520 62.458 49.200 1.00 37.38 2483 LEU B O 1
ATOM 2864 N N . ARG B 2 222 ? 39.351 62.171 48.748 1.00 37.30 2484 ARG B N 1
ATOM 2865 C CA . ARG B 2 222 ? 38.966 62.366 50.127 1.00 37.82 2484 ARG B CA 1
ATOM 2866 C C . ARG B 2 222 ? 37.954 61.296 50.517 1.00 37.43 2484 ARG B C 1
ATOM 2867 O O . ARG B 2 222 ? 37.064 60.949 49.730 1.00 36.92 2484 ARG B O 1
ATOM 2875 N N . VAL B 2 223 ? 38.128 60.748 51.718 1.00 35.08 2485 VAL B N 1
ATOM 2876 C CA . VAL B 2 223 ? 37.226 59.733 52.239 1.00 34.93 2485 VAL B CA 1
ATOM 2877 C C . VAL B 2 223 ? 36.349 60.434 53.275 1.00 34.97 2485 VAL B C 1
ATOM 2878 O O . VAL B 2 223 ? 36.855 61.033 54.215 1.00 35.45 2485 VAL B O 1
ATOM 2882 N N . TRP B 2 224 ? 35.037 60.365 53.090 1.00 35.52 2486 TRP B N 1
ATOM 2883 C CA . TRP B 2 224 ? 34.100 61.033 53.986 1.00 37.66 2486 TRP B CA 1
ATOM 2884 C C . TRP B 2 224 ? 33.143 60.092 54.703 1.00 38.19 2486 TRP B C 1
ATOM 2885 O O . TRP B 2 224 ? 32.905 58.977 54.253 1.00 36.79 2486 TRP B O 1
ATOM 2896 N N . ASP B 2 225 ? 32.579 60.566 55.812 1.00 38.87 2487 ASP B N 1
ATOM 2897 C CA . ASP B 2 225 ? 31.612 59.784 56.567 1.00 40.25 2487 ASP B CA 1
ATOM 2898 C C . ASP B 2 225 ? 30.244 60.336 56.204 1.00 41.11 2487 ASP B C 1
ATOM 2899 O O . ASP B 2 225 ? 29.944 61.485 56.476 1.00 42.59 2487 ASP B O 1
ATOM 2904 N N . ILE B 2 226 ? 29.418 59.513 55.581 1.00 42.89 2488 ILE B N 1
ATOM 2905 C CA . ILE B 2 226 ? 28.091 59.923 55.156 1.00 45.80 2488 ILE B CA 1
ATOM 2906 C C . ILE B 2 226 ? 27.149 60.312 56.281 1.00 48.05 2488 ILE B C 1
ATOM 2907 O O . ILE B 2 226 ? 26.137 60.991 56.050 1.00 48.45 2488 ILE B O 1
ATOM 2912 N N . GLU B 2 227 ? 27.466 59.880 57.495 1.00 48.67 2489 GLU B N 1
ATOM 2913 C CA . GLU B 2 227 ? 26.610 60.189 58.624 1.00 50.52 2489 GLU B CA 1
ATOM 2914 C C . GLU B 2 227 ? 27.046 61.453 59.349 1.00 50.73 2489 GLU B C 1
ATOM 2915 O O . GLU B 2 227 ? 26.257 62.382 59.513 1.00 50.28 2489 GLU B O 1
ATOM 2921 N N . THR B 2 228 ? 28.303 61.499 59.769 1.00 51.58 2490 THR B N 1
ATOM 2922 C CA . THR B 2 228 ? 28.818 62.666 60.472 1.00 51.11 2490 THR B CA 1
ATOM 2923 C C . THR B 2 228 ? 28.983 63.838 59.520 1.00 50.98 2490 THR B C 1
ATOM 2924 O O . THR B 2 228 ? 28.671 64.978 59.864 1.00 52.20 2490 THR B O 1
ATOM 2928 N N . GLY B 2 229 ? 29.466 63.552 58.316 1.00 49.92 2491 GLY B N 1
ATOM 2929 C CA . GLY B 2 229 ? 29.675 64.598 57.332 1.00 46.96 2491 GLY B CA 1
ATOM 2930 C C . GLY B 2 229 ? 31.105 65.088 57.412 1.00 44.75 2491 GLY B C 1
ATOM 2931 O O . GLY B 2 229 ? 31.447 66.136 56.880 1.00 45.50 2491 GLY B O 1
ATOM 2932 N N . GLN B 2 230 ? 31.945 64.320 58.088 1.00 44.50 2492 GLN B N 1
ATOM 2933 C CA . GLN B 2 230 ? 33.342 64.671 58.249 1.00 46.95 2492 GLN B CA 1
ATOM 2934 C C . GLN B 2 230 ? 34.238 64.038 57.202 1.00 47.53 2492 GLN B C 1
ATOM 2935 O O . GLN B 2 230 ? 33.896 63.025 56.598 1.00 47.88 2492 GLN B O 1
ATOM 2941 N N . CYS B 2 231 ? 35.391 64.651 56.986 1.00 47.04 2493 CYS B N 1
ATOM 2942 C CA . CYS B 2 231 ? 36.351 64.125 56.048 1.00 46.84 2493 CYS B CA 1
ATOM 2943 C C . CYS B 2 231 ? 37.297 63.341 56.929 1.00 47.46 2493 CYS B C 1
ATOM 2944 O O . CYS B 2 231 ? 37.872 63.898 57.853 1.00 49.19 2493 CYS B O 1
ATOM 2947 N N . LEU B 2 232 ? 37.452 62.051 56.652 1.00 47.74 2494 LEU B N 1
ATOM 2948 C CA . LEU B 2 232 ? 38.323 61.199 57.449 1.00 47.01 2494 LEU B CA 1
ATOM 2949 C C . LEU B 2 232 ? 39.755 61.157 56.966 1.00 45.98 2494 LEU B C 1
ATOM 2950 O O . LEU B 2 232 ? 40.678 61.232 57.769 1.00 47.59 2494 LEU B O 1
ATOM 2955 N N . HIS B 2 233 ? 39.959 61.021 55.663 1.00 44.86 2495 HIS B N 1
ATOM 2956 C CA . HIS B 2 233 ? 41.323 60.971 55.159 1.00 44.55 2495 HIS B CA 1
ATOM 2957 C C . HIS B 2 233 ? 41.504 61.688 53.831 1.00 44.02 2495 HIS B C 1
ATOM 2958 O O . HIS B 2 233 ? 40.544 61.948 53.107 1.00 45.32 2495 HIS B O 1
ATOM 2965 N N . VAL B 2 234 ? 42.753 62.004 53.516 1.00 41.68 2496 VAL B N 1
ATOM 2966 C CA . VAL B 2 234 ? 43.072 62.680 52.278 1.00 39.82 2496 VAL B CA 1
ATOM 2967 C C . VAL B 2 234 ? 44.222 61.939 51.609 1.00 39.71 2496 VAL B C 1
ATOM 2968 O O . VAL B 2 234 ? 45.310 61.812 52.175 1.00 38.21 2496 VAL B O 1
ATOM 2972 N N . LEU B 2 235 ? 43.970 61.428 50.410 1.00 38.58 2497 LEU B N 1
ATOM 2973 C CA . LEU B 2 235 ? 44.997 60.694 49.692 1.00 40.81 2497 LEU B CA 1
ATOM 2974 C C . LEU B 2 235 ? 45.705 61.610 48.717 1.00 41.34 2497 LEU B C 1
ATOM 2975 O O . LEU B 2 235 ? 45.130 62.022 47.715 1.00 43.09 2497 LEU B O 1
ATOM 2980 N N . MET B 2 236 ? 46.956 61.934 49.022 1.00 42.62 2498 MET B N 1
ATOM 2981 C CA . MET B 2 236 ? 47.747 62.816 48.178 1.00 42.60 2498 MET B CA 1
ATOM 2982 C C . MET B 2 236 ? 48.906 62.046 47.567 1.00 41.17 2498 MET B C 1
ATOM 2983 O O . MET B 2 236 ? 49.614 61.335 48.269 1.00 41.54 2498 MET B O 1
ATOM 2988 N N . GLY B 2 237 ? 49.084 62.178 46.256 1.00 40.75 2499 GLY B N 1
ATOM 2989 C CA . GLY B 2 237 ? 50.158 61.480 45.575 1.00 42.58 2499 GLY B CA 1
ATOM 2990 C C . GLY B 2 237 ? 50.017 61.551 44.065 1.00 45.70 2499 GLY B C 1
ATOM 2991 O O . GLY B 2 237 ? 50.975 61.328 43.327 1.00 46.30 2499 GLY B O 1
ATOM 2992 N N . HIS B 2 238 ? 48.815 61.858 43.592 1.00 47.85 2500 HIS B N 1
ATOM 2993 C CA . HIS B 2 238 ? 48.584 61.949 42.156 1.00 48.36 2500 HIS B CA 1
ATOM 2994 C C . HIS B 2 238 ? 49.039 63.304 41.644 1.00 50.30 2500 HIS B C 1
ATOM 2995 O O . HIS B 2 238 ? 48.871 64.322 42.318 1.00 50.74 2500 HIS B O 1
ATOM 3002 N N . VAL B 2 239 ? 49.604 63.297 40.441 1.00 51.50 2501 VAL B N 1
ATOM 3003 C CA . VAL B 2 239 ? 50.105 64.500 39.795 1.00 52.32 2501 VAL B CA 1
ATOM 3004 C C . VAL B 2 239 ? 49.050 65.208 38.936 1.00 52.54 2501 VAL B C 1
ATOM 3005 O O . VAL B 2 239 ? 49.077 66.433 38.783 1.00 53.39 2501 VAL B O 1
ATOM 3009 N N . ALA B 2 240 ? 48.121 64.440 38.379 1.00 51.66 2502 ALA B N 1
ATOM 3010 C CA . ALA B 2 240 ? 47.063 65.008 37.540 1.00 49.54 2502 ALA B CA 1
ATOM 3011 C C . ALA B 2 240 ? 45.682 64.626 38.066 1.00 47.63 2502 ALA B C 1
ATOM 3012 O O . ALA B 2 240 ? 45.556 63.844 39.008 1.00 47.12 2502 ALA B O 1
ATOM 3014 N N . ALA B 2 241 ? 44.649 65.173 37.440 1.00 45.20 2503 ALA B N 1
ATOM 3015 C CA . ALA B 2 241 ? 43.272 64.904 37.835 1.00 43.08 2503 ALA B CA 1
ATOM 3016 C C . ALA B 2 241 ? 42.946 63.417 38.036 1.00 42.36 2503 ALA B C 1
ATOM 3017 O O . ALA B 2 241 ? 43.425 62.546 37.293 1.00 41.84 2503 ALA B O 1
ATOM 3019 N N . VAL B 2 242 ? 42.130 63.142 39.055 1.00 40.29 2504 VAL B N 1
ATOM 3020 C CA . VAL B 2 242 ? 41.695 61.783 39.387 1.00 38.37 2504 VAL B CA 1
ATOM 3021 C C . VAL B 2 242 ? 40.344 61.622 38.694 1.00 37.11 2504 VAL B C 1
ATOM 3022 O O . VAL B 2 242 ? 39.372 62.275 39.061 1.00 36.34 2504 VAL B O 1
ATOM 3026 N N . ARG B 2 243 ? 40.297 60.759 37.684 1.00 36.35 2505 ARG B N 1
ATOM 3027 C CA . ARG B 2 243 ? 39.090 60.570 36.884 1.00 35.38 2505 ARG B CA 1
ATOM 3028 C C . ARG B 2 243 ? 38.183 59.456 37.352 1.00 33.15 2505 ARG B C 1
ATOM 3029 O O . ARG B 2 243 ? 36.971 59.539 37.186 1.00 28.99 2505 ARG B O 1
ATOM 3037 N N . CYS B 2 244 ? 38.768 58.418 37.934 1.00 31.24 2506 CYS B N 1
ATOM 3038 C CA . CYS B 2 244 ? 37.975 57.302 38.400 1.00 30.81 2506 CYS B CA 1
ATOM 3039 C C . CYS B 2 244 ? 38.477 56.732 39.721 1.00 32.00 2506 CYS B C 1
ATOM 3040 O O . CYS B 2 244 ? 39.686 56.747 40.008 1.00 30.69 2506 CYS B O 1
ATOM 3043 N N . VAL B 2 245 ? 37.535 56.204 40.506 1.00 30.09 2507 VAL B N 1
ATOM 3044 C CA . VAL B 2 245 ? 37.831 55.640 41.815 1.00 28.98 2507 VAL B CA 1
ATOM 3045 C C . VAL B 2 245 ? 36.965 54.416 42.198 1.00 29.70 2507 VAL B C 1
ATOM 3046 O O . VAL B 2 245 ? 35.820 54.284 41.781 1.00 28.31 2507 VAL B O 1
ATOM 3050 N N . GLN B 2 246 ? 37.531 53.519 42.996 1.00 29.78 2508 GLN B N 1
ATOM 3051 C CA . GLN B 2 246 ? 36.802 52.357 43.482 1.00 30.74 2508 GLN B CA 1
ATOM 3052 C C . GLN B 2 246 ? 37.180 52.182 44.948 1.00 30.17 2508 GLN B C 1
ATOM 3053 O O . GLN B 2 246 ? 38.325 52.390 45.326 1.00 31.70 2508 GLN B O 1
ATOM 3059 N N . TYR B 2 247 ? 36.208 51.817 45.771 1.00 30.72 2509 TYR B N 1
ATOM 3060 C CA . TYR B 2 247 ? 36.424 51.637 47.199 1.00 32.12 2509 TYR B CA 1
ATOM 3061 C C . TYR B 2 247 ? 35.631 50.434 47.693 1.00 32.53 2509 TYR B C 1
ATOM 3062 O O . TYR B 2 247 ? 34.426 50.349 47.481 1.00 31.40 2509 TYR B O 1
ATOM 3071 N N . ASP B 2 248 ? 36.307 49.501 48.351 1.00 34.62 2510 ASP B N 1
ATOM 3072 C CA . ASP B 2 248 ? 35.631 48.306 48.848 1.00 37.74 2510 ASP B CA 1
ATOM 3073 C C . ASP B 2 248 ? 35.562 48.246 50.373 1.00 39.54 2510 ASP B C 1
ATOM 3074 O O . ASP B 2 248 ? 35.090 47.262 50.933 1.00 40.57 2510 ASP B O 1
ATOM 3079 N N . GLY B 2 249 ? 36.023 49.305 51.033 1.00 40.59 2511 GLY B N 1
ATOM 3080 C CA . GLY B 2 249 ? 36.023 49.341 52.483 1.00 39.72 2511 GLY B CA 1
ATOM 3081 C C . GLY B 2 249 ? 37.370 48.930 53.054 1.00 40.25 2511 GLY B C 1
ATOM 3082 O O . GLY B 2 249 ? 37.648 49.159 54.224 1.00 42.10 2511 GLY B O 1
ATOM 3083 N N . ARG B 2 250 ? 38.216 48.331 52.225 1.00 40.23 2512 ARG B N 1
ATOM 3084 C CA . ARG B 2 250 ? 39.530 47.879 52.665 1.00 41.52 2512 ARG B CA 1
ATOM 3085 C C . ARG B 2 250 ? 40.642 48.675 51.986 1.00 41.62 2512 ARG B C 1
ATOM 3086 O O . ARG B 2 250 ? 41.587 49.128 52.635 1.00 44.11 2512 ARG B O 1
ATOM 3094 N N . ARG B 2 251 ? 40.521 48.842 50.675 1.00 39.67 2513 ARG B N 1
ATOM 3095 C CA . ARG B 2 251 ? 41.507 49.572 49.891 1.00 37.68 2513 ARG B CA 1
ATOM 3096 C C . ARG B 2 251 ? 40.825 50.584 48.978 1.00 37.04 2513 ARG B C 1
ATOM 3097 O O . ARG B 2 251 ? 39.669 50.420 48.582 1.00 37.09 2513 ARG B O 1
ATOM 3105 N N . VAL B 2 252 ? 41.535 51.650 48.652 1.00 35.15 2514 VAL B N 1
ATOM 3106 C CA . VAL B 2 252 ? 40.990 52.609 47.721 1.00 34.08 2514 VAL B CA 1
ATOM 3107 C C . VAL B 2 252 ? 41.863 52.458 46.485 1.00 32.88 2514 VAL B C 1
ATOM 3108 O O . VAL B 2 252 ? 43.079 52.314 46.591 1.00 31.86 2514 VAL B O 1
ATOM 3112 N N . VAL B 2 253 ? 41.230 52.431 45.322 1.00 30.95 2515 VAL B N 1
ATOM 3113 C CA . VAL B 2 253 ? 41.943 52.319 44.065 1.00 30.62 2515 VAL B CA 1
ATOM 3114 C C . VAL B 2 253 ? 41.542 53.533 43.234 1.00 29.55 2515 VAL B C 1
ATOM 3115 O O . VAL B 2 253 ? 40.371 53.927 43.214 1.00 28.67 2515 VAL B O 1
ATOM 3119 N N . SER B 2 254 ? 42.517 54.133 42.561 1.00 29.20 2516 SER B N 1
ATOM 3120 C CA . SER B 2 254 ? 42.250 55.321 41.766 1.00 30.72 2516 SER B CA 1
ATOM 3121 C C . SER B 2 254 ? 43.046 55.409 40.469 1.00 29.89 2516 SER B C 1
ATOM 3122 O O . SER B 2 254 ? 44.170 54.927 40.381 1.00 31.29 2516 SER B O 1
ATOM 3125 N N . GLY B 2 255 ? 42.430 56.027 39.467 1.00 30.88 2517 GLY B N 1
ATOM 3126 C CA . GLY B 2 255 ? 43.055 56.208 38.166 1.00 33.00 2517 GLY B CA 1
ATOM 3127 C C . GLY B 2 255 ? 43.025 57.692 37.844 1.00 33.86 2517 GLY B C 1
ATOM 3128 O O . GLY B 2 255 ? 41.984 58.355 37.966 1.00 33.73 2517 GLY B O 1
ATOM 3129 N N . ALA B 2 256 ? 44.161 58.230 37.425 1.00 35.25 2518 ALA B N 1
ATOM 3130 C CA . ALA B 2 256 ? 44.226 59.661 37.146 1.00 36.81 2518 ALA B CA 1
ATOM 3131 C C . ALA B 2 256 ? 44.817 60.003 35.787 1.00 36.00 2518 ALA B C 1
ATOM 3132 O O . ALA B 2 256 ? 45.297 59.130 35.068 1.00 31.68 2518 ALA B O 1
ATOM 3134 N N . TYR B 2 257 ? 44.790 61.288 35.446 1.00 37.71 2519 TYR B N 1
ATOM 3135 C CA . TYR B 2 257 ? 45.339 61.714 34.173 1.00 39.53 2519 TYR B CA 1
ATOM 3136 C C . TYR B 2 257 ? 46.863 61.730 34.133 1.00 42.01 2519 TYR B C 1
ATOM 3137 O O . TYR B 2 257 ? 47.451 62.359 33.258 1.00 45.12 2519 TYR B O 1
ATOM 3146 N N . ASP B 2 258 ? 47.507 61.048 35.072 1.00 41.64 2520 ASP B N 1
ATOM 3147 C CA . ASP B 2 258 ? 48.956 60.995 35.062 1.00 41.24 2520 ASP B CA 1
ATOM 3148 C C . ASP B 2 258 ? 49.383 59.603 34.615 1.00 40.37 2520 ASP B C 1
ATOM 3149 O O . ASP B 2 258 ? 50.520 59.176 34.830 1.00 37.49 2520 ASP B O 1
ATOM 3154 N N . PHE B 2 259 ? 48.440 58.901 33.988 1.00 40.99 2521 PHE B N 1
ATOM 3155 C CA . PHE B 2 259 ? 48.654 57.547 33.456 1.00 39.47 2521 PHE B CA 1
ATOM 3156 C C . PHE B 2 259 ? 48.880 56.557 34.579 1.00 39.53 2521 PHE B C 1
ATOM 3157 O O . PHE B 2 259 ? 49.337 55.434 34.350 1.00 40.86 2521 PHE B O 1
ATOM 3165 N N . MET B 2 260 ? 48.554 56.965 35.795 1.00 40.28 2522 MET B N 1
ATOM 3166 C CA . MET B 2 260 ? 48.786 56.100 36.937 1.00 40.51 2522 MET B CA 1
ATOM 3167 C C . MET B 2 260 ? 47.540 55.578 37.640 1.00 39.09 2522 MET B C 1
ATOM 3168 O O . MET B 2 260 ? 46.478 56.208 37.629 1.00 37.48 2522 MET B O 1
ATOM 3173 N N . VAL B 2 261 ? 47.698 54.408 38.245 1.00 37.96 2523 VAL B N 1
ATOM 3174 C CA . VAL B 2 261 ? 46.650 53.780 39.037 1.00 37.50 2523 VAL B CA 1
ATOM 3175 C C . VAL B 2 261 ? 47.282 53.586 40.423 1.00 36.84 2523 VAL B C 1
ATOM 3176 O O . VAL B 2 261 ? 48.311 52.929 40.553 1.00 36.06 2523 VAL B O 1
ATOM 3180 N N . LYS B 2 262 ? 46.681 54.160 41.455 1.00 37.29 2524 LYS B N 1
ATOM 3181 C CA . LYS B 2 262 ? 47.230 54.011 42.802 1.00 37.31 2524 LYS B CA 1
ATOM 3182 C C . LYS B 2 262 ? 46.314 53.254 43.780 1.00 36.45 2524 LYS B C 1
ATOM 3183 O O . LYS B 2 262 ? 45.103 53.495 43.835 1.00 36.26 2524 LYS B O 1
ATOM 3189 N N . VAL B 2 263 ? 46.906 52.334 44.540 1.00 34.67 2525 VAL B N 1
ATOM 3190 C CA . VAL B 2 263 ? 46.187 51.540 45.536 1.00 34.54 2525 VAL B CA 1
ATOM 3191 C C . VAL B 2 263 ? 46.485 52.109 46.918 1.00 37.16 2525 VAL B C 1
ATOM 3192 O O . VAL B 2 263 ? 47.640 52.153 47.338 1.00 37.41 2525 VAL B O 1
ATOM 3196 N N . TRP B 2 264 ? 45.455 52.527 47.640 1.00 39.88 2526 TRP B N 1
ATOM 3197 C CA . TRP B 2 264 ? 45.672 53.114 48.961 1.00 42.51 2526 TRP B CA 1
ATOM 3198 C C . TRP B 2 264 ? 45.075 52.377 50.154 1.00 43.53 2526 TRP B C 1
ATOM 3199 O O . TRP B 2 264 ? 44.112 51.623 50.036 1.00 42.12 2526 TRP B O 1
ATOM 3210 N N . ASP B 2 265 ? 45.671 52.609 51.317 1.00 45.87 2527 ASP B N 1
ATOM 3211 C CA . ASP B 2 265 ? 45.118 52.089 52.556 1.00 45.72 2527 ASP B CA 1
ATOM 3212 C C . ASP B 2 265 ? 44.654 53.400 53.171 1.00 44.18 2527 ASP B C 1
ATOM 3213 O O . ASP B 2 265 ? 45.460 54.163 53.685 1.00 44.80 2527 ASP B O 1
ATOM 3218 N N . PRO B 2 266 ? 43.352 53.690 53.109 1.00 43.54 2528 PRO B N 1
ATOM 3219 C CA . PRO B 2 266 ? 42.858 54.948 53.673 1.00 45.37 2528 PRO B CA 1
ATOM 3220 C C . PRO B 2 266 ? 43.213 55.281 55.121 1.00 47.67 2528 PRO B C 1
ATOM 3221 O O . PRO B 2 266 ? 43.702 56.379 55.394 1.00 48.49 2528 PRO B O 1
ATOM 3225 N N . GLU B 2 267 ? 42.987 54.347 56.040 1.00 49.09 2529 GLU B N 1
ATOM 3226 C CA . GLU B 2 267 ? 43.269 54.587 57.453 1.00 50.03 2529 GLU B CA 1
ATOM 3227 C C . GLU B 2 267 ? 44.573 55.349 57.697 1.00 48.68 2529 GLU B C 1
ATOM 3228 O O . GLU B 2 267 ? 44.598 56.322 58.451 1.00 48.74 2529 GLU B O 1
ATOM 3234 N N . THR B 2 268 ? 45.651 54.921 57.055 1.00 46.16 2530 THR B N 1
ATOM 3235 C CA . THR B 2 268 ? 46.941 55.573 57.244 1.00 44.95 2530 THR B CA 1
ATOM 3236 C C . THR B 2 268 ? 47.336 56.527 56.118 1.00 45.39 2530 THR B C 1
ATOM 3237 O O . THR B 2 268 ? 48.511 56.855 55.971 1.00 44.12 2530 THR B O 1
ATOM 3241 N N . GLU B 2 269 ? 46.348 56.967 55.336 1.00 45.03 2531 GLU B N 1
ATOM 3242 C CA . GLU B 2 269 ? 46.553 57.887 54.214 1.00 43.59 2531 GLU B CA 1
ATOM 3243 C C . GLU B 2 269 ? 47.800 57.548 53.428 1.00 42.33 2531 GLU B C 1
ATOM 3244 O O . GLU B 2 269 ? 48.516 58.440 52.972 1.00 43.57 2531 GLU B O 1
ATOM 3250 N N . THR B 2 270 ? 48.058 56.260 53.257 1.00 40.61 2532 THR B N 1
ATOM 3251 C CA . THR B 2 270 ? 49.249 55.833 52.534 1.00 39.61 2532 THR B CA 1
ATOM 3252 C C . THR B 2 270 ? 49.040 55.103 51.194 1.00 39.75 2532 THR B C 1
ATOM 3253 O O . THR B 2 270 ? 48.123 54.290 51.021 1.00 39.23 2532 THR B O 1
ATOM 3257 N N . CYS B 2 271 ? 49.913 55.411 50.244 1.00 38.60 2533 CYS B N 1
ATOM 3258 C CA . CYS B 2 271 ? 49.858 54.788 48.944 1.00 39.12 2533 CYS B CA 1
ATOM 3259 C C . CYS B 2 271 ? 50.667 53.507 49.004 1.00 38.91 2533 CYS B C 1
ATOM 3260 O O . CYS B 2 271 ? 51.886 53.537 49.099 1.00 39.78 2533 CYS B O 1
ATOM 3263 N N . LEU B 2 272 ? 49.977 52.376 48.960 1.00 40.13 2534 LEU B N 1
ATOM 3264 C CA . LEU B 2 272 ? 50.631 51.078 49.009 1.00 40.61 2534 LEU B CA 1
ATOM 3265 C C . LEU B 2 272 ? 51.250 50.709 47.679 1.00 40.03 2534 LEU B C 1
ATOM 3266 O O . LEU B 2 272 ? 52.272 50.028 47.631 1.00 40.75 2534 LEU B O 1
ATOM 3271 N N . HIS B 2 273 ? 50.624 51.155 46.599 1.00 39.99 2535 HIS B N 1
ATOM 3272 C CA . HIS B 2 273 ? 51.107 50.845 45.264 1.00 39.59 2535 HIS B CA 1
ATOM 3273 C C . HIS B 2 273 ? 50.786 51.918 44.256 1.00 39.93 2535 HIS B C 1
ATOM 3274 O O . HIS B 2 273 ? 49.761 52.586 44.348 1.00 40.44 2535 HIS B O 1
ATOM 3281 N N . THR B 2 274 ? 51.678 52.072 43.289 1.00 41.04 2536 THR B N 1
ATOM 3282 C CA . THR B 2 274 ? 51.487 52.999 42.188 1.00 40.88 2536 THR B CA 1
ATOM 3283 C C . THR B 2 274 ? 51.679 52.035 41.037 1.00 42.98 2536 THR B C 1
ATOM 3284 O O . THR B 2 274 ? 52.751 51.467 40.865 1.00 44.58 2536 THR B O 1
ATOM 3288 N N . LEU B 2 275 ? 50.612 51.804 40.287 1.00 45.39 2537 LEU B N 1
ATOM 3289 C CA . LEU B 2 275 ? 50.644 50.874 39.172 1.00 45.73 2537 LEU B CA 1
ATOM 3290 C C . LEU B 2 275 ? 51.034 51.592 37.887 1.00 47.28 2537 LEU B C 1
ATOM 3291 O O . LEU B 2 275 ? 50.314 52.475 37.406 1.00 46.68 2537 LEU B O 1
ATOM 3296 N N . GLN B 2 276 ? 52.183 51.211 37.339 1.00 48.37 2538 GLN B N 1
ATOM 3297 C CA . GLN B 2 276 ? 52.685 51.822 36.119 1.00 49.44 2538 GLN B CA 1
ATOM 3298 C C . GLN B 2 276 ? 52.595 50.897 34.926 1.00 48.38 2538 GLN B C 1
ATOM 3299 O O . GLN B 2 276 ? 52.859 49.693 35.036 1.00 48.10 2538 GLN B O 1
ATOM 3305 N N . GLY B 2 277 ? 52.244 51.470 33.779 1.00 46.11 2539 GLY B N 1
ATOM 3306 C CA . GLY B 2 277 ? 52.132 50.674 32.575 1.00 44.88 2539 GLY B CA 1
ATOM 3307 C C . GLY B 2 277 ? 51.401 51.425 31.488 1.00 44.90 2539 GLY B C 1
ATOM 3308 O O . GLY B 2 277 ? 51.847 51.467 30.341 1.00 45.02 2539 GLY B O 1
ATOM 3309 N N . HIS B 2 278 ? 50.267 52.017 31.835 1.00 43.99 2540 HIS B N 1
ATOM 3310 C CA . HIS B 2 278 ? 49.524 52.754 30.840 1.00 44.49 2540 HIS B CA 1
ATOM 3311 C C . HIS B 2 278 ? 50.365 53.923 30.356 1.00 44.95 2540 HIS B C 1
ATOM 3312 O O . HIS B 2 278 ? 51.120 54.532 31.120 1.00 44.55 2540 HIS B O 1
ATOM 3319 N N . THR B 2 279 ? 50.224 54.223 29.072 1.00 43.04 2541 THR B N 1
ATOM 3320 C CA . THR B 2 279 ? 50.981 55.280 28.445 1.00 40.94 2541 THR B CA 1
ATOM 3321 C C . THR B 2 279 ? 50.128 56.484 28.127 1.00 41.54 2541 THR B C 1
ATOM 3322 O O . THR B 2 279 ? 50.446 57.242 27.216 1.00 43.43 2541 THR B O 1
ATOM 3326 N N . ASN B 2 280 ? 49.041 56.663 28.870 1.00 40.57 2542 ASN B N 1
ATOM 3327 C CA . ASN B 2 280 ? 48.151 57.806 28.649 1.00 38.20 2542 ASN B CA 1
ATOM 3328 C C . ASN B 2 280 ? 47.091 57.841 29.758 1.00 37.42 2542 ASN B C 1
ATOM 3329 O O . ASN B 2 280 ? 47.024 56.942 30.584 1.00 37.24 2542 ASN B O 1
ATOM 3334 N N . ARG B 2 281 ? 46.267 58.880 29.777 1.00 37.92 2543 ARG B N 1
ATOM 3335 C CA . ARG B 2 281 ? 45.247 59.018 30.804 1.00 37.77 2543 ARG B CA 1
ATOM 3336 C C . ARG B 2 281 ? 44.456 57.746 31.070 1.00 39.95 2543 ARG B C 1
ATOM 3337 O O . ARG B 2 281 ? 44.105 57.014 30.142 1.00 41.92 2543 ARG B O 1
ATOM 3345 N N . VAL B 2 282 ? 44.172 57.477 32.343 1.00 40.57 2544 VAL B N 1
ATOM 3346 C CA . VAL B 2 282 ? 43.366 56.315 32.708 1.00 38.38 2544 VAL B CA 1
ATOM 3347 C C . VAL B 2 282 ? 41.980 56.870 33.040 1.00 35.23 2544 VAL B C 1
ATOM 3348 O O . VAL B 2 282 ? 41.831 57.724 33.900 1.00 34.75 2544 VAL B O 1
ATOM 3352 N N . TYR B 2 283 ? 40.973 56.400 32.314 1.00 34.21 2545 TYR B N 1
ATOM 3353 C CA . TYR B 2 283 ? 39.613 56.895 32.483 1.00 34.18 2545 TYR B CA 1
ATOM 3354 C C . TYR B 2 283 ? 38.686 56.013 33.296 1.00 33.48 2545 TYR B C 1
ATOM 3355 O O . TYR B 2 283 ? 37.813 56.523 34.000 1.00 34.31 2545 TYR B O 1
ATOM 3364 N N . SER B 2 284 ? 38.856 54.699 33.203 1.00 31.99 2546 SER B N 1
ATOM 3365 C CA . SER B 2 284 ? 37.954 53.809 33.917 1.00 32.59 2546 SER B CA 1
ATOM 3366 C C . SER B 2 284 ? 38.604 52.777 34.819 1.00 30.97 2546 SER B C 1
ATOM 3367 O O . SER B 2 284 ? 39.729 52.340 34.578 1.00 31.34 2546 SER B O 1
ATOM 3370 N N . LEU B 2 285 ? 37.877 52.404 35.868 1.00 29.65 2547 LEU B N 1
ATOM 3371 C CA . LEU B 2 285 ? 38.345 51.427 36.847 1.00 29.32 2547 LEU B CA 1
ATOM 3372 C C . LEU B 2 285 ? 37.261 50.460 37.295 1.00 28.43 2547 LEU B C 1
ATOM 3373 O O . LEU B 2 285 ? 36.076 50.748 37.207 1.00 29.18 2547 LEU B O 1
ATOM 3378 N N . GLN B 2 286 ? 37.697 49.316 37.798 1.00 28.52 2548 GLN B N 1
ATOM 3379 C CA . GLN B 2 286 ? 36.815 48.290 38.334 1.00 29.54 2548 GLN B CA 1
ATOM 3380 C C . GLN B 2 286 ? 37.692 47.580 39.346 1.00 30.92 2548 GLN B C 1
ATOM 3381 O O . GLN B 2 286 ? 38.904 47.476 39.155 1.00 32.74 2548 GLN B O 1
ATOM 3387 N N . PHE B 2 287 ? 37.095 47.093 40.423 1.00 30.03 2549 PHE B N 1
ATOM 3388 C CA . PHE B 2 287 ? 37.889 46.472 41.457 1.00 30.43 2549 PHE B CA 1
ATOM 3389 C C . PHE B 2 287 ? 37.047 45.477 42.223 1.00 32.10 2549 PHE B C 1
ATOM 3390 O O . PHE B 2 287 ? 35.989 45.821 42.718 1.00 34.21 2549 PHE B O 1
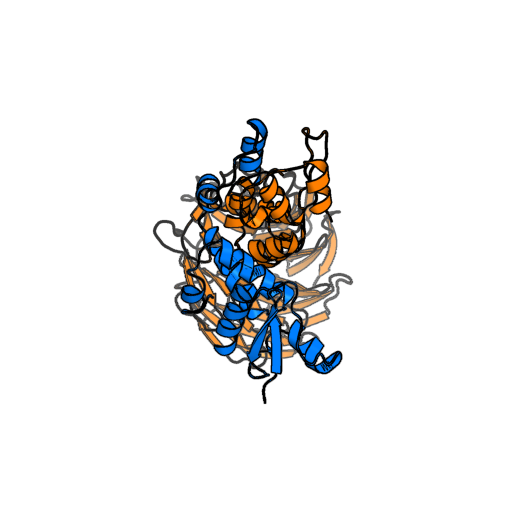ATOM 3398 N N . ASP B 2 288 ? 37.514 44.238 42.315 1.00 33.28 2550 ASP B N 1
ATOM 3399 C CA . ASP B 2 288 ? 36.754 43.222 43.019 1.00 34.25 2550 ASP B CA 1
ATOM 3400 C C . ASP B 2 288 ? 37.392 42.772 44.328 1.00 33.88 2550 ASP B C 1
ATOM 3401 O O . ASP B 2 288 ? 37.054 41.719 44.845 1.00 34.28 2550 ASP B O 1
ATOM 3406 N N . GLY B 2 289 ? 38.309 43.564 44.868 1.00 34.14 2551 GLY B N 1
ATOM 3407 C CA . GLY B 2 289 ? 38.954 43.177 46.108 1.00 35.75 2551 GLY B CA 1
ATOM 3408 C C . GLY B 2 289 ? 40.230 42.385 45.867 1.00 38.59 2551 GLY B C 1
ATOM 3409 O O . GLY B 2 289 ? 41.087 42.286 46.741 1.00 41.24 2551 GLY B O 1
ATOM 3410 N N . ILE B 2 290 ? 40.362 41.817 44.676 1.00 38.84 2552 ILE B N 1
ATOM 3411 C CA . ILE B 2 290 ? 41.539 41.039 44.328 1.00 38.00 2552 ILE B CA 1
ATOM 3412 C C . ILE B 2 290 ? 42.232 41.608 43.097 1.00 36.98 2552 ILE B C 1
ATOM 3413 O O . ILE B 2 290 ? 43.448 41.738 43.074 1.00 37.21 2552 ILE B O 1
ATOM 3418 N N . HIS B 2 291 ? 41.455 41.936 42.071 1.00 36.65 2553 HIS B N 1
ATOM 3419 C CA . HIS B 2 291 ? 42.003 42.493 40.839 1.00 35.25 2553 HIS B CA 1
ATOM 3420 C C . HIS B 2 291 ? 41.557 43.914 40.616 1.00 34.20 2553 HIS B C 1
ATOM 3421 O O . HIS B 2 291 ? 40.383 44.233 40.822 1.00 34.96 2553 HIS B O 1
ATOM 3428 N N . VAL B 2 292 ? 42.479 44.778 40.208 1.00 31.87 2554 VAL B N 1
ATOM 3429 C CA . VAL B 2 292 ? 42.063 46.127 39.862 1.00 32.22 2554 VAL B CA 1
ATOM 3430 C C . VAL B 2 292 ? 42.139 46.100 38.341 1.00 31.31 2554 VAL B C 1
ATOM 3431 O O . VAL B 2 292 ? 43.067 45.539 37.767 1.00 30.71 2554 VAL B O 1
ATOM 3435 N N . VAL B 2 293 ? 41.131 46.654 37.689 1.00 31.64 2555 VAL B N 1
ATOM 3436 C CA . VAL B 2 293 ? 41.096 46.691 36.232 1.00 30.85 2555 VAL B CA 1
ATOM 3437 C C . VAL B 2 293 ? 41.029 48.151 35.796 1.00 30.08 2555 VAL B C 1
ATOM 3438 O O . VAL B 2 293 ? 40.156 48.908 36.229 1.00 29.61 2555 VAL B O 1
ATOM 3442 N N . SER B 2 294 ? 41.960 48.548 34.943 1.00 30.73 2556 SER B N 1
ATOM 3443 C CA . SER B 2 294 ? 42.011 49.926 34.477 1.00 31.76 2556 SER B CA 1
ATOM 3444 C C . SER B 2 294 ? 41.896 50.061 32.958 1.00 31.46 2556 SER B C 1
ATOM 3445 O O . SER B 2 294 ? 42.443 49.248 32.209 1.00 31.27 2556 SER B O 1
ATOM 3448 N N . GLY B 2 295 ? 41.169 51.091 32.526 1.00 31.58 2557 GLY B N 1
ATOM 3449 C CA . GLY B 2 295 ? 40.987 51.370 31.109 1.00 33.62 2557 GLY B CA 1
ATOM 3450 C C . GLY B 2 295 ? 41.583 52.727 30.768 1.00 35.89 2557 GLY B C 1
ATOM 3451 O O . GLY B 2 295 ? 41.282 53.732 31.428 1.00 35.27 2557 GLY B O 1
ATOM 3452 N N . SER B 2 296 ? 42.414 52.775 29.728 1.00 37.52 2558 SER B N 1
ATOM 3453 C CA . SER B 2 296 ? 43.072 54.029 29.364 1.00 39.33 2558 SER B CA 1
ATOM 3454 C C . SER B 2 296 ? 42.768 54.623 27.993 1.00 39.53 2558 SER B C 1
ATOM 3455 O O . SER B 2 296 ? 42.146 53.990 27.144 1.00 39.60 2558 SER B O 1
ATOM 3458 N N . LEU B 2 297 ? 43.215 55.864 27.804 1.00 40.81 2559 LEU B N 1
ATOM 3459 C CA . LEU B 2 297 ? 43.047 56.576 26.542 1.00 40.58 2559 LEU B CA 1
ATOM 3460 C C . LEU B 2 297 ? 44.086 55.968 25.618 1.00 39.25 2559 LEU B C 1
ATOM 3461 O O . LEU B 2 297 ? 44.095 56.215 24.424 1.00 38.64 2559 LEU B O 1
ATOM 3466 N N . ASP B 2 298 ? 44.949 55.138 26.191 1.00 39.85 2560 ASP B N 1
ATOM 3467 C CA . ASP B 2 298 ? 46.006 54.494 25.434 1.00 40.41 2560 ASP B CA 1
ATOM 3468 C C . ASP B 2 298 ? 45.541 53.235 24.694 1.00 40.49 2560 ASP B C 1
ATOM 3469 O O . ASP B 2 298 ? 46.355 52.531 24.078 1.00 39.91 2560 ASP B O 1
ATOM 3474 N N . THR B 2 299 ? 44.243 52.939 24.769 1.00 39.02 2561 THR B N 1
ATOM 3475 C CA . THR B 2 299 ? 43.692 51.782 24.069 1.00 38.50 2561 THR B CA 1
ATOM 3476 C C . THR B 2 299 ? 43.713 50.467 24.835 1.00 37.28 2561 THR B C 1
ATOM 3477 O O . THR B 2 299 ? 42.945 49.558 24.534 1.00 39.48 2561 THR B O 1
ATOM 3481 N N . SER B 2 300 ? 44.586 50.345 25.820 1.00 35.35 2562 SER B N 1
ATOM 3482 C CA . SER B 2 300 ? 44.658 49.097 26.567 1.00 34.18 2562 SER B CA 1
ATOM 3483 C C . SER B 2 300 ? 43.829 49.088 27.847 1.00 30.20 2562 SER B C 1
ATOM 3484 O O . SER B 2 300 ? 43.352 50.122 28.307 1.00 26.88 2562 SER B O 1
ATOM 3487 N N . ILE B 2 301 ? 43.650 47.892 28.391 1.00 27.84 2563 ILE B N 1
ATOM 3488 C CA . ILE B 2 301 ? 42.950 47.697 29.645 1.00 28.88 2563 ILE B CA 1
ATOM 3489 C C . ILE B 2 301 ? 43.919 46.816 30.405 1.00 30.27 2563 ILE B C 1
ATOM 3490 O O . ILE B 2 301 ? 44.314 45.763 29.907 1.00 31.47 2563 ILE B O 1
ATOM 3495 N N . ARG B 2 302 ? 44.325 47.232 31.596 1.00 31.90 2564 ARG B N 1
ATOM 3496 C CA . ARG B 2 302 ? 45.250 46.410 32.360 1.00 34.20 2564 ARG B CA 1
ATOM 3497 C C . ARG B 2 302 ? 44.583 45.774 33.568 1.00 33.91 2564 ARG B C 1
ATOM 3498 O O . ARG B 2 302 ? 43.726 46.368 34.223 1.00 34.82 2564 ARG B O 1
ATOM 3506 N N . VAL B 2 303 ? 44.979 44.542 33.837 1.00 33.46 2565 VAL B N 1
ATOM 3507 C CA . VAL B 2 303 ? 44.467 43.777 34.958 1.00 33.34 2565 VAL B CA 1
ATOM 3508 C C . VAL B 2 303 ? 45.615 43.623 35.957 1.00 35.48 2565 VAL B C 1
ATOM 3509 O O . VAL B 2 303 ? 46.664 43.053 35.635 1.00 35.38 2565 VAL B O 1
ATOM 3513 N N . TRP B 2 304 ? 45.428 44.131 37.169 1.00 36.15 2566 TRP B N 1
ATOM 3514 C CA . TRP B 2 304 ? 46.483 44.038 38.167 1.00 36.11 2566 TRP B CA 1
ATOM 3515 C C . TRP B 2 304 ? 46.105 43.295 39.423 1.00 37.64 2566 TRP B C 1
ATOM 3516 O O . TRP B 2 304 ? 44.936 43.205 39.796 1.00 39.22 2566 TRP B O 1
ATOM 3527 N N . ASP B 2 305 ? 47.133 42.794 40.092 1.00 39.79 2567 ASP B N 1
ATOM 3528 C CA . ASP B 2 305 ? 46.992 42.075 41.341 1.00 39.39 2567 ASP B CA 1
ATOM 3529 C C . ASP B 2 305 ? 47.149 43.130 42.431 1.00 40.09 2567 ASP B C 1
ATOM 3530 O O . ASP B 2 305 ? 48.247 43.639 42.646 1.00 40.32 2567 ASP B O 1
ATOM 3535 N N . VAL B 2 306 ? 46.053 43.456 43.109 1.00 38.99 2568 VAL B N 1
ATOM 3536 C CA . VAL B 2 306 ? 46.061 44.466 44.163 1.00 40.56 2568 VAL B CA 1
ATOM 3537 C C . VAL B 2 306 ? 47.086 44.226 45.269 1.00 40.32 2568 VAL B C 1
ATOM 3538 O O . VAL B 2 306 ? 47.624 45.171 45.831 1.00 39.94 2568 VAL B O 1
ATOM 3542 N N . GLU B 2 307 ? 47.353 42.961 45.570 1.00 42.32 2569 GLU B N 1
ATOM 3543 C CA . GLU B 2 307 ? 48.293 42.592 46.625 1.00 43.75 2569 GLU B CA 1
ATOM 3544 C C . GLU B 2 307 ? 49.768 42.812 46.313 1.00 44.20 2569 GLU B C 1
ATOM 3545 O O . GLU B 2 307 ? 50.537 43.167 47.207 1.00 44.14 2569 GLU B O 1
ATOM 3551 N N . THR B 2 308 ? 50.166 42.607 45.059 1.00 43.44 2570 THR B N 1
ATOM 3552 C CA . THR B 2 308 ? 51.567 42.770 44.680 1.00 42.08 2570 THR B CA 1
ATOM 3553 C C . THR B 2 308 ? 51.845 43.985 43.806 1.00 43.16 2570 THR B C 1
ATOM 3554 O O . THR B 2 308 ? 52.989 44.421 43.689 1.00 44.31 2570 THR B O 1
ATOM 3558 N N . GLY B 2 309 ? 50.807 44.537 43.191 1.00 43.16 2571 GLY B N 1
ATOM 3559 C CA . GLY B 2 309 ? 51.016 45.675 42.315 1.00 42.89 2571 GLY B CA 1
ATOM 3560 C C . GLY B 2 309 ? 51.451 45.192 40.935 1.00 43.02 2571 GLY B C 1
ATOM 3561 O O . GLY B 2 309 ? 51.637 45.981 40.012 1.00 41.84 2571 GLY B O 1
ATOM 3562 N N . ASN B 2 310 ? 51.606 43.879 40.804 1.00 43.32 2572 ASN B N 1
ATOM 3563 C CA . ASN B 2 310 ? 52.014 43.243 39.552 1.00 46.00 2572 ASN B CA 1
ATOM 3564 C C . ASN B 2 310 ? 50.926 43.254 38.472 1.00 46.93 2572 ASN B C 1
ATOM 3565 O O . ASN B 2 310 ? 49.769 42.906 38.738 1.00 47.90 2572 ASN B O 1
ATOM 3570 N N . CYS B 2 311 ? 51.297 43.633 37.252 1.00 45.95 2573 CYS B N 1
ATOM 3571 C CA . CYS B 2 311 ? 50.349 43.619 36.141 1.00 44.83 2573 CYS B CA 1
ATOM 3572 C C . CYS B 2 311 ? 50.184 42.144 35.751 1.00 43.32 2573 CYS B C 1
ATOM 3573 O O . CYS B 2 311 ? 51.169 41.442 35.571 1.00 45.06 2573 CYS B O 1
ATOM 3576 N N . ILE B 2 312 ? 48.947 41.675 35.634 1.00 41.53 2574 ILE B N 1
ATOM 3577 C CA . ILE B 2 312 ? 48.672 40.276 35.298 1.00 39.38 2574 ILE B CA 1
ATOM 3578 C C . ILE B 2 312 ? 48.341 40.032 33.822 1.00 38.91 2574 ILE B C 1
ATOM 3579 O O . ILE B 2 312 ? 48.651 38.973 33.270 1.00 37.56 2574 ILE B O 1
ATOM 3584 N N . HIS B 2 313 ? 47.676 41.007 33.207 1.00 38.13 2575 HIS B N 1
ATOM 3585 C CA . HIS B 2 313 ? 47.271 40.932 31.809 1.00 35.49 2575 HIS B CA 1
ATOM 3586 C C . HIS B 2 313 ? 47.249 42.326 31.248 1.00 35.19 2575 HIS B C 1
ATOM 3587 O O . HIS B 2 313 ? 46.943 43.285 31.950 1.00 36.27 2575 HIS B O 1
ATOM 3594 N N . THR B 2 314 ? 47.584 42.436 29.976 1.00 35.41 2576 THR B N 1
ATOM 3595 C CA . THR B 2 314 ? 47.515 43.709 29.293 1.00 35.62 2576 THR B CA 1
ATOM 3596 C C . THR B 2 314 ? 46.560 43.359 28.164 1.00 35.25 2576 THR B C 1
ATOM 3597 O O . THR B 2 314 ? 46.949 42.722 27.190 1.00 36.16 2576 THR B O 1
ATOM 3601 N N . LEU B 2 315 ? 45.297 43.734 28.339 1.00 33.26 2577 LEU B N 1
ATOM 3602 C CA . LEU B 2 315 ? 44.252 43.433 27.369 1.00 31.38 2577 LEU B CA 1
ATOM 3603 C C . LEU B 2 315 ? 44.262 44.448 26.244 1.00 30.96 2577 LEU B C 1
ATOM 3604 O O . LEU B 2 315 ? 43.954 45.630 26.441 1.00 30.49 2577 LEU B O 1
ATOM 3609 N N . THR B 2 316 ? 44.630 43.962 25.062 1.00 30.94 2578 THR B N 1
ATOM 3610 C CA . THR B 2 316 ? 44.735 44.776 23.856 1.00 32.49 2578 THR B CA 1
ATOM 3611 C C . THR B 2 316 ? 43.664 44.398 22.847 1.00 33.07 2578 THR B C 1
ATOM 3612 O O . THR B 2 316 ? 43.130 43.286 22.879 1.00 34.95 2578 THR B O 1
ATOM 3616 N N . GLY B 2 317 ? 43.364 45.316 21.936 1.00 31.74 2579 GLY B N 1
ATOM 3617 C CA . GLY B 2 317 ? 42.370 45.013 20.931 1.00 31.88 2579 GLY B CA 1
ATOM 3618 C C . GLY B 2 317 ? 41.471 46.183 20.630 1.00 31.27 2579 GLY B C 1
ATOM 3619 O O . GLY B 2 317 ? 41.072 46.378 19.490 1.00 30.63 2579 GLY B O 1
ATOM 3620 N N . HIS B 2 318 ? 41.130 46.956 21.649 1.00 31.52 2580 HIS B N 1
ATOM 3621 C CA . HIS B 2 318 ? 40.281 48.103 21.417 1.00 33.24 2580 HIS B CA 1
ATOM 3622 C C . HIS B 2 318 ? 41.128 49.071 20.617 1.00 32.76 2580 HIS B C 1
ATOM 3623 O O . HIS B 2 318 ? 42.327 48.890 20.525 1.00 34.72 2580 HIS B O 1
ATOM 3630 N N . GLN B 2 319 ? 40.513 50.096 20.048 1.00 33.91 2581 GLN B N 1
ATOM 3631 C CA . GLN B 2 319 ? 41.241 51.035 19.216 1.00 35.32 2581 GLN B CA 1
ATOM 3632 C C . GLN B 2 319 ? 41.172 52.448 19.705 1.00 35.87 2581 GLN B C 1
ATOM 3633 O O . GLN B 2 319 ? 41.836 53.320 19.152 1.00 38.81 2581 GLN B O 1
ATOM 3639 N N . SER B 2 320 ? 40.351 52.697 20.714 1.00 33.53 2582 SER B N 1
ATOM 3640 C CA . SER B 2 320 ? 40.227 54.045 21.218 1.00 30.99 2582 SER B CA 1
ATOM 3641 C C . SER B 2 320 ? 40.021 54.048 22.732 1.00 31.22 2582 SER B C 1
ATOM 3642 O O . SER B 2 320 ? 40.399 53.105 23.412 1.00 30.25 2582 SER B O 1
ATOM 3645 N N . LEU B 2 321 ? 39.424 55.112 23.252 1.00 32.50 2583 LEU B N 1
ATOM 3646 C CA . LEU B 2 321 ? 39.191 55.259 24.687 1.00 34.79 2583 LEU B CA 1
ATOM 3647 C C . LEU B 2 321 ? 38.185 54.275 25.276 1.00 36.04 2583 LEU B C 1
ATOM 3648 O O . LEU B 2 321 ? 37.058 54.179 24.811 1.00 35.80 2583 LEU B O 1
ATOM 3653 N N . THR B 2 322 ? 38.594 53.535 26.297 1.00 39.65 2584 THR B N 1
ATOM 3654 C CA . THR B 2 322 ? 37.660 52.635 26.967 1.00 41.43 2584 THR B CA 1
ATOM 3655 C C . THR B 2 322 ? 37.021 53.510 28.047 1.00 41.82 2584 THR B C 1
ATOM 3656 O O . THR B 2 322 ? 37.635 53.783 29.075 1.00 43.13 2584 THR B O 1
ATOM 3660 N N . SER B 2 323 ? 35.797 53.957 27.792 1.00 42.06 2585 SER B N 1
ATOM 3661 C CA . SER B 2 323 ? 35.075 54.841 28.698 1.00 43.92 2585 SER B CA 1
ATOM 3662 C C . SER B 2 323 ? 34.424 54.146 29.889 1.00 43.90 2585 SER B C 1
ATOM 3663 O O . SER B 2 323 ? 34.432 54.660 31.012 1.00 46.74 2585 SER B O 1
ATOM 3666 N N . GLY B 2 324 ? 33.842 52.983 29.644 1.00 42.41 2586 GLY B N 1
ATOM 3667 C CA . GLY B 2 324 ? 33.190 52.271 30.719 1.00 38.89 2586 GLY B CA 1
ATOM 3668 C C . GLY B 2 324 ? 33.506 50.795 30.737 1.00 37.37 2586 GLY B C 1
ATOM 3669 O O . GLY B 2 324 ? 33.738 50.173 29.699 1.00 36.43 2586 GLY B O 1
ATOM 3670 N N . MET B 2 325 ? 33.520 50.238 31.940 1.00 35.75 2587 MET B N 1
ATOM 3671 C CA . MET B 2 325 ? 33.784 48.825 32.129 1.00 35.85 2587 MET B CA 1
ATOM 3672 C C . MET B 2 325 ? 32.924 48.353 33.273 1.00 35.14 2587 MET B C 1
ATOM 3673 O O . MET B 2 325 ? 32.509 49.143 34.105 1.00 35.90 2587 MET B O 1
ATOM 3678 N N . GLU B 2 326 ? 32.671 47.055 33.310 1.00 34.49 2588 GLU B N 1
ATOM 3679 C CA . GLU B 2 326 ? 31.895 46.443 34.373 1.00 33.89 2588 GLU B CA 1
ATOM 3680 C C . GLU B 2 326 ? 32.577 45.122 34.638 1.00 32.27 2588 GLU B C 1
ATOM 3681 O O . GLU B 2 326 ? 32.902 44.393 33.705 1.00 31.49 2588 GLU B O 1
ATOM 3687 N N . LEU B 2 327 ? 32.823 44.833 35.908 1.00 31.13 2589 LEU B N 1
ATOM 3688 C CA . LEU B 2 327 ? 33.473 43.595 36.285 1.00 32.04 2589 LEU B CA 1
ATOM 3689 C C . LEU B 2 327 ? 32.546 42.776 37.178 1.00 33.85 2589 LEU B C 1
ATOM 3690 O O . LEU B 2 327 ? 31.842 43.310 38.025 1.00 33.98 2589 LEU B O 1
ATOM 3695 N N . LYS B 2 328 ? 32.548 41.468 36.984 1.00 37.10 2590 LYS B N 1
ATOM 3696 C CA . LYS B 2 328 ? 31.678 40.608 37.766 1.00 39.33 2590 LYS B CA 1
ATOM 3697 C C . LYS B 2 328 ? 32.140 39.160 37.622 1.00 39.40 2590 LYS B C 1
ATOM 3698 O O . LYS B 2 328 ? 32.214 38.633 36.516 1.00 37.75 2590 LYS B O 1
ATOM 3704 N N . ASP B 2 329 ? 32.488 38.530 38.738 1.00 40.97 2591 ASP B N 1
ATOM 3705 C CA . ASP B 2 329 ? 32.933 37.144 38.697 1.00 42.45 2591 ASP B CA 1
ATOM 3706 C C . ASP B 2 329 ? 34.063 36.907 37.707 1.00 40.90 2591 ASP B C 1
ATOM 3707 O O . ASP B 2 329 ? 34.077 35.904 36.990 1.00 40.29 2591 ASP B O 1
ATOM 3712 N N . ASN B 2 330 ? 35.011 37.827 37.664 1.00 38.46 2592 ASN B N 1
ATOM 3713 C CA . ASN B 2 330 ? 36.135 37.686 36.751 1.00 39.28 2592 ASN B CA 1
ATOM 3714 C C . ASN B 2 330 ? 35.757 37.783 35.264 1.00 36.99 2592 ASN B C 1
ATOM 3715 O O . ASN B 2 330 ? 36.540 37.415 34.387 1.00 36.75 2592 ASN B O 1
ATOM 3720 N N . ILE B 2 331 ? 34.552 38.270 34.993 1.00 32.51 2593 ILE B N 1
ATOM 3721 C CA . ILE B 2 331 ? 34.120 38.492 33.632 1.00 28.93 2593 ILE B CA 1
ATOM 3722 C C . ILE B 2 331 ? 34.031 40.003 33.497 1.00 28.96 2593 ILE B C 1
ATOM 3723 O O . ILE B 2 331 ? 33.373 40.677 34.297 1.00 29.65 2593 ILE B O 1
ATOM 3728 N N . LEU B 2 332 ? 34.725 40.532 32.497 1.00 26.81 2594 LEU B N 1
ATOM 3729 C CA . LEU B 2 332 ? 34.781 41.965 32.267 1.00 25.60 2594 LEU B CA 1
ATOM 3730 C C . LEU B 2 332 ? 34.189 42.370 30.922 1.00 25.78 2594 LEU B C 1
ATOM 3731 O O . LEU B 2 332 ? 34.415 41.702 29.911 1.00 24.72 2594 LEU B O 1
ATOM 3736 N N . VAL B 2 333 ? 33.437 43.470 30.913 1.00 24.05 2595 VAL B N 1
ATOM 3737 C CA . VAL B 2 333 ? 32.847 43.960 29.680 1.00 23.65 2595 VAL B CA 1
ATOM 3738 C C . VAL B 2 333 ? 33.270 45.414 29.544 1.00 25.37 2595 VAL B C 1
ATOM 3739 O O . VAL B 2 333 ? 33.075 46.216 30.462 1.00 27.40 2595 VAL B O 1
ATOM 3743 N N . SER B 2 334 ? 33.855 45.752 28.401 1.00 25.03 2596 SER B N 1
ATOM 3744 C CA . SER B 2 334 ? 34.329 47.106 28.171 1.00 25.72 2596 SER B CA 1
ATOM 3745 C C . SER B 2 334 ? 33.659 47.803 27.007 1.00 25.20 2596 SER B C 1
ATOM 3746 O O . SER B 2 334 ? 33.471 47.220 25.947 1.00 24.73 2596 SER B O 1
ATOM 3749 N N . GLY B 2 335 ? 33.298 49.062 27.229 1.00 26.53 2597 GLY B N 1
ATOM 3750 C CA . GLY B 2 335 ? 32.659 49.866 26.202 1.00 29.47 2597 GLY B CA 1
ATOM 3751 C C . GLY B 2 335 ? 33.728 50.811 25.712 1.00 30.61 2597 GLY B C 1
ATOM 3752 O O . GLY B 2 335 ? 34.435 51.416 26.521 1.00 32.86 2597 GLY B O 1
ATOM 3753 N N . ASN B 2 336 ? 33.836 50.970 24.400 1.00 31.33 2598 ASN B N 1
ATOM 3754 C CA . ASN B 2 336 ? 34.901 51.785 23.841 1.00 31.64 2598 ASN B CA 1
ATOM 3755 C C . ASN B 2 336 ? 34.466 52.774 22.764 1.00 32.05 2598 ASN B C 1
ATOM 3756 O O . ASN B 2 336 ? 33.528 52.520 22.013 1.00 31.84 2598 ASN B O 1
ATOM 3761 N N . ALA B 2 337 ? 35.170 53.900 22.690 1.00 32.63 2599 ALA B N 1
ATOM 3762 C CA . ALA B 2 337 ? 34.878 54.937 21.707 1.00 33.42 2599 ALA B CA 1
ATOM 3763 C C . ALA B 2 337 ? 35.027 54.425 20.273 1.00 32.76 2599 ALA B C 1
ATOM 3764 O O . ALA B 2 337 ? 34.571 55.072 19.333 1.00 31.05 2599 ALA B O 1
ATOM 3766 N N . ASP B 2 338 ? 35.680 53.278 20.108 1.00 32.65 2600 ASP B N 1
ATOM 3767 C CA . ASP B 2 338 ? 35.835 52.684 18.789 1.00 32.78 2600 ASP B CA 1
ATOM 3768 C C . ASP B 2 338 ? 34.505 52.039 18.377 1.00 33.09 2600 ASP B C 1
ATOM 3769 O O . ASP B 2 338 ? 34.433 51.337 17.374 1.00 32.97 2600 ASP B O 1
ATOM 3774 N N . SER B 2 339 ? 33.469 52.275 19.182 1.00 31.39 2601 SER B N 1
ATOM 3775 C CA . SER B 2 339 ? 32.108 51.778 18.952 1.00 31.11 2601 SER B CA 1
ATOM 3776 C C . SER B 2 339 ? 31.887 50.289 19.244 1.00 30.85 2601 SER B C 1
ATOM 3777 O O . SER B 2 339 ? 30.789 49.760 19.087 1.00 31.18 2601 SER B O 1
ATOM 3780 N N . THR B 2 340 ? 32.936 49.636 19.710 1.00 31.09 2602 THR B N 1
ATOM 3781 C CA . THR B 2 340 ? 32.914 48.221 20.042 1.00 30.05 2602 THR B CA 1
ATOM 3782 C C . THR B 2 340 ? 32.722 47.968 21.542 1.00 29.80 2602 THR B C 1
ATOM 3783 O O . THR B 2 340 ? 32.930 48.856 22.369 1.00 30.38 2602 THR B O 1
ATOM 3787 N N . VAL B 2 341 ? 32.302 46.757 21.889 1.00 27.44 2603 VAL B N 1
ATOM 3788 C CA . VAL B 2 341 ? 32.175 46.359 23.285 1.00 27.35 2603 VAL B CA 1
ATOM 3789 C C . VAL B 2 341 ? 32.872 45.009 23.335 1.00 28.13 2603 VAL B C 1
ATOM 3790 O O . VAL B 2 341 ? 32.741 44.215 22.410 1.00 29.84 2603 VAL B O 1
ATOM 3794 N N . LYS B 2 342 ? 33.622 44.734 24.394 1.00 29.48 2604 LYS B N 1
ATOM 3795 C CA . LYS B 2 342 ? 34.314 43.455 24.463 1.00 30.34 2604 LYS B CA 1
ATOM 3796 C C . LYS B 2 342 ? 34.066 42.740 25.776 1.00 31.49 2604 LYS B C 1
ATOM 3797 O O . LYS B 2 342 ? 33.876 43.376 26.815 1.00 31.37 2604 LYS B O 1
ATOM 3803 N N . ILE B 2 343 ? 34.047 41.409 25.716 1.00 30.33 2605 ILE B N 1
ATOM 3804 C CA . ILE B 2 343 ? 33.823 40.588 26.897 1.00 28.46 2605 ILE B CA 1
ATOM 3805 C C . ILE B 2 343 ? 35.092 39.787 27.148 1.00 29.34 2605 ILE B C 1
ATOM 3806 O O . ILE B 2 343 ? 35.540 39.044 26.279 1.00 30.00 2605 ILE B O 1
ATOM 3811 N N . TRP B 2 344 ? 35.659 39.933 28.342 1.00 29.31 2606 TRP B N 1
ATOM 3812 C CA . TRP B 2 344 ? 36.902 39.251 28.686 1.00 29.48 2606 TRP B CA 1
ATOM 3813 C C . TRP B 2 344 ? 36.808 38.390 29.934 1.00 31.65 2606 TRP B C 1
ATOM 3814 O O . TRP B 2 344 ? 35.935 38.587 30.779 1.00 31.90 2606 TRP B O 1
ATOM 3825 N N . ASP B 2 345 ? 37.732 37.438 30.036 1.00 34.26 2607 ASP B N 1
ATOM 3826 C CA . ASP B 2 345 ? 37.848 36.553 31.199 1.00 36.30 2607 ASP B CA 1
ATOM 3827 C C . ASP B 2 345 ? 39.132 37.083 31.845 1.00 36.21 2607 ASP B C 1
ATOM 3828 O O . ASP B 2 345 ? 40.213 36.789 31.345 1.00 37.19 2607 ASP B O 1
ATOM 3833 N N . ILE B 2 346 ? 39.045 37.867 32.921 1.00 35.34 2608 ILE B N 1
ATOM 3834 C CA . ILE B 2 346 ? 40.282 38.408 33.484 1.00 35.31 2608 ILE B CA 1
ATOM 3835 C C . ILE B 2 346 ? 41.163 37.410 34.205 1.00 35.66 2608 ILE B C 1
ATOM 3836 O O . ILE B 2 346 ? 42.206 37.779 34.740 1.00 35.74 2608 ILE B O 1
ATOM 3841 N N . LYS B 2 347 ? 40.753 36.146 34.219 1.00 37.52 2609 LYS B N 1
ATOM 3842 C CA . LYS B 2 347 ? 41.573 35.109 34.831 1.00 40.52 2609 LYS B CA 1
ATOM 3843 C C . LYS B 2 347 ? 42.598 34.643 33.793 1.00 41.05 2609 LYS B C 1
ATOM 3844 O O . LYS B 2 347 ? 43.793 34.567 34.085 1.00 41.27 2609 LYS B O 1
ATOM 3850 N N . THR B 2 348 ? 42.123 34.360 32.579 1.00 39.30 2610 THR B N 1
ATOM 3851 C CA . THR B 2 348 ? 42.974 33.882 31.493 1.00 37.71 2610 THR B CA 1
ATOM 3852 C C . THR B 2 348 ? 43.431 34.979 30.550 1.00 39.34 2610 THR B C 1
ATOM 3853 O O . THR B 2 348 ? 44.431 34.823 29.845 1.00 41.66 2610 THR B O 1
ATOM 3857 N N . GLY B 2 349 ? 42.691 36.077 30.509 1.00 38.46 2611 GLY B N 1
ATOM 3858 C CA . GLY B 2 349 ? 43.065 37.162 29.626 1.00 37.39 2611 GLY B CA 1
ATOM 3859 C C . GLY B 2 349 ? 42.449 36.992 28.253 1.00 38.07 2611 GLY B C 1
ATOM 3860 O O . GLY B 2 349 ? 42.660 37.811 27.359 1.00 40.59 2611 GLY B O 1
ATOM 3861 N N . GLN B 2 350 ? 41.672 35.931 28.076 1.00 37.52 2612 GLN B N 1
ATOM 3862 C CA . GLN B 2 350 ? 41.033 35.692 26.789 1.00 36.60 2612 GLN B CA 1
ATOM 3863 C C . GLN B 2 350 ? 39.920 36.682 26.495 1.00 35.41 2612 GLN B C 1
ATOM 3864 O O . GLN B 2 350 ? 39.170 37.064 27.383 1.00 38.43 2612 GLN B O 1
ATOM 3870 N N . CYS B 2 351 ? 39.814 37.099 25.243 1.00 35.32 2613 CYS B N 1
ATOM 3871 C CA . CYS B 2 351 ? 38.752 38.011 24.844 1.00 35.28 2613 CYS B CA 1
ATOM 3872 C C . CYS B 2 351 ? 37.646 37.111 24.323 1.00 35.18 2613 CYS B C 1
ATOM 3873 O O . CYS B 2 351 ? 37.689 36.682 23.176 1.00 35.77 2613 CYS B O 1
ATOM 3876 N N . LEU B 2 352 ? 36.670 36.817 25.182 1.00 34.36 2614 LEU B N 1
ATOM 3877 C CA . LEU B 2 352 ? 35.543 35.949 24.852 1.00 30.96 2614 LEU B CA 1
ATOM 3878 C C . LEU B 2 352 ? 34.684 36.410 23.677 1.00 30.40 2614 LEU B C 1
ATOM 3879 O O . LEU B 2 352 ? 34.268 35.604 22.862 1.00 31.89 2614 LEU B O 1
ATOM 3884 N N . GLN B 2 353 ? 34.404 37.700 23.582 1.00 28.41 2615 GLN B N 1
ATOM 3885 C CA . GLN B 2 353 ? 33.577 38.174 22.490 1.00 27.01 2615 GLN B CA 1
ATOM 3886 C C . GLN B 2 353 ? 33.832 39.623 22.207 1.00 28.24 2615 GLN B C 1
ATOM 3887 O O . GLN B 2 353 ? 34.240 40.374 23.086 1.00 31.13 2615 GLN B O 1
ATOM 3893 N N . THR B 2 354 ? 33.575 40.011 20.968 1.00 29.15 2616 THR B N 1
ATOM 3894 C CA . THR B 2 354 ? 33.658 41.403 20.567 1.00 30.45 2616 THR B CA 1
ATOM 3895 C C . THR B 2 354 ? 32.241 41.640 20.007 1.00 31.84 2616 THR B C 1
ATOM 3896 O O . THR B 2 354 ? 31.783 40.895 19.134 1.00 32.71 2616 THR B O 1
ATOM 3900 N N . LEU B 2 355 ? 31.526 42.630 20.537 1.00 31.14 2617 LEU B N 1
ATOM 3901 C CA . LEU B 2 355 ? 30.176 42.916 20.058 1.00 29.94 2617 LEU B CA 1
ATOM 3902 C C . LEU B 2 355 ? 30.216 43.917 18.912 1.00 30.03 2617 LEU B C 1
ATOM 3903 O O . LEU B 2 355 ? 30.291 45.117 19.127 1.00 29.22 2617 LEU B O 1
ATOM 3908 N N . GLN B 2 356 ? 30.160 43.410 17.689 1.00 31.08 2618 GLN B N 1
ATOM 3909 C CA . GLN B 2 356 ? 30.201 44.252 16.503 1.00 30.88 2618 GLN B CA 1
ATOM 3910 C C . GLN B 2 356 ? 29.215 43.696 15.493 1.00 31.46 2618 GLN B C 1
ATOM 3911 O O . GLN B 2 356 ? 28.089 43.395 15.856 1.00 32.22 2618 GLN B O 1
ATOM 3917 N N . GLY B 2 357 ? 29.636 43.559 14.234 1.00 31.81 2619 GLY B N 1
ATOM 3918 C CA . GLY B 2 357 ? 28.749 43.027 13.209 1.00 32.45 2619 GLY B CA 1
ATOM 3919 C C . GLY B 2 357 ? 27.893 44.047 12.470 1.00 33.33 2619 GLY B C 1
ATOM 3920 O O . GLY B 2 357 ? 28.013 45.252 12.683 1.00 32.87 2619 GLY B O 1
ATOM 3921 N N . PRO B 2 358 ? 26.999 43.584 11.589 1.00 34.25 2620 PRO B N 1
ATOM 3922 C CA . PRO B 2 358 ? 26.125 44.473 10.818 1.00 33.75 2620 PRO B CA 1
ATOM 3923 C C . PRO B 2 358 ? 25.292 45.434 11.647 1.00 32.54 2620 PRO B C 1
ATOM 3924 O O . PRO B 2 358 ? 24.931 46.506 11.176 1.00 33.55 2620 PRO B O 1
ATOM 3928 N N . ASN B 2 359 ? 24.986 45.057 12.880 1.00 31.49 2621 ASN B N 1
ATOM 3929 C CA . ASN B 2 359 ? 24.180 45.911 13.736 1.00 30.58 2621 ASN B CA 1
ATOM 3930 C C . ASN B 2 359 ? 24.963 46.536 14.881 1.00 31.46 2621 ASN B C 1
ATOM 3931 O O . ASN B 2 359 ? 24.394 46.890 15.917 1.00 31.68 2621 ASN B O 1
ATOM 3936 N N . LYS B 2 360 ? 26.269 46.680 14.686 1.00 32.15 2622 LYS B N 1
ATOM 3937 C CA . LYS B 2 360 ? 27.133 47.271 15.702 1.00 33.32 2622 LYS B CA 1
ATOM 3938 C C . LYS B 2 360 ? 26.813 48.753 15.843 1.00 30.42 2622 LYS B C 1
ATOM 3939 O O . LYS B 2 360 ? 26.126 49.320 15.013 1.00 30.33 2622 LYS B O 1
ATOM 3945 N N . HIS B 2 361 ? 27.309 49.379 16.894 1.00 28.95 2623 HIS B N 1
ATOM 3946 C CA . HIS B 2 361 ? 27.082 50.805 17.078 1.00 31.65 2623 HIS B CA 1
ATOM 3947 C C . HIS B 2 361 ? 27.827 51.590 15.992 1.00 32.87 2623 HIS B C 1
ATOM 3948 O O . HIS B 2 361 ? 28.793 51.095 15.410 1.00 34.78 2623 HIS B O 1
ATOM 3955 N N . GLN B 2 362 ? 27.384 52.810 15.718 1.00 33.41 2624 GLN B N 1
ATOM 3956 C CA . GLN B 2 362 ? 28.018 53.618 14.682 1.00 35.18 2624 GLN B CA 1
ATOM 3957 C C . GLN B 2 362 ? 29.022 54.610 15.238 1.00 35.99 2624 GLN B C 1
ATOM 3958 O O . GLN B 2 362 ? 29.895 55.099 14.519 1.00 37.66 2624 GLN B O 1
ATOM 3964 N N . SER B 2 363 ? 28.882 54.926 16.517 1.00 35.14 2625 SER B N 1
ATOM 3965 C CA . SER B 2 363 ? 29.803 55.831 17.171 1.00 34.99 2625 SER B CA 1
ATOM 3966 C C . SER B 2 363 ? 30.143 55.254 18.535 1.00 35.04 2625 SER B C 1
ATOM 3967 O O . SER B 2 363 ? 29.765 54.128 18.848 1.00 35.24 2625 SER B O 1
ATOM 3970 N N . ALA B 2 364 ? 30.854 56.023 19.346 1.00 34.61 2626 ALA B N 1
ATOM 3971 C CA . ALA B 2 364 ? 31.275 55.559 20.657 1.00 32.77 2626 ALA B CA 1
ATOM 3972 C C . ALA B 2 364 ? 30.177 54.977 21.553 1.00 32.69 2626 ALA B C 1
ATOM 3973 O O . ALA B 2 364 ? 29.034 55.462 21.571 1.00 32.06 2626 ALA B O 1
ATOM 3975 N N . VAL B 2 365 ? 30.547 53.924 22.284 1.00 30.58 2627 VAL B N 1
ATOM 3976 C CA . VAL B 2 365 ? 29.663 53.274 23.249 1.00 29.74 2627 VAL B CA 1
ATOM 3977 C C . VAL B 2 365 ? 29.775 54.153 24.496 1.00 29.52 2627 VAL B C 1
ATOM 3978 O O . VAL B 2 365 ? 30.873 54.333 25.041 1.00 31.01 2627 VAL B O 1
ATOM 3982 N N . THR B 2 366 ? 28.650 54.692 24.945 1.00 25.76 2628 THR B N 1
ATOM 3983 C CA . THR B 2 366 ? 28.627 55.582 26.093 1.00 25.20 2628 THR B CA 1
ATOM 3984 C C . THR B 2 366 ? 28.383 54.912 27.431 1.00 26.68 2628 THR B C 1
ATOM 3985 O O . THR B 2 366 ? 28.745 55.447 28.475 1.00 26.80 2628 THR B O 1
ATOM 3989 N N . CYS B 2 367 ? 27.774 53.737 27.414 1.00 27.53 2629 CYS B N 1
ATOM 3990 C CA . CYS B 2 367 ? 27.490 53.057 28.662 1.00 27.17 2629 CYS B CA 1
ATOM 3991 C C . CYS B 2 367 ? 27.122 51.607 28.419 1.00 27.11 2629 CYS B C 1
ATOM 3992 O O . CYS B 2 367 ? 26.811 51.217 27.296 1.00 28.42 2629 CYS B O 1
ATOM 3995 N N . LEU B 2 368 ? 27.143 50.804 29.474 1.00 26.99 2630 LEU B N 1
ATOM 3996 C CA . LEU B 2 368 ? 26.776 49.411 29.327 1.00 27.02 2630 LEU B CA 1
ATOM 3997 C C . LEU B 2 368 ? 26.403 48.742 30.637 1.00 27.29 2630 LEU B C 1
ATOM 3998 O O . LEU B 2 368 ? 26.827 49.168 31.718 1.00 26.54 2630 LEU B O 1
ATOM 4003 N N . GLN B 2 369 ? 25.589 47.697 30.520 1.00 26.58 2631 GLN B N 1
ATOM 4004 C CA . GLN B 2 369 ? 25.144 46.905 31.661 1.00 27.20 2631 GLN B CA 1
ATOM 4005 C C . GLN B 2 369 ? 25.155 45.456 31.204 1.00 26.81 2631 GLN B C 1
ATOM 4006 O O . GLN B 2 369 ? 25.033 45.174 30.007 1.00 27.51 2631 GLN B O 1
ATOM 4012 N N . PHE B 2 370 ? 25.317 44.530 32.139 1.00 25.04 2632 PHE B N 1
ATOM 4013 C CA . PHE B 2 370 ? 25.297 43.131 31.757 1.00 26.61 2632 PHE B CA 1
ATOM 4014 C C . PHE B 2 370 ? 24.977 42.202 32.917 1.00 27.22 2632 PHE B C 1
ATOM 4015 O O . PHE B 2 370 ? 25.123 42.561 34.085 1.00 26.80 2632 PHE B O 1
ATOM 4023 N N . ASN B 2 371 ? 24.498 41.017 32.561 1.00 28.72 2633 ASN B N 1
ATOM 4024 C CA . ASN B 2 371 ? 24.143 39.974 33.510 1.00 31.17 2633 ASN B CA 1
ATOM 4025 C C . ASN B 2 371 ? 24.587 38.662 32.861 1.00 32.77 2633 ASN B C 1
ATOM 4026 O O . ASN B 2 371 ? 25.308 38.679 31.858 1.00 32.77 2633 ASN B O 1
ATOM 4031 N N . LYS B 2 372 ? 24.162 37.530 33.408 1.00 34.21 2634 LYS B N 1
ATOM 4032 C CA . LYS B 2 372 ? 24.591 36.255 32.848 1.00 35.86 2634 LYS B CA 1
ATOM 4033 C C . LYS B 2 372 ? 24.061 35.919 31.446 1.00 33.82 2634 LYS B C 1
ATOM 4034 O O . LYS B 2 372 ? 24.591 35.033 30.787 1.00 33.09 2634 LYS B O 1
ATOM 4040 N N . ASN B 2 373 ? 23.036 36.632 30.985 1.00 33.22 2635 ASN B N 1
ATOM 4041 C CA . ASN B 2 373 ? 22.453 36.377 29.664 1.00 30.07 2635 ASN B CA 1
ATOM 4042 C C . ASN B 2 373 ? 22.729 37.443 28.623 1.00 29.32 2635 ASN B C 1
ATOM 4043 O O . ASN B 2 373 ? 22.973 37.132 27.455 1.00 27.64 2635 ASN B O 1
ATOM 4048 N N . PHE B 2 374 ? 22.651 38.707 29.033 1.00 27.94 2636 PHE B N 1
ATOM 4049 C CA . PHE B 2 374 ? 22.839 39.794 28.081 1.00 25.85 2636 PHE B CA 1
ATOM 4050 C C . PHE B 2 374 ? 23.814 40.889 28.433 1.00 25.24 2636 PHE B C 1
ATOM 4051 O O . PHE B 2 374 ? 24.268 41.024 29.562 1.00 26.52 2636 PHE B O 1
ATOM 4059 N N . VAL B 2 375 ? 24.096 41.688 27.413 1.00 24.12 2637 VAL B N 1
ATOM 4060 C CA . VAL B 2 375 ? 24.921 42.868 27.532 1.00 22.71 2637 VAL B CA 1
ATOM 4061 C C . VAL B 2 375 ? 23.989 43.943 26.931 1.00 24.97 2637 VAL B C 1
ATOM 4062 O O . VAL B 2 375 ? 23.340 43.709 25.906 1.00 23.67 2637 VAL B O 1
ATOM 4066 N N . ILE B 2 376 ? 23.878 45.083 27.603 1.00 24.44 2638 ILE B N 1
ATOM 4067 C CA . ILE B 2 376 ? 23.049 46.186 27.134 1.00 24.64 2638 ILE B CA 1
ATOM 4068 C C . ILE B 2 376 ? 24.002 47.360 26.855 1.00 26.58 2638 ILE B C 1
ATOM 4069 O O . ILE B 2 376 ? 24.762 47.760 27.730 1.00 28.22 2638 ILE B O 1
ATOM 4074 N N . THR B 2 377 ? 23.975 47.908 25.645 1.00 26.46 2639 THR B N 1
ATOM 4075 C CA . THR B 2 377 ? 24.868 49.017 25.307 1.00 24.50 2639 THR B CA 1
ATOM 4076 C C . THR B 2 377 ? 24.159 50.254 24.787 1.00 24.71 2639 THR B C 1
ATOM 4077 O O . THR B 2 377 ? 23.167 50.150 24.077 1.00 27.42 2639 THR B O 1
ATOM 4081 N N . SER B 2 378 ? 24.670 51.426 25.146 1.00 24.37 2640 SER B N 1
ATOM 4082 C CA . SER B 2 378 ? 24.085 52.694 24.691 1.00 25.07 2640 SER B CA 1
ATOM 4083 C C . SER B 2 378 ? 25.144 53.409 23.869 1.00 26.22 2640 SER B C 1
ATOM 4084 O O . SER B 2 378 ? 26.328 53.165 24.029 1.00 26.95 2640 SER B O 1
ATOM 4087 N N . SER B 2 379 ? 24.724 54.310 23.001 1.00 29.37 2641 SER B N 1
ATOM 4088 C CA . SER B 2 379 ? 25.684 54.988 22.151 1.00 32.47 2641 SER B CA 1
ATOM 4089 C C . SER B 2 379 ? 25.212 56.358 21.703 1.00 34.31 2641 SER B C 1
ATOM 4090 O O . SER B 2 379 ? 24.080 56.753 21.953 1.00 35.29 2641 SER B O 1
ATOM 4093 N N . ASP B 2 380 ? 26.100 57.083 21.041 1.00 36.20 2642 ASP B N 1
ATOM 4094 C CA . ASP B 2 380 ? 25.756 58.387 20.526 1.00 37.15 2642 ASP B CA 1
ATOM 4095 C C . ASP B 2 380 ? 24.998 58.197 19.214 1.00 35.39 2642 ASP B C 1
ATOM 4096 O O . ASP B 2 380 ? 24.556 59.166 18.605 1.00 34.63 2642 ASP B O 1
ATOM 4101 N N . ASP B 2 381 ? 24.848 56.948 18.772 1.00 32.98 2643 ASP B N 1
ATOM 4102 C CA . ASP B 2 381 ? 24.109 56.697 17.542 1.00 31.61 2643 ASP B CA 1
ATOM 4103 C C . ASP B 2 381 ? 22.613 56.733 17.835 1.00 31.01 2643 ASP B C 1
ATOM 4104 O O . ASP B 2 381 ? 21.786 56.596 16.938 1.00 32.20 2643 ASP B O 1
ATOM 4109 N N . GLY B 2 382 ? 22.275 56.946 19.104 1.00 30.46 2644 GLY B N 1
ATOM 4110 C CA . GLY B 2 382 ? 20.881 57.039 19.502 1.00 30.14 2644 GLY B CA 1
ATOM 4111 C C . GLY B 2 382 ? 20.170 55.733 19.789 1.00 28.85 2644 GLY B C 1
ATOM 4112 O O . GLY B 2 382 ? 18.944 55.697 19.890 1.00 29.84 2644 GLY B O 1
ATOM 4113 N N . THR B 2 383 ? 20.930 54.658 19.925 1.00 27.09 2645 THR B N 1
ATOM 4114 C CA . THR B 2 383 ? 20.337 53.361 20.201 1.00 26.31 2645 THR B CA 1
ATOM 4115 C C . THR B 2 383 ? 20.846 52.746 21.496 1.00 25.60 2645 THR B C 1
ATOM 4116 O O . THR B 2 383 ? 21.874 53.147 22.043 1.00 26.29 2645 THR B O 1
ATOM 4120 N N . VAL B 2 384 ? 20.088 51.782 21.989 1.00 25.16 2646 VAL B N 1
ATOM 4121 C CA . VAL B 2 384 ? 20.472 51.009 23.156 1.00 25.43 2646 VAL B CA 1
ATOM 4122 C C . VAL B 2 384 ? 20.297 49.635 22.548 1.00 26.03 2646 VAL B C 1
ATOM 4123 O O . VAL B 2 384 ? 19.222 49.314 22.055 1.00 26.88 2646 VAL B O 1
ATOM 4127 N N . LYS B 2 385 ? 21.349 48.833 22.533 1.00 27.78 2647 LYS B N 1
ATOM 4128 C CA . LYS B 2 385 ? 21.245 47.505 21.937 1.00 27.71 2647 LYS B CA 1
ATOM 4129 C C . LYS B 2 385 ? 21.288 46.373 22.965 1.00 28.54 2647 LYS B C 1
ATOM 4130 O O . LYS B 2 385 ? 21.882 46.512 24.050 1.00 28.70 2647 LYS B O 1
ATOM 4136 N N . LEU B 2 386 ? 20.643 45.260 22.623 1.00 26.73 2648 LEU B N 1
ATOM 4137 C CA . LEU B 2 386 ? 20.619 44.096 23.495 1.00 26.98 2648 LEU B CA 1
ATOM 4138 C C . LEU B 2 386 ? 21.441 43.016 22.801 1.00 27.54 2648 LEU B C 1
ATOM 4139 O O . LEU B 2 386 ? 21.180 42.689 21.645 1.00 27.80 2648 LEU B O 1
ATOM 4144 N N . TRP B 2 387 ? 22.444 42.481 23.493 1.00 27.40 2649 TRP B N 1
ATOM 4145 C CA . TRP B 2 387 ? 23.305 41.432 22.926 1.00 27.54 2649 TRP B CA 1
ATOM 4146 C C . TRP B 2 387 ? 23.281 40.164 23.770 1.00 27.59 2649 TRP B C 1
ATOM 4147 O O . TRP B 2 387 ? 23.063 40.214 24.982 1.00 28.17 2649 TRP B O 1
ATOM 4158 N N . ASP B 2 388 ? 23.535 39.029 23.133 1.00 28.35 2650 ASP B N 1
ATOM 4159 C CA . ASP B 2 388 ? 23.591 37.753 23.848 1.00 28.25 2650 ASP B CA 1
ATOM 4160 C C . ASP B 2 388 ? 25.032 37.625 24.364 1.00 26.42 2650 ASP B C 1
ATOM 4161 O O . ASP B 2 388 ? 25.975 37.584 23.575 1.00 25.04 2650 ASP B O 1
ATOM 4166 N N . LEU B 2 389 ? 25.199 37.574 25.682 1.00 27.00 2651 LEU B N 1
ATOM 4167 C CA . LEU B 2 389 ? 26.529 37.479 26.277 1.00 29.28 2651 LEU B CA 1
ATOM 4168 C C . LEU B 2 389 ? 27.275 36.188 25.955 1.00 32.78 2651 LEU B C 1
ATOM 4169 O O . LEU B 2 389 ? 28.493 36.190 25.827 1.00 33.17 2651 LEU B O 1
ATOM 4174 N N . LYS B 2 390 ? 26.551 35.085 25.826 1.00 35.46 2652 LYS B N 1
ATOM 4175 C CA . LYS B 2 390 ? 27.193 33.809 25.544 1.00 37.59 2652 LYS B CA 1
ATOM 4176 C C . LYS B 2 390 ? 27.673 33.623 24.112 1.00 38.22 2652 LYS B C 1
ATOM 4177 O O . LYS B 2 390 ? 28.716 33.015 23.878 1.00 38.71 2652 LYS B O 1
ATOM 4183 N N . THR B 2 391 ? 26.922 34.147 23.153 1.00 38.64 2653 THR B N 1
ATOM 4184 C CA . THR B 2 391 ? 27.281 33.998 21.746 1.00 36.88 2653 THR B CA 1
ATOM 4185 C C . THR B 2 391 ? 27.907 35.251 21.176 1.00 36.83 2653 THR B C 1
ATOM 4186 O O . THR B 2 391 ? 28.517 35.220 20.106 1.00 37.10 2653 THR B O 1
ATOM 4190 N N . GLY B 2 392 ? 27.753 36.359 21.891 1.00 37.15 2654 GLY B N 1
ATOM 4191 C CA . GLY B 2 392 ? 28.294 37.615 21.410 1.00 35.26 2654 GLY B CA 1
ATOM 4192 C C . GLY B 2 392 ? 27.515 38.141 20.214 1.00 34.79 2654 GLY B C 1
ATOM 4193 O O . GLY B 2 392 ? 27.962 39.059 19.536 1.00 34.59 2654 GLY B O 1
ATOM 4194 N N . GLU B 2 393 ? 26.342 37.573 19.954 1.00 34.98 2655 GLU B N 1
ATOM 4195 C CA . GLU B 2 393 ? 25.539 38.010 18.820 1.00 36.45 2655 GLU B CA 1
ATOM 4196 C C . GLU B 2 393 ? 24.563 39.114 19.170 1.00 35.75 2655 GLU B C 1
ATOM 4197 O O . GLU B 2 393 ? 24.092 39.222 20.302 1.00 35.93 2655 GLU B O 1
ATOM 4203 N N . PHE B 2 394 ? 24.259 39.932 18.172 1.00 34.70 2656 PHE B N 1
ATOM 4204 C CA . PHE B 2 394 ? 23.318 41.021 18.335 1.00 32.22 2656 PHE B CA 1
ATOM 4205 C C . PHE B 2 394 ? 21.924 40.429 18.401 1.00 31.82 2656 PHE B C 1
ATOM 4206 O O . PHE B 2 394 ? 21.607 39.487 17.668 1.00 32.31 2656 PHE B O 1
ATOM 4214 N N . ILE B 2 395 ? 21.094 40.965 19.286 1.00 30.39 2657 ILE B N 1
ATOM 4215 C CA . ILE B 2 395 ? 19.729 40.492 19.399 1.00 27.88 2657 ILE B CA 1
ATOM 4216 C C . ILE B 2 395 ? 18.782 41.508 18.783 1.00 27.81 2657 ILE B C 1
ATOM 4217 O O . ILE B 2 395 ? 18.136 41.211 17.795 1.00 30.55 2657 ILE B O 1
ATOM 4222 N N . ARG B 2 396 ? 18.719 42.714 19.335 1.00 28.32 2658 ARG B N 1
ATOM 4223 C CA . ARG B 2 396 ? 17.811 43.739 18.811 1.00 28.68 2658 ARG B CA 1
ATOM 4224 C C . ARG B 2 396 ? 18.133 45.135 19.379 1.00 28.83 2658 ARG B C 1
ATOM 4225 O O . ARG B 2 396 ? 18.934 45.282 20.300 1.00 26.70 2658 ARG B O 1
ATOM 4233 N N . ASN B 2 397 ? 17.463 46.146 18.833 1.00 29.26 2659 ASN B N 1
ATOM 4234 C CA . ASN B 2 397 ? 17.602 47.524 19.275 1.00 28.57 2659 ASN B CA 1
ATOM 4235 C C . ASN B 2 397 ? 16.455 47.819 20.242 1.00 28.27 2659 ASN B C 1
ATOM 4236 O O . ASN B 2 397 ? 15.309 47.933 19.822 1.00 29.43 2659 ASN B O 1
ATOM 4241 N N . LEU B 2 398 ? 16.756 47.928 21.531 1.00 27.05 2660 LEU B N 1
ATOM 4242 C CA . LEU B 2 398 ? 15.737 48.228 22.538 1.00 26.12 2660 LEU B CA 1
ATOM 4243 C C . LEU B 2 398 ? 15.223 49.669 22.368 1.00 28.64 2660 LEU B C 1
ATOM 4244 O O . LEU B 2 398 ? 14.041 49.970 22.582 1.00 29.17 2660 LEU B O 1
ATOM 4249 N N . VAL B 2 399 ? 16.132 50.558 21.990 1.00 27.55 2661 VAL B N 1
ATOM 4250 C CA . VAL B 2 399 ? 15.803 51.949 21.788 1.00 26.33 2661 VAL B CA 1
ATOM 4251 C C . VAL B 2 399 ? 16.417 52.405 20.478 1.00 26.96 2661 VAL B C 1
ATOM 4252 O O . VAL B 2 399 ? 17.545 52.050 20.158 1.00 27.48 2661 VAL B O 1
ATOM 4256 N N . THR B 2 400 ? 15.668 53.189 19.717 1.00 28.55 2662 THR B N 1
ATOM 4257 C CA . THR B 2 400 ? 16.160 53.703 18.450 1.00 30.93 2662 THR B CA 1
ATOM 4258 C C . THR B 2 400 ? 15.686 55.128 18.281 1.00 30.62 2662 THR B C 1
ATOM 4259 O O . THR B 2 400 ? 14.646 55.360 17.687 1.00 34.77 2662 THR B O 1
ATOM 4263 N N . LEU B 2 401 ? 16.430 56.082 18.806 1.00 30.48 2663 LEU B N 1
ATOM 4264 C CA . LEU B 2 401 ? 16.044 57.484 18.680 1.00 31.73 2663 LEU B CA 1
ATOM 4265 C C . LEU B 2 401 ? 15.918 57.899 17.206 1.00 33.29 2663 LEU B C 1
ATOM 4266 O O . LEU B 2 401 ? 16.811 57.636 16.400 1.00 31.07 2663 LEU B O 1
ATOM 4271 N N . GLU B 2 402 ? 14.806 58.540 16.850 1.00 35.68 2664 GLU B N 1
ATOM 4272 C CA . GLU B 2 402 ? 14.615 58.978 15.473 1.00 38.09 2664 GLU B CA 1
ATOM 4273 C C . GLU B 2 402 ? 15.656 60.028 15.142 1.00 38.34 2664 GLU B C 1
ATOM 4274 O O . GLU B 2 402 ? 16.075 60.162 13.995 1.00 39.29 2664 GLU B O 1
ATOM 4280 N N . SER B 2 403 ? 16.078 60.768 16.159 1.00 36.75 2665 SER B N 1
ATOM 4281 C CA . SER B 2 403 ? 17.072 61.814 15.975 1.00 34.88 2665 SER B CA 1
ATOM 4282 C C . SER B 2 403 ? 18.487 61.284 16.174 1.00 34.66 2665 SER B C 1
ATOM 4283 O O . SER B 2 403 ? 19.449 62.053 16.186 1.00 33.97 2665 SER B O 1
ATOM 4286 N N . GLY B 2 404 ? 18.613 59.974 16.341 1.00 33.37 2666 GLY B N 1
ATOM 4287 C CA . GLY B 2 404 ? 19.922 59.390 16.561 1.00 34.41 2666 GLY B CA 1
ATOM 4288 C C . GLY B 2 404 ? 21.025 59.872 15.634 1.00 35.11 2666 GLY B C 1
ATOM 4289 O O . GLY B 2 404 ? 22.118 60.234 16.085 1.00 35.75 2666 GLY B O 1
ATOM 4290 N N . GLY B 2 405 ? 20.741 59.891 14.338 1.00 33.74 2667 GLY B N 1
ATOM 4291 C CA . GLY B 2 405 ? 21.748 60.308 13.385 1.00 33.81 2667 GLY B CA 1
ATOM 4292 C C . GLY B 2 405 ? 21.956 61.803 13.266 1.00 34.07 2667 GLY B C 1
ATOM 4293 O O . GLY B 2 405 ? 22.846 62.240 12.532 1.00 34.99 2667 GLY B O 1
ATOM 4294 N N . SER B 2 406 ? 21.162 62.595 13.977 1.00 31.37 2668 SER B N 1
ATOM 4295 C CA . SER B 2 406 ? 21.310 64.033 13.877 1.00 31.93 2668 SER B CA 1
ATOM 4296 C C . SER B 2 406 ? 21.453 64.750 15.205 1.00 32.41 2668 SER B C 1
ATOM 4297 O O . SER B 2 406 ? 21.073 65.913 15.315 1.00 34.58 2668 SER B O 1
ATOM 4300 N N . GLY B 2 407 ? 21.993 64.065 16.212 1.00 32.34 2669 GLY B N 1
ATOM 4301 C CA . GLY B 2 407 ? 22.184 64.691 17.511 1.00 29.41 2669 GLY B CA 1
ATOM 4302 C C . GLY B 2 407 ? 21.698 63.878 18.694 1.00 30.52 2669 GLY B C 1
ATOM 4303 O O . GLY B 2 407 ? 22.308 63.897 19.763 1.00 30.48 2669 GLY B O 1
ATOM 4304 N N . GLY B 2 408 ? 20.588 63.167 18.510 1.00 30.83 2670 GLY B N 1
ATOM 4305 C CA . GLY B 2 408 ? 20.038 62.363 19.586 1.00 28.29 2670 GLY B CA 1
ATOM 4306 C C . GLY B 2 408 ? 21.072 61.401 20.129 1.00 27.97 2670 GLY B C 1
ATOM 4307 O O . GLY B 2 408 ? 21.707 60.672 19.373 1.00 28.87 2670 GLY B O 1
ATOM 4308 N N . VAL B 2 409 ? 21.241 61.382 21.442 1.00 27.24 2671 VAL B N 1
ATOM 4309 C CA . VAL B 2 409 ? 22.223 60.496 22.043 1.00 27.74 2671 VAL B CA 1
ATOM 4310 C C . VAL B 2 409 ? 21.723 59.851 23.327 1.00 27.45 2671 VAL B C 1
ATOM 4311 O O . VAL B 2 409 ? 20.887 60.414 24.022 1.00 30.39 2671 VAL B O 1
ATOM 4315 N N . VAL B 2 410 ? 22.215 58.653 23.624 1.00 28.78 2672 VAL B N 1
ATOM 4316 C CA . VAL B 2 410 ? 21.859 57.959 24.866 1.00 28.27 2672 VAL B CA 1
ATOM 4317 C C . VAL B 2 410 ? 23.141 58.007 25.685 1.00 28.69 2672 VAL B C 1
ATOM 4318 O O . VAL B 2 410 ? 24.115 57.317 25.374 1.00 28.13 2672 VAL B O 1
ATOM 4322 N N . TRP B 2 411 ? 23.144 58.846 26.712 1.00 27.57 2673 TRP B N 1
ATOM 4323 C CA . TRP B 2 411 ? 24.323 59.019 27.539 1.00 28.54 2673 TRP B CA 1
ATOM 4324 C C . TRP B 2 411 ? 24.584 57.889 28.510 1.00 27.99 2673 TRP B C 1
ATOM 4325 O O . TRP B 2 411 ? 25.708 57.423 28.637 1.00 26.72 2673 TRP B O 1
ATOM 4336 N N . ARG B 2 412 ? 23.545 57.453 29.208 1.00 30.44 2674 ARG B N 1
ATOM 4337 C CA . ARG B 2 412 ? 23.715 56.405 30.209 1.00 30.85 2674 ARG B CA 1
ATOM 4338 C C . ARG B 2 412 ? 22.519 55.502 30.364 1.00 29.23 2674 ARG B C 1
ATOM 4339 O O . ARG B 2 412 ? 21.394 55.883 30.045 1.00 29.10 2674 ARG B O 1
ATOM 4347 N N . ILE B 2 413 ? 22.777 54.308 30.884 1.00 27.75 2675 ILE B N 1
ATOM 4348 C CA . ILE B 2 413 ? 21.725 53.341 31.137 1.00 27.39 2675 ILE B CA 1
ATOM 4349 C C . ILE B 2 413 ? 21.944 52.607 32.467 1.00 27.43 2675 ILE B C 1
ATOM 4350 O O . ILE B 2 413 ? 23.070 52.426 32.924 1.00 27.43 2675 ILE B O 1
ATOM 4355 N N . ARG B 2 414 ? 20.840 52.231 33.096 1.00 29.01 2676 ARG B N 1
ATOM 4356 C CA . ARG B 2 414 ? 20.838 51.476 34.347 1.00 30.17 2676 ARG B CA 1
ATOM 4357 C C . ARG B 2 414 ? 19.778 50.407 34.119 1.00 30.64 2676 ARG B C 1
ATOM 4358 O O . ARG B 2 414 ? 18.685 50.702 33.624 1.00 30.74 2676 ARG B O 1
ATOM 4366 N N . ALA B 2 415 ? 20.093 49.165 34.446 1.00 29.86 2677 ALA B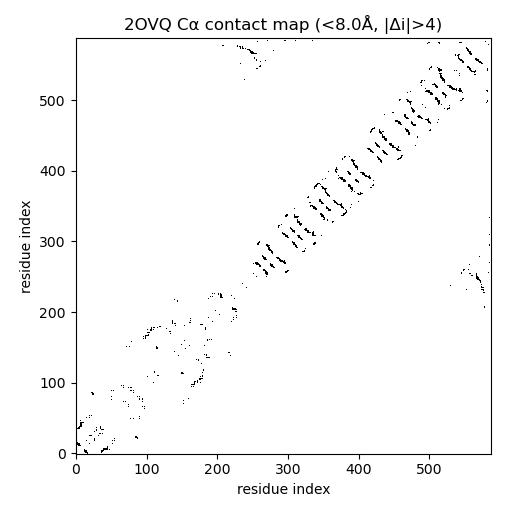 N 1
ATOM 4367 C CA . ALA B 2 415 ? 19.116 48.112 34.235 1.00 30.97 2677 ALA B CA 1
ATOM 4368 C C . ALA B 2 415 ? 18.912 47.297 35.485 1.00 31.71 2677 ALA B C 1
ATOM 4369 O O . ALA B 2 415 ? 19.858 47.001 36.209 1.00 31.18 2677 ALA B O 1
ATOM 4371 N N . SER B 2 416 ? 17.658 46.962 35.747 1.00 32.50 2678 SER B N 1
ATOM 4372 C CA . SER B 2 416 ? 17.320 46.120 36.879 1.00 33.82 2678 SER B CA 1
ATOM 4373 C C . SER B 2 416 ? 16.933 44.832 36.166 1.00 34.32 2678 SER B C 1
ATOM 4374 O O . SER B 2 416 ? 17.004 44.757 34.942 1.00 33.66 2678 SER B O 1
ATOM 4377 N N . ASN B 2 417 ? 16.521 43.819 36.909 1.00 35.95 2679 ASN B N 1
ATOM 4378 C CA . ASN B 2 417 ? 16.126 42.576 36.272 1.00 35.30 2679 ASN B CA 1
ATOM 4379 C C . ASN B 2 417 ? 14.898 42.811 35.401 1.00 34.61 2679 ASN B C 1
ATOM 4380 O O . ASN B 2 417 ? 14.747 42.223 34.333 1.00 34.24 2679 ASN B O 1
ATOM 4385 N N . THR B 2 418 ? 14.050 43.723 35.848 1.00 34.37 2680 THR B N 1
ATOM 4386 C CA . THR B 2 418 ? 12.801 43.993 35.170 1.00 34.09 2680 THR B CA 1
ATOM 4387 C C . THR B 2 418 ? 12.659 45.256 34.310 1.00 34.86 2680 THR B C 1
ATOM 4388 O O . THR B 2 418 ? 11.719 45.358 33.509 1.00 32.81 2680 THR B O 1
ATOM 4392 N N . LYS B 2 419 ? 13.565 46.224 34.454 1.00 34.80 2681 LYS B N 1
ATOM 4393 C CA . LYS B 2 419 ? 13.450 47.424 33.625 1.00 33.58 2681 LYS B CA 1
ATOM 4394 C C . LYS B 2 419 ? 14.736 48.136 33.217 1.00 31.76 2681 LYS B C 1
ATOM 4395 O O . LYS B 2 419 ? 15.817 47.894 33.764 1.00 33.58 2681 LYS B O 1
ATOM 4401 N N . LEU B 2 420 ? 14.617 49.002 32.220 1.00 29.75 2682 LEU B N 1
ATOM 4402 C CA . LEU B 2 420 ? 15.770 49.734 31.712 1.00 27.51 2682 LEU B CA 1
ATOM 4403 C C . LEU B 2 420 ? 15.548 51.234 31.758 1.00 28.52 2682 LEU B C 1
ATOM 4404 O O . LEU B 2 420 ? 14.539 51.735 31.257 1.00 28.49 2682 LEU B O 1
ATOM 4409 N N . VAL B 2 421 ? 16.492 51.952 32.358 1.00 29.49 2683 VAL B N 1
ATOM 4410 C CA . VAL B 2 421 ? 16.405 53.406 32.449 1.00 29.42 2683 VAL B CA 1
ATOM 4411 C C . VAL B 2 421 ? 17.484 54.029 31.569 1.00 29.72 2683 VAL B C 1
ATOM 4412 O O . VAL B 2 421 ? 18.668 53.730 31.723 1.00 30.28 2683 VAL B O 1
ATOM 4416 N N . CYS B 2 422 ? 17.070 54.905 30.660 1.00 30.09 2684 CYS B N 1
ATOM 4417 C CA . CYS B 2 422 ? 17.998 55.555 29.735 1.00 30.67 2684 CYS B CA 1
ATOM 4418 C C . CYS B 2 422 ? 18.038 57.064 29.872 1.00 29.88 2684 CYS B C 1
ATOM 4419 O O . CYS B 2 422 ? 16.993 57.707 29.928 1.00 30.99 2684 CYS B O 1
ATOM 4422 N N . ALA B 2 423 ? 19.240 57.631 29.902 1.00 29.69 2685 ALA B N 1
ATOM 4423 C CA . ALA B 2 423 ? 19.396 59.082 29.970 1.00 29.40 2685 ALA B CA 1
ATOM 4424 C C . ALA B 2 423 ? 19.596 59.542 28.514 1.00 29.58 2685 ALA B C 1
ATOM 4425 O O . ALA B 2 423 ? 20.580 59.182 27.862 1.00 30.45 2685 ALA B O 1
ATOM 4427 N N . VAL B 2 424 ? 18.648 60.321 28.009 1.00 30.03 2686 VAL B N 1
ATOM 4428 C CA . VAL B 2 424 ? 18.684 60.796 26.625 1.00 31.50 2686 VAL B CA 1
ATOM 4429 C C . VAL B 2 424 ? 18.735 62.320 26.473 1.00 32.80 2686 VAL B C 1
ATOM 4430 O O . VAL B 2 424 ? 18.283 63.060 27.345 1.00 33.14 2686 VAL B O 1
ATOM 4434 N N . GLY B 2 425 ? 19.283 62.782 25.353 1.00 33.05 2687 GLY B N 1
ATOM 4435 C CA . GLY B 2 425 ? 19.373 64.210 25.112 1.00 32.80 2687 GLY B CA 1
ATOM 4436 C C . GLY B 2 425 ? 20.114 64.520 23.828 1.00 33.59 2687 GLY B C 1
ATOM 4437 O O . GLY B 2 425 ? 20.149 63.691 22.918 1.00 31.91 2687 GLY B O 1
ATOM 4438 N N . SER B 2 426 ? 20.711 65.710 23.763 1.00 35.10 2688 SER B N 1
ATOM 4439 C CA . SER B 2 426 ? 21.458 66.150 22.590 1.00 37.33 2688 SER B CA 1
ATOM 4440 C C . SER B 2 426 ? 22.152 67.488 22.826 1.00 39.65 2688 SER B C 1
ATOM 4441 O O . SER B 2 426 ? 21.677 68.311 23.610 1.00 39.91 2688 SER B O 1
ATOM 4444 N N . ARG B 2 427 ? 23.273 67.702 22.139 1.00 41.49 2689 ARG B N 1
ATOM 4445 C CA . ARG B 2 427 ? 24.017 68.949 22.259 1.00 43.27 2689 ARG B CA 1
ATOM 4446 C C . ARG B 2 427 ? 23.335 70.047 21.454 1.00 42.55 2689 ARG B C 1
ATOM 4447 O O . ARG B 2 427 ? 23.362 71.206 21.847 1.00 43.69 2689 ARG B O 1
ATOM 4455 N N . ASN B 2 428 ? 22.754 69.694 20.310 1.00 43.06 2690 ASN B N 1
ATOM 4456 C CA . ASN B 2 428 ? 22.032 70.680 19.515 1.00 43.42 2690 ASN B CA 1
ATOM 4457 C C . ASN B 2 428 ? 20.641 70.609 20.108 1.00 44.32 2690 ASN B C 1
ATOM 4458 O O . ASN B 2 428 ? 20.494 70.169 21.241 1.00 49.13 2690 ASN B O 1
ATOM 4463 N N . GLY B 2 429 ? 19.603 71.010 19.400 1.00 42.41 2691 GLY B N 1
ATOM 4464 C CA . GLY B 2 429 ? 18.311 70.915 20.056 1.00 41.40 2691 GLY B CA 1
ATOM 4465 C C . GLY B 2 429 ? 17.400 69.825 19.530 1.00 41.38 2691 GLY B C 1
ATOM 4466 O O . GLY B 2 429 ? 16.197 69.852 19.778 1.00 41.64 2691 GLY B O 1
ATOM 4467 N N . THR B 2 430 ? 17.958 68.855 18.818 1.00 40.92 2692 THR B N 1
ATOM 4468 C CA . THR B 2 430 ? 17.135 67.804 18.237 1.00 39.76 2692 THR B CA 1
ATOM 4469 C C . THR B 2 430 ? 16.446 66.862 19.222 1.00 39.55 2692 THR B C 1
ATOM 4470 O O . THR B 2 430 ? 15.407 66.296 18.891 1.00 40.16 2692 THR B O 1
ATOM 4474 N N . GLU B 2 431 ? 17.012 66.691 20.418 1.00 39.79 2693 GLU B N 1
ATOM 4475 C CA . GLU B 2 431 ? 16.410 65.827 21.444 1.00 41.36 2693 GLU B CA 1
ATOM 4476 C C . GLU B 2 431 ? 16.309 66.521 22.788 1.00 41.16 2693 GLU B C 1
ATOM 4477 O O . GLU B 2 431 ? 17.320 66.937 23.348 1.00 40.98 2693 GLU B O 1
ATOM 4483 N N . GLU B 2 432 ? 15.093 66.645 23.307 1.00 41.85 2694 GLU B N 1
ATOM 4484 C CA . GLU B 2 432 ? 14.905 67.257 24.616 1.00 42.64 2694 GLU B CA 1
ATOM 4485 C C . GLU B 2 432 ? 15.517 66.259 25.575 1.00 40.68 2694 GLU B C 1
ATOM 4486 O O . GLU B 2 432 ? 15.375 65.049 25.387 1.00 40.98 2694 GLU B O 1
ATOM 4492 N N . THR B 2 433 ? 16.208 66.741 26.595 1.00 38.43 2695 THR B N 1
ATOM 4493 C CA . THR B 2 433 ? 16.810 65.815 27.524 1.00 37.23 2695 THR B CA 1
ATOM 4494 C C . THR B 2 433 ? 15.731 65.182 28.402 1.00 37.85 2695 THR B C 1
ATOM 4495 O O . THR B 2 433 ? 14.763 65.833 28.799 1.00 37.72 2695 THR B O 1
ATOM 4499 N N . LYS B 2 434 ? 15.900 63.894 28.682 1.00 37.77 2696 LYS B N 1
ATOM 4500 C CA . LYS B 2 434 ? 14.930 63.147 29.461 1.00 36.82 2696 LYS B CA 1
ATOM 4501 C C . LYS B 2 434 ? 15.442 61.757 29.790 1.00 36.31 2696 LYS B C 1
ATOM 4502 O O . LYS B 2 434 ? 16.505 61.348 29.343 1.00 37.57 2696 LYS B O 1
ATOM 4508 N N . LEU B 2 435 ? 14.667 61.036 30.585 1.00 35.38 2697 LEU B N 1
ATOM 4509 C CA . LEU B 2 435 ? 14.999 59.667 30.922 1.00 34.35 2697 LEU B CA 1
ATOM 4510 C C . LEU B 2 435 ? 13.908 58.833 30.251 1.00 34.11 2697 LEU B C 1
ATOM 4511 O O . LEU B 2 435 ? 12.770 59.278 30.112 1.00 34.09 2697 LEU B O 1
ATOM 4516 N N . LEU B 2 436 ? 14.273 57.639 29.812 1.00 33.30 2698 LEU B N 1
ATOM 4517 C CA . LEU B 2 436 ? 13.335 56.712 29.198 1.00 31.82 2698 LEU B CA 1
ATOM 4518 C C . LEU B 2 436 ? 13.328 55.519 30.124 1.00 31.81 2698 LEU B C 1
ATOM 4519 O O . LEU B 2 436 ? 14.397 55.060 30.530 1.00 31.89 2698 LEU B O 1
ATOM 4524 N N . VAL B 2 437 ? 12.142 55.036 30.489 1.00 31.85 2699 VAL B N 1
ATOM 4525 C CA . VAL B 2 437 ? 12.044 53.858 31.346 1.00 31.22 2699 VAL B CA 1
ATOM 4526 C C . VAL B 2 437 ? 11.288 52.767 30.606 1.00 32.40 2699 VAL B C 1
ATOM 4527 O O . VAL B 2 437 ? 10.101 52.931 30.318 1.00 32.51 2699 VAL B O 1
ATOM 4531 N N . LEU B 2 438 ? 11.972 51.668 30.285 1.00 33.00 2700 LEU B N 1
ATOM 4532 C CA . LEU B 2 438 ? 11.333 50.542 29.598 1.00 33.09 2700 LEU B CA 1
ATOM 4533 C C . LEU B 2 438 ? 10.972 49.505 30.651 1.00 34.34 2700 LEU B C 1
ATOM 4534 O O . LEU B 2 438 ? 11.721 49.302 31.603 1.00 33.81 2700 LEU B O 1
ATOM 4539 N N . ASP B 2 439 ? 9.833 48.843 30.477 1.00 37.13 2701 ASP B N 1
ATOM 4540 C CA . ASP B 2 439 ? 9.392 47.828 31.427 1.00 38.98 2701 ASP B CA 1
ATOM 4541 C C . ASP B 2 439 ? 9.323 46.461 30.762 1.00 39.32 2701 ASP B C 1
ATOM 4542 O O . ASP B 2 439 ? 8.598 46.273 29.792 1.00 39.06 2701 ASP B O 1
ATOM 4547 N N . PHE B 2 440 ? 10.081 45.508 31.289 1.00 40.85 2702 PHE B N 1
ATOM 4548 C CA . PHE B 2 440 ? 10.119 44.161 30.735 1.00 41.83 2702 PHE B CA 1
ATOM 4549 C C . PHE B 2 440 ? 9.504 43.147 31.687 1.00 43.86 2702 PHE B C 1
ATOM 4550 O O . PHE B 2 440 ? 9.676 41.941 31.524 1.00 42.03 2702 PHE B O 1
ATOM 4558 N N . ASP B 2 441 ? 8.785 43.639 32.685 1.00 47.70 2703 ASP B N 1
ATOM 4559 C CA . ASP B 2 441 ? 8.151 42.757 33.646 1.00 52.23 2703 ASP B CA 1
ATOM 4560 C C . ASP B 2 441 ? 7.052 41.956 32.954 1.00 56.46 2703 ASP B C 1
ATOM 4561 O O . ASP B 2 441 ? 6.573 42.329 31.877 1.00 55.78 2703 ASP B O 1
ATOM 4566 N N . VAL B 2 442 ? 6.652 40.857 33.581 1.00 60.81 2704 VAL B N 1
ATOM 4567 C CA . VAL B 2 442 ? 5.622 40.000 33.022 1.00 66.31 2704 VAL B CA 1
ATOM 4568 C C . VAL B 2 442 ? 4.401 39.937 33.924 1.00 69.66 2704 VAL B C 1
ATOM 4569 O O . VAL B 2 442 ? 4.497 40.116 35.140 1.00 69.08 2704 VAL B O 1
ATOM 4573 N N . ASP B 2 443 ? 3.254 39.680 33.301 1.00 75.09 2705 ASP B N 1
ATOM 4574 C CA . ASP B 2 443 ? 1.963 39.580 33.980 1.00 79.72 2705 ASP B CA 1
ATOM 4575 C C . ASP B 2 443 ? 1.822 38.222 34.679 1.00 81.50 2705 ASP B C 1
ATOM 4576 O O . ASP B 2 443 ? 1.594 37.196 34.032 1.00 81.64 2705 ASP B O 1
ATOM 4581 N N . MET B 2 444 ? 1.967 38.230 36.001 1.00 83.25 2706 MET B N 1
ATOM 4582 C CA . MET B 2 444 ? 1.859 37.023 36.815 1.00 86.18 2706 MET B CA 1
ATOM 4583 C C . MET B 2 444 ? 1.498 37.380 38.257 1.00 88.53 2706 MET B C 1
ATOM 4584 O O . MET B 2 444 ? 0.698 36.627 38.857 1.00 89.31 2706 MET B O 1
ATOM 4589 N N . LEU C 3 1 ? 37.524 64.998 21.785 1.00 87.60 374 LEU C N 1
ATOM 4590 C CA . LEU C 3 1 ? 36.958 63.854 22.575 1.00 87.92 374 LEU C CA 1
ATOM 4591 C C . LEU C 3 1 ? 35.805 63.175 21.832 1.00 87.19 374 LEU C C 1
ATOM 4592 O O . LEU C 3 1 ? 34.886 63.848 21.352 1.00 87.12 374 LEU C O 1
ATOM 4597 N N . PRO C 3 2 ? 35.825 61.833 21.738 1.00 86.32 375 PRO C N 1
ATOM 4598 C CA . PRO C 3 2 ? 34.710 61.199 21.026 1.00 85.20 375 PRO C CA 1
ATOM 4599 C C . PRO C 3 2 ? 33.344 61.788 21.412 1.00 83.50 375 PRO C C 1
ATOM 4600 O O . PRO C 3 2 ? 33.107 62.162 22.568 1.00 84.13 375 PRO C O 1
ATOM 4604 N N . SER C 3 3 ? 32.461 61.890 20.425 1.00 81.53 376 SER C N 1
ATOM 4605 C CA . SER C 3 3 ? 31.119 62.440 20.622 1.00 79.16 376 SER C CA 1
ATOM 4606 C C . SER C 3 3 ? 30.197 61.487 21.399 1.00 76.53 376 SER C C 1
ATOM 4607 O O . SER C 3 3 ? 29.995 60.331 21.011 1.00 76.23 376 SER C O 1
ATOM 4610 N N . GLY C 3 4 ? 29.635 61.991 22.494 1.00 72.78 377 GLY C N 1
ATOM 4611 C CA . GLY C 3 4 ? 28.760 61.183 23.322 1.00 68.11 377 GLY C CA 1
ATOM 4612 C C . GLY C 3 4 ? 29.339 61.083 24.722 1.00 64.88 377 GLY C C 1
ATOM 4613 O O . GLY C 3 4 ? 28.655 60.692 25.670 1.00 62.62 377 GLY C O 1
ATOM 4614 N N . LEU C 3 5 ? 30.620 61.432 24.837 1.00 62.96 378 LEU C N 1
ATOM 4615 C CA . LEU C 3 5 ? 31.337 61.416 26.112 1.00 61.02 378 LEU C CA 1
ATOM 4616 C C . LEU C 3 5 ? 31.446 62.855 26.630 1.00 59.56 378 LEU C C 1
ATOM 4617 O O . LEU C 3 5 ? 31.408 63.801 25.842 1.00 60.45 378 LEU C O 1
ATOM 4622 N N . LEU C 3 6 ? 31.585 63.024 27.943 1.00 56.87 379 LEU C N 1
ATOM 4623 C CA . LEU C 3 6 ? 31.652 64.364 28.522 1.00 53.70 379 LEU C CA 1
ATOM 4624 C C . LEU C 3 6 ? 32.646 64.549 29.679 1.00 52.62 379 LEU C C 1
ATOM 4625 O O . LEU C 3 6 ? 33.257 63.593 30.155 1.00 53.66 379 LEU C O 1
ATOM 4641 N N . PRO C 3 8 ? 33.355 68.185 32.677 1.00 55.02 381 PRO C N 1
ATOM 4642 C CA . PRO C 3 8 ? 33.008 69.549 33.056 1.00 55.95 381 PRO C CA 1
ATOM 4643 C C . PRO C 3 8 ? 33.949 70.447 32.276 1.00 56.93 381 PRO C C 1
ATOM 4644 O O . PRO C 3 8 ? 35.058 70.035 31.915 1.00 54.59 381 PRO C O 1
ATOM 4648 N N . PRO C 3 9 ? 33.509 71.672 31.974 1.00 59.28 382 PRO C N 1
ATOM 4649 C CA . PRO C 3 9 ? 34.374 72.591 31.233 1.00 62.40 382 PRO C CA 1
ATOM 4650 C C . PRO C 3 9 ? 35.541 72.959 32.143 1.00 64.74 382 PRO C C 1
ATOM 4651 O O . PRO C 3 9 ? 35.410 72.902 33.365 1.00 64.53 382 PRO C O 1
ATOM 4655 N N . GLN C 3 10 ? 36.682 73.312 31.565 1.00 67.76 383 GLN C N 1
ATOM 4656 C CA . GLN C 3 10 ? 37.838 73.679 32.376 1.00 71.44 383 GLN C CA 1
ATOM 4657 C C . GLN C 3 10 ? 37.524 74.854 33.297 1.00 73.70 383 GLN C C 1
ATOM 4658 O O . GLN C 3 10 ? 36.832 75.796 32.917 1.00 72.46 383 GLN C O 1
ATOM 4674 N N . GLY C 3 12 ? 40.102 76.523 35.250 1.00 84.78 385 GLY C N 1
ATOM 4675 C CA . GLY C 3 12 ? 41.184 77.486 35.161 1.00 87.04 385 GLY C CA 1
ATOM 4676 C C . GLY C 3 12 ? 42.406 76.926 34.451 1.00 88.01 385 GLY C C 1
ATOM 4677 O O . GLY C 3 12 ? 42.335 75.778 33.953 1.00 88.22 385 GLY C O 1
#

Foldseek 3Di:
DWAWEAELQRDIDIARPVLLVLQVQSVCCCVPVNDRYHYHNLGHPVLVVLSSVVSVVPVADPPLLVSLPDDPVNLVSQCVVCVSSVNVVSNCNSVVNVVVLCPPDDPVSSCVSVVDDPPADPVRVVVVCVVPPD/DLLVVLCVQVVPDDDPDDLLPDDLVVSLVVCLPDQLVVLVVQLVVDVNSVSSSQPQVSQVVNCVVVPQPDFDDDDDDDDDPSDHDHHSSNVSVVQLVLLVVCVQPNDFDFWQWAFDPWLWAFQDWDDDDQWIWTFTQVQWIWIAGLP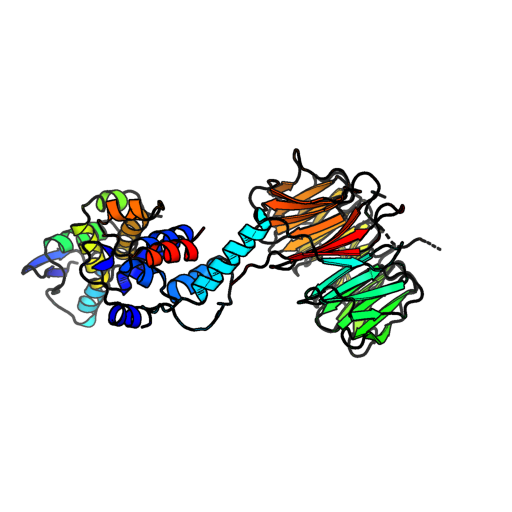PRDTQDIQHDGPGGWHEWDDDQQWIWTWGQSQWIWIAGSNVSDTDEIAHDGPGGFAYWEDDPQWMWTWGQSQKIWIAGSPVRDTQFIAHDGDGGWHDWYDHPAWIWTFGQVQWIFIGGGNVSDTPEIQDDGPGGWHDWDDDPAWIWIWGQSQWIWIDGSVPSDTDEIAHDGDGGFNDWDDDPQWIWTWFQSQKIWIARNVVSDTQEIQAPPPTGPGGWQEWDDDQFWIWTWWLLFWIFIAGPNVSYTRGTSTHDPCSNPFKGWRYWDDDSFKIKTFIAGNPHPGTTIITITGSRDDD/DDPPDDDDDD

Secondary structure (DSSP, 8-state):
--EEEEESSS-EEEE-TTTGGGSHHHHHIIIII--SEEEETT--HHHHHHHHHHHTT----TTHHHHT-S-HHHHHHHHHHHHHHT-HHHHHHHHHHHHTTTTT--HHHHHHHH-------HHHHHHHHHHT--/--HHHHHHHH------SHHHHS-HHHHHHHHTTS-HHHHHHHTTS-HHHHHHHT-HHHHHHHHHHTT----------S--SS-----HHHHHHHHHHHHHHHHHHS--PPPEEEE-STTS-EEEEEEETTEEEEEETTS-EEEEETTT--EEEEE---SS-EEEEEEETTEEEEEETTS-EEEEETTT--EEEEE---SS-EEEEEEETTEEEEEETTSEEEEEETTT--EEEEEE--SS-EEEEEE-SS-EEEEETTS-EEEEEGGGTEEEEEE---SS-EEEEEE-SSEEEEEETTS-EEEEETTT--EEEEE----S-EEEEEEETTEEEEEETTS-EEEEETTT--EEEEE-STT--SS-EEEEEE-SSEEEEEETTSEEEEEETTT--EEEEEEE-TTGGGT-EEEEEEE-SSEEEEEEE-SSSSS--EEEEEE-----/--BTB-----

CATH classification: 3.30.710.10

Radius of gyration: 31.39 Å; Cα contacts (8 Å, |Δi|>4): 1399; chains: 3; bounding box: 66×97×50 Å

Solvent-accessible surface area: 27006 Å² total

Sequence (588 aa):
PSIKLQSSDGEIFEVDVEIAKQSVTIKTMLEDLGMDPVPLPNVNAAILKKVIQWCTHHDIPVWDQEFLKVDQGTLFELILAANYLDIKGLLDVTCKTVANMIKGKTPEEIRKTFNIKNDFTEEEEAQVRKENQWTQVKHMMQVIEPQFQRDFISLLPKELALYVLSFLEPKDLLQAAQTCRYWRILAEDNLLWREKCKEEGIDEPLHIKRRKVIKPGFIHSPWKSAYIRQHRIDTNWRRGELKSPKVLKGHDDHVITCLQFCGNRIVSGSDDNTLKVWSAVTGKCLRTLVGHTGGVWSSQMRDNIIISGSTDRTLKVWNAETGECIHTLYGHTSTVRCMHLHEKRVVSGSRDATLRVWDIETGQCLHVLMGHVAAVRCVQYDGRRVVSGAYDFMVKVWDPETETCLHTLQGHTNRVYSLQFDGIHVVSGSLDTSIRVWDVETGNCIHTLTGHQSLTSGMELKDNILVSGNADSTVKIWDIKTGQCLQTLQGPNKHQSAVTCLQFNKNFVITSSDDGTVKLWDLKTGEFIRNLVTLESGGSGGVVWRIRASNTKLVCAVGSRNGTEETKLLVLDFDVDMLPSGLLPPQG

B-factor: mean 54.14, std 20.55, range [17.94, 100.73]

GO terms:
  GO:0005515 protein binding (F, IPI)
  GO:0043161 proteasome-mediated ubiquitin-dependent protein catabolic process (P, IDA)
  GO:0070936 protein K48-linked ubiquitination (P, IDA)
  GO:0140677 molecular function activator activity (F, IDA)
  GO:0160072 ubiquitin ligase complex scaffold activity (F, IDA)
  GO:0005634 nucleus (C, IC)
  GO:0005737 cytoplasm (C, IC)
  GO:0008013 beta-catenin binding (F, IDA)
  GO:0005634 nucleus (C, IDA)
  GO:0005737 cytoplasm (C, IDA)
  GO:0019005 SCF ubiquitin ligase complex (C, IDA)
  GO:1990756 ubiquitin-like ligase-substrate adaptor activity (F, IDA)
  GO:1990757 ubiquitin ligase activator activity (F, IDA)
  GO:0000209 protein polyubiquitination (P, IDA)
  GO:0097602 cullin family protein binding (F, IPI)
  GO:0051457 maintenance of protein location in nucleus (P, IPI)
  GO:1990444 F-box domain binding (F, IPI)
  GO:0031467 Cul7-RING ubiquitin ligase complex (C, IDA)
  GO:0016567 protein ubiquitination (P, IDA)
  GO:0031146 SCF-dependent proteasomal ubiquitin-dependent protein catabolic process (P, IDA)

Organism: Homo sapiens (NCBI:txid9606)

Nearest PDB structures (foldseek):
  2ovq-assembly1_B  TM=1.002E+00  e=7.335E-86  Homo sapiens
  2ovr-assembly1_B  TM=1.001E+00  e=2.112E-82  Homo sapiens
  7t1y-assembly1_B  TM=1.001E+00  e=6.084E-79  Homo sapiens
  7t1z-assembly1_B  TM=1.000E+00  e=3.694E-78  Homo sapiens
  2ovp-assembly1_B  TM=9.827E-01  e=7.477E-76  Homo sapiens

InterPro domains:
  IPR001232 S-phase kinase-associated protein 1-like [SM00512] (1-112)
  IPR011333 SKP1/BTB/POZ domain superfamily [G3DSA:3.30.710.10] (1-163)
  IPR011333 SKP1/BTB/POZ domain superfamily [SSF54695] (3-70)
  IPR016072 SKP1 component, dimerisation [PF01466] (113-160)
  IPR016073 SKP1 component, POZ domain [PF03931] (2-67)
  IPR016897 S-phase kinase-associated protein 1 [PIRSF028729] (3-162)
  IPR016897 S-phase kinase-associated protein 1 [PTHR11165] (4-157)
  IPR036296 SKP1-like, dimerisation domain superfamily [SSF81382] (85-160)